Protein 1P1M (pdb70)

GO terms:
  GO:0050270 S-adenosylhomocysteine deaminase activity (F, IDA)

InterPro domains:
  IPR006680 Amidohydrolase-related [PF01979] (46-378)
  IPR011059 Metal-dependent hydrolase, composite domain superfamily [G3DSA:2.30.40.10] (19-379)
  IPR011059 Metal-dependent hydrolase, composite domain superfamily [SSF51338] (1-403)
  IPR023512 Deaminase MtaD/DadD [MF_01281] (6-404)
  IPR032466 Metal-dependent hydrolase [SSF51556] (51-328)
  IPR050287 5-Methylthioadenosine/S-adenosylhomocysteine deaminase [PTHR43794] (11-403)

Secondary structure (DSSP, 8-state):
-EEEEEEE--STTS--EEEEEEEETTEEEEEEESS---SEE-TTEEEEEPEEEEEE-GGGGGGTTSS-S--HHHIIIIIIHHHHTT--HHHHHHHHHHHHHHHHTTTEEEEEEEESSHHHHHHHHHHH--EEEEEEEE--BTTB-TTHHHHHHHHHHHHTTGGGTEEEEEEE--TTTS-HHHHHHHHHHHHHTT--EEEEES-STT----THHHHTTTTTTS-EEEEE-TT--GGGTTTTTTSSEEEEE-HHHHHHTT-----HHHHHHTT-EEEE----TTTTS---HHHHHHHHHHHHHTT-TTSS-HHHHHHIIIIIHHHHHT-S-SS--TTSB--EEEEE--SGGG-SGGGHHHHHHHT--S--SEEEETTEEEEETTB-TTS-HHHHHHHHHHHHHHH-

Organism: Thermotoga maritima (strain ATCC 43589 / DSM 3109 / JCM 10099 / NBRC 100826 / MSB8) (NCBI:txid243274)

Solvent-accessible surface area: 15739 Å² total

B-factor: mean 23.02, std 10.47, range [10.9, 78.06]

CATH classification: 2.30.40.10 (+1 more: 3.20.20.140)

Structure (mmCIF, N/CA/C/O backbone):
data_1P1M
#
_entry.id   1P1M
#
_cell.length_a   113.373
_cell.length_b   113.373
_cell.length_c   79.884
_cell.angle_alpha   90.00
_cell.angle_beta   90.00
_cell.angle_gamma   120.00
#
_symmetry.space_group_name_H-M   'P 32 2 1'
#
loop_
_entity.id
_entity.type
_entity.pdbx_description
1 polymer 'Hypothetical protein TM0936'
2 non-polymer 'NICKEL (II) ION'
3 non-polymer METHIONINE
4 water water
#
loop_
_atom_site.group_PDB
_atom_site.id
_atom_site.type_symbol
_atom_site.label_atom_id
_atom_site.label_alt_id
_atom_site.label_comp_id
_atom_site.label_asym_id
_atom_site.label_entity_id
_atom_site.label_seq_id
_atom_site.pdbx_PDB_ins_code
_atom_site.Cartn_x
_atom_site.Cartn_y
_atom_site.Cartn_z
_atom_site.occupancy
_atom_site.B_iso_or_equiv
_atom_site.auth_seq_id
_atom_site.auth_comp_id
_atom_site.auth_asym_id
_atom_site.auth_atom_id
_atom_site.pdbx_PDB_model_num
ATOM 1 N N . MET A 1 1 ? 35.926 105.282 -11.360 1.00 35.36 1 MET A N 1
ATOM 2 C CA . MET A 1 1 ? 36.161 104.308 -10.256 1.00 35.27 1 MET A CA 1
ATOM 3 C C . MET A 1 1 ? 35.361 103.038 -10.513 1.00 34.60 1 MET A C 1
ATOM 4 O O . MET A 1 1 ? 34.194 103.098 -10.897 1.00 34.56 1 MET A O 1
ATOM 9 N N . ILE A 1 2 ? 35.992 101.888 -10.304 1.00 33.82 2 ILE A N 1
ATOM 10 C CA . ILE A 1 2 ? 35.323 100.613 -10.516 1.00 32.95 2 ILE A CA 1
ATOM 11 C C . ILE A 1 2 ? 35.241 99.814 -9.222 1.00 32.42 2 ILE A C 1
ATOM 12 O O . ILE A 1 2 ? 36.256 99.370 -8.691 1.00 32.01 2 ILE A O 1
ATOM 17 N N . ILE A 1 3 ? 34.026 99.648 -8.709 1.00 31.77 3 ILE A N 1
ATOM 18 C CA . ILE A 1 3 ? 33.812 98.883 -7.485 1.00 31.27 3 ILE A CA 1
ATOM 19 C C . ILE A 1 3 ? 33.042 97.620 -7.854 1.00 30.98 3 ILE A C 1
ATOM 20 O O . ILE A 1 3 ? 32.099 97.670 -8.642 1.00 30.72 3 ILE A O 1
ATOM 25 N N . GLY A 1 4 ? 33.446 96.485 -7.296 1.00 30.79 4 GLY A N 1
ATOM 26 C CA . GLY A 1 4 ? 32.756 95.252 -7.624 1.00 30.55 4 GLY A CA 1
ATOM 27 C C . GLY A 1 4 ? 33.332 93.998 -7.003 1.00 30.21 4 GLY A C 1
ATOM 28 O O . GLY A 1 4 ? 33.783 94.010 -5.857 1.00 30.16 4 GLY A O 1
ATOM 29 N N . ASN A 1 5 ? 33.325 92.915 -7.775 1.00 30.14 5 ASN A N 1
ATOM 30 C CA . ASN A 1 5 ? 33.810 91.622 -7.307 1.00 29.81 5 ASN A CA 1
ATOM 31 C C . ASN A 1 5 ? 32.919 91.225 -6.136 1.00 29.14 5 ASN A C 1
ATOM 32 O O . ASN A 1 5 ? 33.392 90.725 -5.114 1.00 29.29 5 ASN A O 1
ATOM 37 N N . CYS A 1 6 ? 31.623 91.470 -6.299 1.00 28.37 6 CYS A N 1
ATOM 38 C CA . CYS A 1 6 ? 30.629 91.161 -5.275 1.00 27.27 6 CYS A CA 1
ATOM 39 C C . CYS A 1 6 ? 29.250 91.083 -5.922 1.00 26.65 6 CYS A C 1
ATOM 40 O O . CYS A 1 6 ? 29.113 91.246 -7.134 1.00 26.48 6 CYS A O 1
ATOM 43 N N . LEU A 1 7 ? 28.227 90.840 -5.109 1.00 25.91 7 LEU A N 1
ATOM 44 C CA . LEU A 1 7 ? 26.865 90.761 -5.619 1.00 25.29 7 LEU A CA 1
ATOM 45 C C . LEU A 1 7 ? 26.337 92.150 -5.951 1.00 24.89 7 LEU A C 1
ATOM 46 O O . LEU A 1 7 ? 26.584 93.109 -5.221 1.00 24.41 7 LEU A O 1
ATOM 51 N N . ILE A 1 8 ? 25.612 92.247 -7.058 1.00 24.48 8 ILE A N 1
ATOM 52 C CA . ILE A 1 8 ? 25.051 93.515 -7.505 1.00 24.39 8 ILE A CA 1
ATOM 53 C C . ILE A 1 8 ? 23.544 93.376 -7.710 1.00 24.05 8 ILE A C 1
ATOM 54 O O . ILE A 1 8 ? 23.083 92.450 -8.374 1.00 23.71 8 ILE A O 1
ATOM 59 N N . LEU A 1 9 ? 22.779 94.297 -7.133 1.00 23.77 9 LEU A N 1
ATOM 60 C CA . LEU A 1 9 ? 21.327 94.288 -7.280 1.00 23.80 9 LEU A CA 1
ATOM 61 C C . LEU A 1 9 ? 20.955 95.512 -8.111 1.00 23.97 9 LEU A C 1
ATOM 62 O O . LEU A 1 9 ? 20.882 96.620 -7.582 1.00 23.70 9 LEU A O 1
ATOM 67 N N . LYS A 1 10 ? 20.733 95.305 -9.408 1.00 24.11 10 LYS A N 1
ATOM 68 C CA . LYS A 1 10 ? 20.392 96.394 -10.327 1.00 24.49 10 LYS A CA 1
ATOM 69 C C . LYS A 1 10 ? 19.191 97.226 -9.899 1.00 23.93 10 LYS A C 1
ATOM 70 O O . LYS A 1 10 ? 19.251 98.455 -9.889 1.00 23.51 10 LYS A O 1
ATOM 76 N N . ASP A 1 11 ? 18.095 96.555 -9.566 1.00 23.51 11 ASP A N 1
ATOM 77 C CA . ASP A 1 11 ? 16.886 97.250 -9.152 1.00 23.29 11 ASP A CA 1
ATOM 78 C C . ASP A 1 11 ? 15.949 96.344 -8.373 1.00 22.82 11 ASP A C 1
ATOM 79 O O . ASP A 1 11 ? 16.225 95.163 -8.175 1.00 21.95 11 ASP A O 1
ATOM 84 N N . PHE A 1 12 ? 14.834 96.917 -7.942 1.00 22.45 12 PHE A N 1
ATOM 85 C CA . PHE A 1 12 ? 13.822 96.221 -7.157 1.00 22.69 12 PHE A CA 1
ATOM 86 C C . PHE A 1 12 ? 13.262 94.938 -7.762 1.00 23.12 12 PHE A C 1
ATOM 87 O O . PHE A 1 12 ? 12.803 94.059 -7.032 1.00 22.73 12 PHE A O 1
ATOM 95 N N . SER A 1 13 ? 13.290 94.820 -9.084 1.00 23.77 13 SER A N 1
ATOM 96 C CA . SER A 1 13 ? 12.739 93.635 -9.731 1.00 24.51 13 SER A CA 1
ATOM 97 C C . SER A 1 13 ? 13.793 92.663 -10.239 1.00 24.89 13 SER A C 1
ATOM 98 O O . SER A 1 13 ? 13.457 91.643 -10.842 1.00 25.23 13 SER A O 1
ATOM 101 N N . SER A 1 14 ? 15.059 92.972 -9.984 1.00 25.26 14 SER A N 1
ATOM 102 C CA . SER A 1 14 ? 16.166 92.144 -10.448 1.00 25.95 14 SER A CA 1
ATOM 103 C C . SER A 1 14 ? 16.696 91.172 -9.402 1.00 26.17 14 SER A C 1
ATOM 104 O O . SER A 1 14 ? 16.360 91.259 -8.222 1.00 25.77 14 SER A O 1
ATOM 107 N N . GLU A 1 15 ? 17.537 90.247 -9.853 1.00 26.64 15 GLU A N 1
ATOM 108 C CA . GLU A 1 15 ? 18.148 89.259 -8.976 1.00 27.16 15 GLU A CA 1
ATOM 109 C C .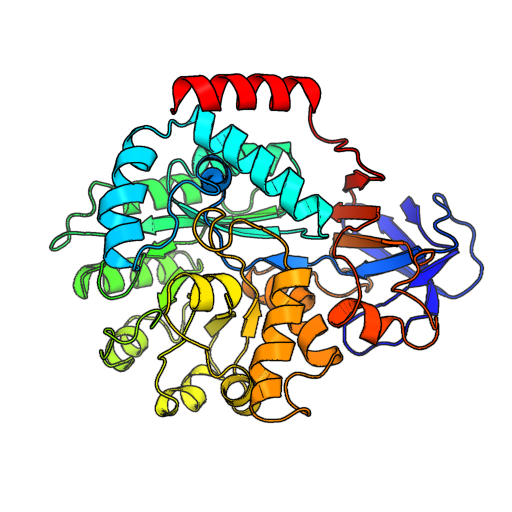 GLU A 1 15 ? 19.627 89.599 -8.806 1.00 27.08 15 GLU A C 1
ATOM 110 O O . GLU A 1 15 ? 20.281 90.040 -9.752 1.00 27.15 15 GLU A O 1
ATOM 116 N N . PRO A 1 16 ? 20.172 89.408 -7.596 1.00 27.11 16 PRO A N 1
ATOM 117 C CA . PRO A 1 16 ? 21.587 89.709 -7.361 1.00 27.17 16 PRO A CA 1
ATOM 118 C C . PRO A 1 16 ? 22.483 88.883 -8.284 1.00 27.45 16 PRO A C 1
ATOM 119 O O . PRO A 1 16 ? 22.219 87.704 -8.520 1.00 27.33 16 PRO A O 1
ATOM 123 N N . PHE A 1 17 ? 23.530 89.506 -8.816 1.00 27.79 17 PHE A N 1
ATOM 124 C CA . PHE A 1 17 ? 24.465 88.809 -9.695 1.00 28.37 17 PHE A CA 1
ATOM 125 C C . PHE A 1 17 ? 25.877 89.307 -9.417 1.00 28.59 17 PHE A C 1
ATOM 126 O O . PHE A 1 17 ? 26.074 90.464 -9.044 1.00 28.34 17 PHE A O 1
ATOM 134 N N . TRP A 1 18 ? 26.861 88.433 -9.593 1.00 28.89 18 TRP A N 1
ATOM 135 C CA . TRP A 1 18 ? 28.244 88.807 -9.339 1.00 29.39 18 TRP A CA 1
ATOM 136 C C . TRP A 1 18 ? 28.767 89.695 -10.464 1.00 29.26 18 TRP A C 1
ATOM 137 O O . TRP A 1 18 ? 28.719 89.321 -11.635 1.00 29.39 18 TRP A O 1
ATOM 148 N N . GLY A 1 19 ? 29.251 90.878 -10.100 1.00 28.87 19 GLY A N 1
ATOM 149 C CA . GLY A 1 19 ? 29.764 91.802 -11.094 1.00 28.46 19 GLY A CA 1
ATOM 150 C C . GLY A 1 19 ? 30.419 93.026 -10.485 1.00 28.16 19 GLY A C 1
ATOM 151 O O . GLY A 1 19 ? 30.899 92.989 -9.353 1.00 27.80 19 GLY A O 1
ATOM 152 N N . ALA A 1 20 ? 30.438 94.118 -11.240 1.00 28.18 20 ALA A N 1
ATOM 153 C CA . ALA A 1 20 ? 31.048 95.353 -10.768 1.00 28.23 20 ALA A CA 1
ATOM 154 C C . ALA A 1 20 ? 30.371 96.565 -11.391 1.00 28.19 20 ALA A C 1
ATOM 155 O O . ALA A 1 20 ? 29.589 96.438 -12.333 1.00 28.17 20 ALA A O 1
ATOM 157 N N . VAL A 1 21 ? 30.679 97.743 -10.859 1.00 28.20 21 VAL A N 1
ATOM 158 C CA . VAL A 1 21 ? 30.099 98.979 -11.361 1.00 28.39 21 VAL A CA 1
ATOM 159 C C . VAL A 1 21 ? 31.176 100.030 -11.599 1.00 28.59 21 VAL A C 1
ATOM 160 O O . VAL A 1 21 ? 31.987 100.311 -10.717 1.00 28.44 21 VAL A O 1
ATOM 164 N N . GLU A 1 22 ? 31.188 100.602 -12.799 1.00 29.11 22 GLU A N 1
ATOM 165 C CA . GLU A 1 22 ? 32.158 101.637 -13.132 1.00 29.72 22 GLU A CA 1
ATOM 166 C C . GLU A 1 22 ? 31.472 102.993 -13.027 1.00 29.78 22 GLU A C 1
ATOM 167 O O . GLU A 1 22 ? 30.423 103.217 -13.632 1.00 29.67 22 GLU A O 1
ATOM 173 N N . ILE A 1 23 ? 32.070 103.890 -12.249 1.00 30.11 23 ILE A N 1
ATOM 174 C CA . ILE A 1 23 ? 31.518 105.222 -12.038 1.00 30.49 23 ILE A CA 1
ATOM 175 C C . ILE A 1 23 ? 32.439 106.322 -12.561 1.00 30.83 23 ILE A C 1
ATOM 176 O O . ILE A 1 23 ? 33.655 106.257 -12.390 1.00 30.68 23 ILE A O 1
ATOM 181 N N . GLU A 1 24 ? 31.847 107.328 -13.196 1.00 31.17 24 GLU A N 1
ATOM 182 C CA . GLU A 1 24 ? 32.609 108.455 -13.725 1.00 31.71 24 GLU A CA 1
ATOM 183 C C . GLU A 1 24 ? 31.733 109.701 -13.805 1.00 31.50 24 GLU A C 1
ATOM 184 O O . GLU A 1 24 ? 30.595 109.644 -14.274 1.00 31.29 24 GLU A O 1
ATOM 190 N N . ASN A 1 25 ? 32.272 110.824 -13.338 1.00 31.42 25 ASN A N 1
ATOM 191 C CA . ASN A 1 25 ? 31.560 112.098 -13.345 1.00 31.36 25 ASN A CA 1
ATOM 192 C C . ASN A 1 25 ? 30.226 112.034 -12.606 1.00 31.03 25 ASN A C 1
ATOM 193 O O . ASN A 1 25 ? 29.247 112.654 -13.020 1.00 30.81 25 ASN A O 1
ATOM 198 N N . GLY A 1 26 ? 30.196 111.272 -11.516 1.00 30.62 26 GLY A N 1
ATOM 199 C CA . GLY A 1 26 ? 28.986 111.151 -10.719 1.00 30.19 26 GLY A CA 1
ATOM 200 C C . GLY A 1 26 ? 27.887 110.278 -11.295 1.00 30.05 26 GLY A C 1
ATOM 201 O O . GLY A 1 26 ? 26.782 110.234 -10.752 1.00 29.55 26 GLY A O 1
ATOM 202 N N . THR A 1 27 ? 28.178 109.577 -12.386 1.00 30.10 27 THR A N 1
ATOM 203 C CA . THR A 1 27 ? 27.184 108.714 -13.013 1.00 30.39 27 THR A CA 1
ATOM 204 C C . THR A 1 27 ? 27.724 107.310 -13.257 1.00 30.66 27 THR A C 1
ATOM 205 O O . THR A 1 27 ? 28.929 107.070 -13.178 1.00 30.46 27 THR A O 1
ATOM 209 N N . ILE A 1 28 ? 26.819 106.382 -13.549 1.00 31.16 28 ILE A N 1
ATOM 210 C CA . ILE A 1 28 ? 27.194 104.998 -13.814 1.00 31.90 28 ILE A CA 1
ATOM 211 C C . ILE A 1 28 ? 27.560 104.863 -15.288 1.00 32.71 28 ILE A C 1
ATOM 212 O O . ILE A 1 28 ? 26.711 105.033 -16.162 1.00 32.45 28 ILE A O 1
ATOM 217 N N . LYS A 1 29 ? 28.824 104.557 -15.558 1.00 33.88 29 LYS A N 1
ATOM 218 C CA . LYS A 1 29 ? 29.292 104.419 -16.931 1.00 35.44 29 LYS A CA 1
ATOM 219 C C . LYS A 1 29 ? 28.932 103.066 -17.535 1.00 36.47 29 LYS A C 1
ATOM 220 O O . LYS A 1 29 ? 28.606 102.977 -18.717 1.00 36.34 29 LYS A O 1
ATOM 226 N N . ARG A 1 30 ? 28.991 102.014 -16.725 1.00 37.81 30 ARG A N 1
ATOM 227 C CA . ARG A 1 30 ? 28.651 100.678 -17.200 1.00 39.29 30 ARG A CA 1
ATOM 228 C C . ARG A 1 30 ? 28.585 99.669 -16.061 1.00 39.69 30 ARG A C 1
ATOM 229 O O . ARG A 1 30 ? 29.244 99.829 -15.035 1.00 39.45 30 ARG A O 1
ATOM 237 N N . VAL A 1 31 ? 27.775 98.632 -16.250 1.00 40.38 31 VAL A N 1
ATOM 238 C CA . VAL A 1 31 ? 27.619 97.582 -15.253 1.00 41.24 31 VAL A CA 1
ATOM 239 C C . VAL A 1 31 ? 28.248 96.303 -15.793 1.00 41.96 31 VAL A C 1
ATOM 240 O O . VAL A 1 31 ? 27.758 95.720 -16.761 1.00 42.00 31 VAL A O 1
ATOM 244 N N . LEU A 1 32 ? 29.337 95.876 -15.164 1.00 42.92 32 LEU A N 1
ATOM 245 C CA . LEU A 1 32 ? 30.053 94.677 -15.582 1.00 43.85 32 LEU A CA 1
ATOM 246 C C . LEU A 1 32 ? 29.512 93.424 -14.900 1.00 44.56 32 LEU A C 1
ATOM 247 O O . LEU A 1 32 ? 28.968 93.489 -13.798 1.00 44.52 32 LEU A O 1
ATOM 252 N N . GLN A 1 33 ? 29.666 92.282 -15.562 1.00 45.40 33 GLN A N 1
ATOM 253 C CA . GLN A 1 33 ? 29.196 91.013 -15.020 1.00 46.31 33 GLN A CA 1
ATOM 254 C C . GLN A 1 33 ? 30.321 89.989 -14.917 1.00 46.63 33 GLN A C 1
ATOM 255 O O . GLN A 1 33 ? 31.085 89.795 -15.861 1.00 46.69 33 GLN A O 1
ATOM 261 N N . GLY A 1 34 ? 30.416 89.338 -13.762 1.00 46.97 34 GLY A N 1
ATOM 262 C CA . GLY A 1 34 ? 31.440 88.330 -13.560 1.00 47.43 34 GLY A CA 1
ATOM 263 C C . GLY A 1 34 ? 32.724 88.840 -12.935 1.00 47.70 34 GLY A C 1
ATOM 264 O O . GLY A 1 34 ? 32.744 89.889 -12.289 1.00 47.75 34 GLY A O 1
ATOM 265 N N . GLU A 1 35 ? 33.801 88.085 -13.130 1.00 47.95 35 GLU A N 1
ATOM 266 C CA . GLU A 1 35 ? 35.107 88.442 -12.593 1.00 48.08 35 GLU A CA 1
ATOM 267 C C . GLU A 1 35 ? 35.762 89.512 -13.452 1.00 47.68 35 GLU A C 1
ATOM 268 O O . GLU A 1 35 ? 36.113 89.267 -14.606 1.00 47.78 35 GLU A O 1
ATOM 274 N N . VAL A 1 36 ? 35.925 90.701 -12.884 1.00 47.07 36 VAL A N 1
ATOM 275 C CA . VAL A 1 36 ? 36.536 91.808 -13.605 1.00 46.32 36 VAL A CA 1
ATOM 276 C C . VAL A 1 36 ? 37.517 92.543 -12.699 1.00 45.62 36 VAL A C 1
ATOM 277 O O . VAL A 1 36 ? 37.410 92.478 -11.474 1.00 45.63 36 VAL A O 1
ATOM 281 N N . LYS A 1 37 ? 38.478 93.233 -13.302 1.00 44.71 37 LYS A N 1
ATOM 282 C CA . LYS A 1 37 ? 39.461 93.987 -12.538 1.00 43.69 37 LYS A CA 1
ATOM 283 C C . LYS A 1 37 ? 38.764 95.187 -11.908 1.00 42.68 37 LYS A C 1
ATOM 284 O O . LYS A 1 37 ? 38.156 95.996 -12.608 1.00 42.62 37 LYS A O 1
ATOM 290 N N . VAL A 1 38 ? 38.853 95.299 -10.587 1.00 41.33 38 VAL A N 1
ATOM 291 C CA . VAL A 1 38 ? 38.215 96.401 -9.877 1.00 39.93 38 VAL A CA 1
ATOM 292 C C . VAL A 1 38 ? 39.194 97.221 -9.047 1.00 38.96 38 VAL A C 1
ATOM 293 O O . VAL A 1 38 ? 40.239 96.726 -8.628 1.00 38.93 38 VAL A O 1
ATOM 297 N N . ASP A 1 39 ? 38.842 98.482 -8.819 1.00 37.79 39 ASP A N 1
ATOM 298 C CA . ASP A 1 39 ? 39.664 99.388 -8.030 1.00 36.55 39 ASP A CA 1
ATOM 299 C C . ASP A 1 39 ? 39.377 99.155 -6.552 1.00 35.79 39 ASP A C 1
ATOM 300 O O . ASP A 1 39 ? 40.260 99.285 -5.704 1.00 35.59 39 ASP A O 1
ATOM 305 N N . LEU A 1 40 ? 38.128 98.809 -6.256 1.00 34.83 40 LEU A N 1
ATOM 306 C CA . LEU A 1 40 ? 37.701 98.548 -4.887 1.00 33.98 40 LEU A CA 1
ATOM 307 C C . LEU A 1 40 ? 36.996 97.200 -4.8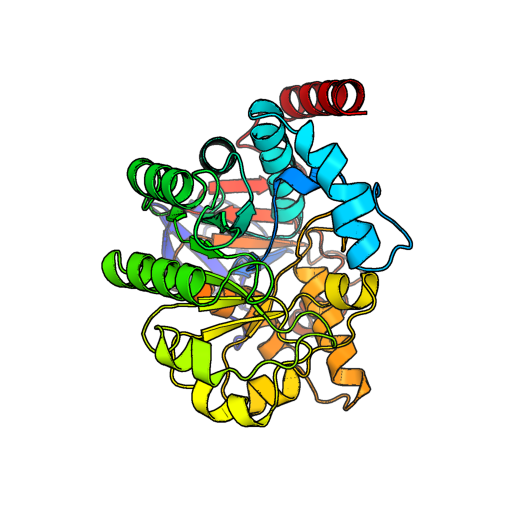07 1.00 33.52 40 LEU A C 1
ATOM 308 O O . LEU A 1 40 ? 35.886 97.036 -5.317 1.00 33.17 40 LEU A O 1
ATOM 313 N N . ASP A 1 41 ? 37.649 96.233 -4.170 1.00 33.06 41 ASP A N 1
ATOM 314 C CA . ASP A 1 41 ? 37.084 94.899 -4.019 1.00 32.64 41 ASP A CA 1
ATOM 315 C C . ASP A 1 41 ? 36.126 94.846 -2.837 1.00 31.92 41 ASP A C 1
ATOM 316 O O . ASP A 1 41 ? 36.540 94.961 -1.683 1.00 31.72 41 ASP A O 1
ATOM 321 N N . LEU A 1 42 ? 34.843 94.671 -3.133 1.00 31.05 42 LEU A N 1
ATOM 322 C CA . LEU A 1 42 ? 33.819 94.603 -2.098 1.00 30.38 42 LEU A CA 1
ATOM 323 C C . LEU A 1 42 ? 33.307 93.177 -1.927 1.00 29.94 42 LEU A C 1
ATOM 324 O O . LEU A 1 42 ? 32.157 92.962 -1.545 1.00 29.73 42 LEU A O 1
ATOM 329 N N . SER A 1 43 ? 34.168 92.205 -2.209 1.00 29.34 43 SER A N 1
ATOM 330 C CA . SER A 1 43 ? 33.802 90.798 -2.086 1.00 28.83 43 SER A CA 1
ATOM 331 C C . SER A 1 43 ? 33.191 90.501 -0.719 1.00 28.05 43 SER A C 1
ATOM 332 O O . SER A 1 43 ? 33.737 90.888 0.314 1.00 28.11 43 SER A O 1
ATOM 335 N N . GLY A 1 44 ? 32.055 89.812 -0.723 1.00 27.47 44 GLY A N 1
ATOM 336 C CA . GLY A 1 44 ? 31.387 89.475 0.520 1.00 26.30 44 GLY A CA 1
ATOM 337 C C . GLY A 1 44 ? 30.315 90.486 0.880 1.00 25.73 44 GLY A C 1
ATOM 338 O O . GLY A 1 44 ? 29.705 90.411 1.948 1.00 25.60 44 GLY A O 1
ATOM 339 N N . LYS A 1 45 ? 30.086 91.437 -0.017 1.00 24.96 45 LYS A N 1
ATOM 340 C CA . LYS A 1 45 ? 29.084 92.471 0.208 1.00 24.15 45 LYS A CA 1
ATOM 341 C C . LYS A 1 45 ? 28.131 92.596 -0.973 1.00 23.22 45 LYS A C 1
ATOM 342 O O . LYS A 1 45 ? 28.298 91.931 -1.995 1.00 22.93 45 LYS A O 1
ATOM 348 N N . LEU A 1 46 ? 27.124 93.452 -0.819 1.00 22.19 46 LEU A N 1
ATOM 349 C CA . LEU A 1 46 ? 26.125 93.672 -1.858 1.00 21.20 46 LEU A CA 1
ATOM 350 C C . LEU A 1 46 ? 26.029 95.151 -2.222 1.00 20.52 46 LEU A C 1
ATOM 351 O O . LEU A 1 46 ? 26.031 96.011 -1.345 1.00 20.04 46 LEU A O 1
ATOM 356 N N . VAL A 1 47 ? 25.952 95.439 -3.517 1.00 19.82 47 VAL A N 1
ATOM 357 C CA . VAL A 1 47 ? 25.814 96.814 -3.988 1.00 19.61 47 VAL A CA 1
ATOM 358 C C . VAL A 1 47 ? 24.410 96.969 -4.555 1.00 19.09 47 VAL A C 1
ATOM 359 O O . VAL A 1 47 ? 23.988 96.188 -5.408 1.00 18.72 47 VAL A O 1
ATOM 363 N N . MET A 1 48 ? 23.685 97.977 -4.079 1.00 18.66 48 MET A N 1
ATOM 364 C CA . MET A 1 48 ? 22.326 98.220 -4.545 1.00 18.26 48 MET A CA 1
ATOM 365 C C . MET A 1 48 ? 22.092 99.721 -4.660 1.00 17.50 48 MET A C 1
ATOM 366 O O . MET A 1 48 ? 22.925 100.517 -4.230 1.00 17.47 48 MET A O 1
ATOM 371 N N . PRO A 1 49 ? 20.961 100.129 -5.260 1.00 17.03 49 PRO A N 1
ATOM 372 C CA . PRO A 1 49 ? 20.662 101.560 -5.396 1.00 16.80 49 PRO A CA 1
ATOM 373 C C . PRO A 1 49 ? 20.438 102.179 -4.013 1.00 16.63 49 PRO A C 1
ATOM 374 O O . PRO A 1 49 ? 19.967 101.502 -3.094 1.00 16.32 49 PRO A O 1
ATOM 378 N N . ALA A 1 50 ? 20.770 103.458 -3.873 1.00 16.44 50 ALA A N 1
ATOM 379 C CA . ALA A 1 50 ? 20.587 104.162 -2.609 1.00 15.92 50 ALA A CA 1
ATOM 380 C C . ALA A 1 50 ? 19.107 104.446 -2.364 1.00 15.68 50 ALA A C 1
ATOM 381 O O . ALA A 1 50 ? 18.285 104.358 -3.274 1.00 15.67 50 ALA A O 1
ATOM 383 N N . LEU A 1 51 ? 18.780 104.803 -1.127 1.00 15.19 51 LEU A N 1
ATOM 384 C CA . LEU A 1 51 ? 17.400 105.075 -0.741 1.00 14.93 51 LEU A CA 1
ATOM 385 C C . LEU A 1 51 ? 17.045 106.567 -0.695 1.00 14.61 51 LEU A C 1
ATOM 386 O O . LEU A 1 51 ? 17.915 107.423 -0.508 1.00 14.73 51 LEU A O 1
ATOM 391 N N . PHE A 1 52 ? 15.760 106.871 -0.861 1.00 14.29 52 PHE A N 1
ATOM 392 C CA . PHE A 1 52 ? 15.294 108.255 -0.859 1.00 14.25 52 PHE A CA 1
ATOM 393 C C . PHE A 1 52 ? 14.118 108.481 0.088 1.00 13.65 52 PHE A C 1
ATOM 394 O O . PHE A 1 52 ? 13.024 107.943 -0.102 1.00 14.15 52 PHE A O 1
ATOM 402 N N . ASN A 1 53 ? 14.390 109.296 1.107 1.00 13.23 53 ASN A N 1
ATOM 403 C CA . ASN A 1 53 ? 13.466 109.657 2.192 1.00 12.53 53 ASN A CA 1
ATOM 404 C C . ASN A 1 53 ? 12.595 110.831 1.758 1.00 12.22 53 ASN A C 1
ATOM 405 O O . ASN A 1 53 ? 13.047 111.972 1.731 1.00 12.60 53 ASN A O 1
ATOM 410 N N . THR A 1 54 ? 11.333 110.570 1.445 1.00 12.50 54 THR A N 1
ATOM 411 C CA . THR A 1 54 ? 10.466 111.638 0.952 1.00 12.22 54 THR A CA 1
ATOM 412 C C . THR A 1 54 ? 9.755 112.557 1.952 1.00 12.17 54 THR A C 1
ATOM 413 O O . THR A 1 54 ? 8.890 113.345 1.563 1.00 12.31 54 THR A O 1
ATOM 417 N N . HIS A 1 55 ? 10.117 112.480 3.231 1.00 12.19 55 HIS A N 1
ATOM 418 C CA . HIS A 1 55 ? 9.530 113.382 4.222 1.00 12.28 55 HIS A CA 1
ATOM 419 C C . HIS A 1 55 ? 10.288 113.466 5.525 1.00 12.19 55 HIS A C 1
ATOM 420 O O . HIS A 1 55 ? 10.394 112.488 6.253 1.00 12.34 55 HIS A O 1
ATOM 427 N N . THR A 1 56 ? 10.826 114.642 5.816 1.00 12.32 56 THR A N 1
ATOM 428 C CA . THR A 1 56 ? 11.489 114.854 7.090 1.00 12.48 56 THR A CA 1
ATOM 429 C C . THR A 1 56 ? 11.597 116.343 7.404 1.00 12.28 56 THR A C 1
ATOM 430 O O . THR A 1 56 ? 11.190 117.199 6.612 1.00 12.58 56 THR A O 1
ATOM 434 N N . HIS A 1 57 ? 12.111 116.629 8.594 1.00 12.45 57 HIS A N 1
ATOM 435 C CA . HIS A 1 57 ? 12.304 117.984 9.100 1.00 12.90 57 HIS A CA 1
ATOM 436 C C . HIS A 1 57 ? 13.671 117.781 9.744 1.00 13.16 57 HIS A C 1
ATOM 437 O O . HIS A 1 57 ? 13.781 117.487 10.932 1.00 13.34 57 HIS A O 1
ATOM 444 N N . ALA A 1 58 ? 14.710 117.927 8.930 1.00 13.96 58 ALA A N 1
ATOM 445 C CA . ALA A 1 58 ? 16.082 117.645 9.340 1.00 13.56 58 ALA A CA 1
ATOM 446 C C . ALA A 1 58 ? 16.611 118.090 10.705 1.00 13.88 58 ALA A C 1
ATOM 447 O O . ALA A 1 58 ? 17.080 117.260 11.482 1.00 14.39 58 ALA A O 1
ATOM 449 N N . PRO A 1 59 ? 16.547 119.392 11.020 1.00 13.81 59 PRO A N 1
ATOM 450 C CA . PRO A 1 59 ? 17.050 119.874 12.314 1.00 14.00 59 PRO A CA 1
ATOM 451 C C . PRO A 1 59 ? 16.365 119.296 13.548 1.00 13.88 59 PRO A C 1
ATOM 452 O O . PRO A 1 59 ? 16.838 119.493 14.662 1.00 14.15 59 PRO A O 1
ATOM 456 N N . MET A 1 60 ? 15.262 118.578 13.358 1.00 13.88 60 MET A N 1
ATOM 457 C CA . MET A 1 60 ? 14.560 118.024 14.505 1.00 13.63 60 MET A CA 1
ATOM 458 C C . MET A 1 60 ? 15.327 116.921 15.215 1.00 13.91 60 MET A C 1
ATOM 459 O O . MET A 1 60 ? 14.894 116.417 16.244 1.00 13.85 60 MET A O 1
ATOM 464 N N . THR A 1 61 ? 16.480 116.557 14.667 1.00 13.80 61 THR A N 1
ATOM 465 C CA . THR A 1 61 ? 17.318 115.575 15.332 1.00 14.13 61 THR A CA 1
ATOM 466 C C . THR A 1 61 ? 17.702 116.174 16.693 1.00 14.37 61 THR A C 1
ATOM 467 O O . THR A 1 61 ? 17.985 115.445 17.646 1.00 14.39 61 THR A O 1
ATOM 471 N N . LEU A 1 62 ? 17.710 117.504 16.778 1.00 14.72 62 LEU A N 1
ATOM 472 C CA . LEU A 1 62 ? 18.067 118.188 18.020 1.00 15.15 62 LEU A CA 1
ATOM 473 C C . LEU A 1 62 ? 16.956 118.084 19.056 1.00 15.12 62 LEU A C 1
ATOM 474 O O . LEU A 1 62 ? 17.146 118.452 20.215 1.00 15.77 62 LEU A O 1
ATOM 479 N N . LEU A 1 63 ? 15.799 117.589 18.625 1.00 15.27 63 LEU A N 1
ATOM 480 C CA . LEU A 1 63 ? 14.641 117.421 19.496 1.00 15.30 63 LEU A CA 1
ATOM 481 C C . LEU A 1 63 ? 14.283 115.945 19.670 1.00 15.39 63 LEU A C 1
ATOM 482 O O . LEU A 1 63 ? 13.189 115.616 20.127 1.00 15.66 63 LEU A O 1
ATOM 487 N N . ARG A 1 64 ? 15.201 115.057 19.309 1.00 15.35 64 ARG A N 1
ATOM 488 C CA . ARG A 1 64 ? 14.942 113.622 19.424 1.00 15.42 64 ARG A CA 1
ATOM 489 C C . ARG A 1 64 ? 14.626 113.239 20.869 1.00 16.00 64 ARG A C 1
ATOM 490 O O . ARG A 1 64 ? 15.440 113.452 21.769 1.00 15.87 64 ARG A O 1
ATOM 498 N N . GLY A 1 65 ? 13.438 112.681 21.083 1.00 16.47 65 GLY A N 1
ATOM 499 C CA . GLY A 1 65 ? 13.036 112.259 22.415 1.00 17.36 65 GLY A CA 1
ATOM 500 C C . GLY A 1 65 ? 12.555 113.327 23.382 1.00 17.87 65 GLY A C 1
ATOM 501 O O . GLY A 1 65 ? 12.413 113.046 24.575 1.00 18.51 65 GLY A O 1
ATOM 502 N N . VAL A 1 66 ? 12.292 114.537 22.895 1.00 17.98 66 VAL A N 1
ATOM 503 C CA . VAL A 1 66 ? 11.832 115.627 23.761 1.00 18.35 66 VAL A CA 1
ATOM 504 C C . VAL A 1 66 ? 10.316 115.710 23.878 1.00 18.27 66 VAL A C 1
ATOM 505 O O . VAL A 1 66 ? 9.789 116.344 24.791 1.00 18.18 66 VAL A O 1
ATOM 509 N N . ALA A 1 67 ? 9.615 115.078 22.944 1.00 17.95 67 ALA A N 1
ATOM 510 C CA . ALA A 1 67 ? 8.161 115.123 22.936 1.00 17.99 67 ALA A CA 1
ATOM 511 C C . ALA A 1 67 ? 7.577 113.726 22.867 1.00 17.99 67 ALA A C 1
ATOM 512 O O . ALA A 1 67 ? 7.207 113.247 21.795 1.00 18.83 67 ALA A O 1
ATOM 514 N N . GLU A 1 68 ? 7.493 113.083 24.023 1.00 18.07 68 GLU A N 1
ATOM 515 C CA . GLU A 1 68 ? 6.975 111.729 24.119 1.00 17.66 68 GLU A CA 1
ATOM 516 C C . GLU A 1 68 ? 5.630 111.648 24.829 1.00 17.63 68 GLU A C 1
ATOM 517 O O . GLU A 1 68 ? 5.270 112.520 25.623 1.00 17.24 68 GLU A O 1
ATOM 523 N N . ASP A 1 69 ? 4.903 110.575 24.530 1.00 17.70 69 ASP A N 1
ATOM 524 C CA . ASP A 1 69 ? 3.602 110.291 25.122 1.00 18.24 69 ASP A CA 1
ATOM 525 C C . ASP A 1 69 ? 2.654 111.479 25.090 1.00 17.81 69 ASP A C 1
ATOM 526 O O . ASP A 1 69 ? 2.109 111.890 26.113 1.00 18.03 69 ASP A O 1
ATOM 531 N N . LEU A 1 70 ? 2.457 112.022 23.896 1.00 17.09 70 LEU A N 1
ATOM 532 C CA . LEU A 1 70 ? 1.576 113.165 23.708 1.00 16.47 70 LEU A CA 1
ATOM 533 C C . LEU A 1 70 ? 0.768 113.014 22.432 1.00 16.36 70 LEU A C 1
ATOM 534 O O . LEU A 1 70 ? 1.228 112.413 21.459 1.00 16.32 70 LEU A O 1
ATOM 539 N N . SER A 1 71 ? -0.443 113.561 22.439 1.00 16.19 71 SER A N 1
ATOM 540 C CA . SER A 1 71 ? -1.282 113.527 21.251 1.00 15.97 71 SER A CA 1
ATOM 541 C C . SER A 1 71 ? -0.661 114.546 20.297 1.00 15.72 71 SER A C 1
ATOM 542 O O . SER A 1 71 ? 0.177 115.347 20.704 1.00 15.46 71 SER A O 1
ATOM 545 N N . PHE A 1 72 ? -1.072 114.521 19.033 1.00 15.88 72 PHE A N 1
ATOM 546 C CA . PHE A 1 72 ? -0.525 115.441 18.044 1.00 16.46 72 PHE A CA 1
ATOM 547 C C . PHE A 1 72 ? -0.615 116.907 18.442 1.00 15.68 72 PHE A C 1
ATOM 548 O O . PHE A 1 72 ? 0.370 117.635 18.364 1.00 15.60 72 PHE A O 1
ATOM 556 N N . GLU A 1 73 ? -1.796 117.348 18.865 1.00 15.25 73 GLU A N 1
ATOM 557 C CA . GLU A 1 73 ? -1.963 118.747 19.241 1.00 14.59 73 GLU A CA 1
ATOM 558 C C . GLU A 1 73 ? -1.034 119.148 20.386 1.00 14.26 73 GLU A C 1
ATOM 559 O O . GLU A 1 73 ? -0.495 120.255 20.398 1.00 13.71 73 GLU A O 1
ATOM 565 N N . GLU A 1 74 ? -0.849 118.254 21.354 1.00 14.19 74 GLU A N 1
ATOM 566 C CA . GLU A 1 74 ? 0.045 118.550 22.471 1.00 13.98 74 GLU A CA 1
ATOM 567 C C . GLU A 1 74 ? 1.486 118.562 21.977 1.00 14.04 74 GLU A C 1
ATOM 568 O O . GLU A 1 74 ? 2.276 119.436 22.329 1.00 14.47 74 GLU A O 1
ATOM 574 N N . TRP A 1 75 ? 1.820 117.560 21.173 1.00 14.25 75 TRP A N 1
ATOM 575 C CA . TRP A 1 75 ? 3.153 117.408 20.616 1.00 14.32 75 TRP A CA 1
ATOM 576 C C . TRP A 1 75 ? 3.620 118.694 19.939 1.00 14.30 75 TRP A C 1
ATOM 577 O O . TRP A 1 75 ? 4.676 119.232 20.264 1.00 14.28 75 TRP A O 1
ATOM 588 N N . LEU A 1 76 ? 2.818 119.191 19.005 1.00 14.96 76 LEU A N 1
ATOM 589 C CA . LEU A 1 76 ? 3.177 120.389 18.262 1.00 15.90 76 LEU A CA 1
ATOM 590 C C . LEU A 1 76 ? 3.096 121.707 19.026 1.00 15.69 76 LEU A C 1
ATOM 591 O O . LEU A 1 76 ? 4.101 122.397 19.197 1.00 15.87 76 LEU A O 1
ATOM 596 N N . PHE A 1 77 ? 1.905 122.048 19.500 1.00 16.25 77 PHE A N 1
ATOM 597 C CA . PHE A 1 77 ? 1.714 123.324 20.174 1.00 16.82 77 PHE A CA 1
ATOM 598 C C . PHE A 1 77 ? 2.231 123.466 21.600 1.00 17.13 77 PHE A C 1
ATOM 599 O O . PHE A 1 77 ? 2.514 124.580 22.046 1.00 17.64 77 PHE A O 1
ATOM 607 N N . SER A 1 78 ? 2.367 122.360 22.320 1.00 17.11 78 SER A N 1
ATOM 608 C CA . SER A 1 78 ? 2.873 122.452 23.675 1.00 17.44 78 SER A CA 1
ATOM 609 C C . SER A 1 78 ? 4.383 122.245 23.762 1.00 17.29 78 SER A C 1
ATOM 610 O O . SER A 1 78 ? 5.097 123.078 24.319 1.00 17.21 78 SER A O 1
ATOM 613 N N . LYS A 1 79 ? 4.877 121.147 23.195 1.00 17.18 79 LYS A N 1
ATOM 614 C CA . LYS A 1 79 ? 6.299 120.827 23.270 1.00 17.33 79 LYS A CA 1
ATOM 615 C C . LYS A 1 79 ? 7.221 121.341 22.175 1.00 16.76 79 LYS A C 1
ATOM 616 O O . LYS A 1 79 ? 8.229 121.984 22.458 1.00 16.52 79 LYS A O 1
ATOM 622 N N . VAL A 1 80 ? 6.878 121.050 20.926 1.00 16.22 80 VAL A N 1
ATOM 623 C CA . VAL A 1 80 ? 7.718 121.429 19.798 1.00 15.97 80 VAL A CA 1
ATOM 624 C C . VAL A 1 80 ? 7.872 122.914 19.492 1.00 15.92 80 VAL A C 1
ATOM 625 O O . VAL A 1 80 ? 8.998 123.406 19.391 1.00 15.84 80 VAL A O 1
ATOM 629 N N . LEU A 1 81 ? 6.766 123.637 19.344 1.00 16.03 81 LEU A N 1
ATOM 630 C CA . LEU A 1 81 ? 6.869 125.052 19.009 1.00 16.44 81 LEU A CA 1
ATOM 631 C C . LEU A 1 81 ? 7.774 125.878 19.928 1.00 16.46 81 LEU A C 1
ATOM 632 O O . LEU A 1 81 ? 8.597 126.653 19.443 1.00 16.24 81 LEU A O 1
ATOM 637 N N . PRO A 1 82 ? 7.650 125.725 21.260 1.00 16.96 82 PRO A N 1
ATOM 638 C CA . PRO A 1 82 ? 8.527 126.525 22.125 1.00 17.23 82 PRO A CA 1
ATOM 639 C C . PRO A 1 82 ? 10.016 126.271 21.888 1.00 17.36 82 PRO A C 1
ATOM 640 O O . PRO A 1 82 ? 10.829 127.197 21.893 1.00 17.18 82 PRO A O 1
ATOM 644 N N . ILE A 1 83 ? 10.375 125.010 21.687 1.00 17.24 83 ILE A N 1
ATOM 645 C CA . ILE A 1 83 ? 11.768 124.679 21.444 1.00 17.02 83 ILE A CA 1
ATOM 646 C C . ILE A 1 83 ? 12.221 125.205 20.082 1.00 17.25 83 ILE A C 1
ATOM 647 O O . ILE A 1 83 ? 13.315 125.750 19.954 1.00 17.27 83 ILE A O 1
ATOM 652 N N . GLU A 1 84 ? 11.384 125.058 19.060 1.00 17.38 84 GLU A N 1
ATOM 653 C CA . GLU A 1 84 ? 11.770 125.540 17.738 1.00 17.48 84 GLU A CA 1
ATOM 654 C C . GLU A 1 84 ? 12.015 127.042 17.764 1.00 17.99 84 GLU A C 1
ATOM 655 O O . GLU A 1 84 ? 12.775 127.567 16.959 1.00 17.83 84 GLU A O 1
ATOM 661 N N . ASP A 1 85 ? 11.373 127.725 18.704 1.00 19.10 85 ASP A N 1
ATOM 662 C CA . ASP A 1 85 ? 11.531 129.167 18.845 1.00 20.38 85 ASP A CA 1
ATOM 663 C C . ASP A 1 85 ? 12.964 129.513 19.246 1.00 20.13 85 ASP A C 1
ATOM 664 O O . ASP A 1 85 ? 13.403 130.650 19.085 1.00 20.48 85 ASP A O 1
ATOM 669 N N . ARG A 1 86 ? 13.688 128.529 19.774 1.00 19.86 86 ARG A N 1
ATOM 670 C CA . ARG A 1 86 ? 15.068 128.740 20.209 1.00 19.68 86 ARG A CA 1
ATOM 671 C C . ARG A 1 86 ? 16.082 128.132 19.249 1.00 19.55 86 ARG A C 1
ATOM 672 O O . ARG A 1 86 ? 17.288 128.224 19.471 1.00 19.56 86 ARG A O 1
ATOM 680 N N . LEU A 1 87 ? 15.591 127.511 18.182 1.00 19.15 87 LEU A N 1
ATOM 681 C CA . LEU A 1 87 ? 16.465 126.866 17.209 1.00 19.12 87 LEU A CA 1
ATOM 682 C C . LEU A 1 87 ? 17.044 127.894 16.240 1.00 18.88 87 LEU A C 1
ATOM 683 O O . LEU A 1 87 ? 16.339 128.445 15.397 1.00 19.27 87 LEU A O 1
ATOM 688 N N . THR A 1 88 ? 18.344 128.133 16.374 1.00 18.74 88 THR A N 1
ATOM 689 C CA . THR A 1 88 ? 19.060 129.110 15.565 1.00 18.82 88 THR A CA 1
ATOM 690 C C . THR A 1 88 ? 19.524 128.576 14.217 1.00 18.73 88 THR A C 1
ATOM 691 O O . THR A 1 88 ? 19.451 127.377 13.943 1.00 18.06 88 THR A O 1
ATOM 695 N N . GLU A 1 89 ? 20.011 129.488 13.381 1.00 18.94 89 GLU A N 1
ATOM 696 C CA . GLU A 1 89 ? 20.519 129.144 12.059 1.00 19.51 89 GLU A CA 1
ATOM 697 C C . GLU A 1 89 ? 21.657 128.138 12.188 1.00 19.31 89 GLU A C 1
ATOM 698 O O . GLU A 1 89 ? 21.715 127.153 11.452 1.00 18.92 89 GLU A O 1
ATOM 704 N N . LYS A 1 90 ? 22.566 128.396 13.125 1.00 19.05 90 LYS A N 1
ATOM 705 C CA . LYS A 1 90 ? 23.701 127.509 13.359 1.00 19.40 90 LYS A CA 1
ATOM 706 C C . LYS A 1 90 ? 23.192 126.128 13.751 1.00 18.74 90 LYS A C 1
ATOM 707 O O . LYS A 1 90 ? 23.737 125.108 13.327 1.00 18.59 90 LYS A O 1
ATOM 713 N N . MET A 1 91 ? 22.152 126.100 14.575 1.00 18.00 91 MET A N 1
ATOM 714 C CA . MET A 1 91 ? 21.582 124.834 15.012 1.00 17.31 91 MET A CA 1
ATOM 715 C C . MET A 1 91 ? 20.941 124.096 13.842 1.00 16.82 91 MET A C 1
ATOM 716 O O . MET A 1 91 ? 21.005 122.869 13.769 1.00 16.55 91 MET A O 1
ATOM 721 N N . ALA A 1 92 ? 20.325 124.835 12.925 1.00 16.71 92 ALA A N 1
ATOM 722 C CA . ALA A 1 92 ? 19.704 124.202 11.770 1.00 16.34 92 ALA A CA 1
ATOM 723 C C . ALA A 1 92 ? 20.789 123.504 10.955 1.00 16.46 92 ALA A C 1
ATOM 724 O O . ALA A 1 92 ? 20.604 122.380 10.491 1.00 16.29 92 ALA A O 1
ATOM 726 N N . TYR A 1 93 ? 21.929 124.170 10.791 1.00 16.33 93 TYR A N 1
ATOM 727 C CA . TYR A 1 93 ? 23.031 123.591 10.035 1.00 16.34 93 TYR A CA 1
ATOM 728 C C . TYR A 1 93 ? 23.538 122.296 10.664 1.00 16.33 93 TYR A C 1
ATOM 729 O O . TYR A 1 93 ? 23.559 121.254 10.012 1.00 16.27 93 TYR A O 1
ATOM 738 N N . TYR A 1 94 ? 23.939 122.348 11.929 1.00 16.66 94 TYR A N 1
ATOM 739 C CA . TYR A 1 94 ? 24.448 121.150 12.582 1.00 16.54 94 TYR A CA 1
ATOM 740 C C . TYR A 1 94 ? 23.396 120.067 12.781 1.00 16.11 94 TYR A C 1
ATOM 741 O O . TYR A 1 94 ? 23.709 118.878 12.728 1.00 15.75 94 TYR A O 1
ATOM 750 N N . GLY A 1 95 ? 22.151 120.472 13.000 1.00 15.54 95 GLY A N 1
ATOM 751 C CA . GLY A 1 95 ? 21.094 119.490 13.164 1.00 15.36 95 GLY A CA 1
ATOM 752 C C . GLY A 1 95 ? 20.926 118.729 11.860 1.00 15.01 95 GLY A C 1
ATOM 753 O O . GLY A 1 95 ? 20.588 117.547 11.849 1.00 14.62 95 GLY A O 1
ATOM 754 N N . THR A 1 96 ? 21.163 119.415 10.746 1.00 14.64 96 THR A N 1
ATOM 755 C CA . THR A 1 96 ? 21.041 118.788 9.437 1.00 14.40 96 THR A CA 1
ATOM 756 C C . THR A 1 96 ? 22.271 117.923 9.148 1.00 14.27 96 THR A C 1
ATOM 757 O O . THR A 1 96 ? 22.175 116.903 8.468 1.00 14.09 96 THR A O 1
ATOM 761 N N . ILE A 1 97 ? 23.431 118.325 9.661 1.00 14.59 97 ILE A N 1
ATOM 762 C CA . ILE A 1 97 ? 24.626 117.508 9.471 1.00 14.88 97 ILE A CA 1
ATOM 763 C C . ILE A 1 97 ? 24.358 116.200 10.231 1.00 14.87 97 ILE A C 1
ATOM 764 O O . ILE A 1 97 ? 24.628 115.106 9.732 1.00 15.14 97 ILE A O 1
ATOM 769 N N . LEU A 1 98 ? 23.818 116.320 11.442 1.00 15.34 98 LEU A N 1
ATOM 770 C CA . LEU A 1 98 ? 23.504 115.147 12.257 1.00 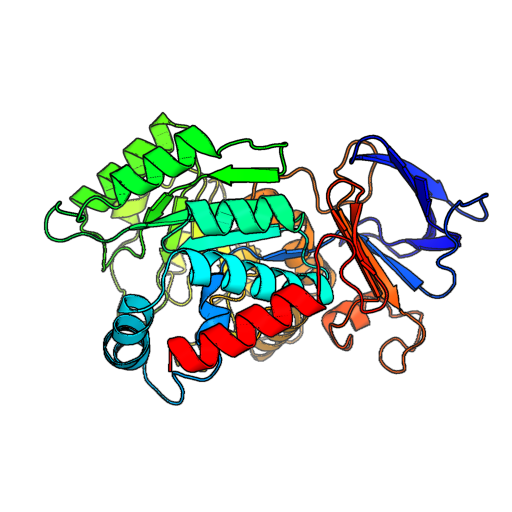15.49 98 LEU A CA 1
ATOM 771 C C . LEU A 1 98 ? 22.471 114.262 11.558 1.00 15.34 98 LEU A C 1
ATOM 772 O O . LEU A 1 98 ? 22.601 113.036 11.545 1.00 15.68 98 LEU A O 1
ATOM 777 N N . ALA A 1 99 ? 21.442 114.880 10.985 1.00 14.96 99 ALA A N 1
ATOM 778 C CA . ALA A 1 99 ? 20.411 114.124 10.281 1.00 14.51 99 ALA A CA 1
ATOM 779 C C . ALA A 1 99 ? 21.019 113.326 9.131 1.00 14.79 99 ALA A C 1
ATOM 780 O O . ALA A 1 99 ? 20.640 112.182 8.892 1.00 14.42 99 ALA A O 1
ATOM 782 N N . GLN A 1 100 ? 21.962 113.932 8.417 1.00 14.75 100 GLN A N 1
ATOM 783 C CA . GLN A 1 100 ? 22.607 113.258 7.295 1.00 15.05 100 GLN A CA 1
ATOM 784 C C . GLN A 1 100 ? 23.534 112.147 7.767 1.00 15.16 100 GLN A C 1
ATOM 785 O O . GLN A 1 100 ? 23.656 111.112 7.107 1.00 15.33 100 GLN A O 1
ATOM 791 N N . MET A 1 101 ? 24.194 112.358 8.900 1.00 15.56 101 MET A N 1
ATOM 792 C CA . MET A 1 101 ? 25.071 111.331 9.449 1.00 15.86 101 MET A CA 1
ATOM 793 C C . MET A 1 101 ? 24.220 110.097 9.733 1.00 15.66 101 MET A C 1
ATOM 794 O O . MET A 1 101 ? 24.592 108.975 9.393 1.00 16.28 101 MET A O 1
ATOM 799 N N . GLU A 1 102 ? 23.063 110.311 10.352 1.00 15.30 102 GLU A N 1
ATOM 800 C CA . GLU A 1 102 ? 22.169 109.206 10.663 1.00 15.11 102 GLU A CA 1
ATOM 801 C C . GLU A 1 102 ? 21.601 108.554 9.406 1.00 14.96 102 GLU A C 1
ATOM 802 O O . GLU A 1 102 ? 21.667 107.334 9.249 1.00 14.91 102 GLU A O 1
ATOM 808 N N . MET A 1 103 ? 21.047 109.356 8.506 1.00 14.70 103 MET A N 1
ATOM 809 C CA . MET A 1 103 ? 20.464 108.803 7.294 1.00 14.77 103 MET A CA 1
ATOM 810 C C . MET A 1 103 ? 21.485 108.088 6.404 1.00 15.09 103 MET A C 1
ATOM 811 O O . MET A 1 103 ? 21.184 107.039 5.830 1.00 14.51 103 MET A O 1
ATOM 816 N N . ALA A 1 104 ? 22.691 108.637 6.296 1.00 15.60 104 ALA A N 1
ATOM 817 C CA . ALA A 1 104 ? 23.723 108.015 5.470 1.00 16.50 104 ALA A CA 1
ATOM 818 C C . ALA A 1 104 ? 24.095 106.626 5.993 1.00 17.18 104 ALA A C 1
ATOM 819 O O . ALA A 1 104 ? 24.417 105.730 5.216 1.00 17.01 104 ALA A O 1
ATOM 821 N N . ARG A 1 105 ? 24.042 106.448 7.310 1.00 18.17 105 ARG A N 1
ATOM 822 C CA . ARG A 1 105 ? 24.370 105.162 7.919 1.00 19.43 105 ARG A CA 1
ATOM 823 C C . ARG A 1 105 ? 23.301 104.128 7.569 1.00 18.92 105 ARG A C 1
ATOM 824 O O . ARG A 1 105 ? 23.479 102.926 7.787 1.00 18.65 105 ARG A O 1
ATOM 832 N N . HIS A 1 106 ? 22.186 104.608 7.026 1.00 18.11 106 HIS A N 1
ATOM 833 C CA . HIS A 1 106 ? 21.087 103.733 6.637 1.00 17.79 106 HIS A CA 1
ATOM 834 C C . HIS A 1 106 ? 20.878 103.677 5.131 1.00 17.35 106 HIS A C 1
ATOM 835 O O . HIS A 1 106 ? 19.813 103.285 4.657 1.00 17.53 106 HIS A O 1
ATOM 842 N N . GLY A 1 107 ? 21.901 104.078 4.383 1.00 17.11 107 GLY A N 1
ATOM 843 C CA . GLY A 1 107 ? 21.825 104.023 2.935 1.00 16.48 107 GLY A CA 1
ATOM 844 C C . GLY A 1 107 ? 21.015 105.078 2.208 1.00 15.94 107 GLY A C 1
ATOM 845 O O . GLY A 1 107 ? 20.719 104.918 1.030 1.00 16.19 107 GLY A O 1
ATOM 846 N N . ILE A 1 108 ? 20.651 106.153 2.896 1.00 15.31 108 ILE A N 1
ATOM 847 C CA . ILE A 1 108 ? 19.878 107.215 2.271 1.00 14.74 108 ILE A CA 1
ATOM 848 C C . ILE A 1 108 ? 20.791 108.163 1.493 1.00 14.67 108 ILE A C 1
ATOM 849 O O . ILE A 1 108 ? 21.821 108.603 2.004 1.00 14.58 108 ILE A O 1
ATOM 854 N N . ALA A 1 109 ? 20.403 108.469 0.255 1.00 14.65 109 ALA A N 1
ATOM 855 C CA . ALA A 1 109 ? 21.165 109.362 -0.613 1.00 14.76 109 ALA A CA 1
ATOM 856 C C . ALA A 1 109 ? 20.534 110.745 -0.694 1.00 14.81 109 ALA A C 1
ATOM 857 O O . ALA A 1 109 ? 21.220 111.738 -0.943 1.00 14.84 109 ALA A O 1
ATOM 859 N N . GLY A 1 110 ? 19.222 110.809 -0.498 1.00 14.59 110 GLY A N 1
ATOM 860 C CA . GLY A 1 110 ? 18.546 112.086 -0.576 1.00 14.60 110 GLY A CA 1
ATOM 861 C C . GLY A 1 110 ? 17.292 112.135 0.269 1.00 13.94 110 GLY A C 1
ATOM 862 O O . GLY A 1 110 ? 16.722 111.099 0.612 1.00 14.16 110 GLY A O 1
ATOM 863 N N . PHE A 1 111 ? 16.863 113.345 0.604 1.00 13.49 111 PHE A N 1
ATOM 864 C CA . PHE A 1 111 ? 15.662 113.531 1.403 1.00 13.10 111 PHE A CA 1
ATOM 865 C C . PHE A 1 111 ? 14.889 114.789 1.018 1.00 13.03 111 PHE A C 1
ATOM 866 O O . PHE A 1 111 ? 15.445 115.713 0.421 1.00 13.18 111 PHE A O 1
ATOM 874 N N . VAL A 1 112 ? 13.599 114.787 1.351 1.00 12.52 112 VAL A N 1
ATOM 875 C CA . VAL A 1 112 ? 12.701 115.917 1.125 1.00 12.86 112 VAL A CA 1
ATOM 876 C C . VAL A 1 112 ? 12.512 116.555 2.498 1.00 12.93 112 VAL A C 1
ATOM 877 O O . VAL A 1 112 ? 12.165 115.866 3.463 1.00 13.36 112 VAL A O 1
ATOM 881 N N . ASP A 1 113 ? 12.746 117.861 2.583 1.00 12.70 113 ASP A N 1
ATOM 882 C CA . ASP A 1 113 ? 12.637 118.587 3.842 1.00 13.03 113 ASP A CA 1
ATOM 883 C C . ASP A 1 113 ? 11.553 119.655 3.808 1.00 12.91 113 ASP A C 1
ATOM 884 O O . ASP A 1 113 ? 11.243 120.210 2.753 1.00 12.86 113 ASP A O 1
ATOM 889 N N . MET A 1 114 ? 10.978 119.924 4.976 1.00 12.86 114 MET A N 1
ATOM 890 C CA . MET A 1 114 ? 9.979 120.973 5.158 1.00 13.13 114 MET A CA 1
ATOM 891 C C . MET A 1 114 ? 10.321 121.614 6.496 1.00 13.28 114 MET A C 1
ATOM 892 O O . MET A 1 114 ? 10.019 121.048 7.540 1.00 13.64 114 MET A O 1
ATOM 897 N N . TYR A 1 115 ? 10.945 122.786 6.488 1.00 13.69 115 TYR A N 1
ATOM 898 C CA . TYR A 1 115 ? 11.300 123.398 7.767 1.00 13.80 115 TYR A CA 1
ATOM 899 C C . TYR A 1 115 ? 11.590 124.890 7.634 1.00 14.04 115 TYR A C 1
ATOM 900 O O . TYR A 1 115 ? 11.068 125.550 6.738 1.00 14.18 115 TYR A O 1
ATOM 909 N N . PHE A 1 116 ? 12.390 125.427 8.552 1.00 14.69 116 PHE A N 1
ATOM 910 C CA . PHE A 1 116 ? 12.770 126.834 8.503 1.00 14.79 116 PHE A CA 1
ATOM 911 C C . PHE A 1 116 ? 14.294 126.925 8.562 1.00 15.25 116 PHE A C 1
ATOM 912 O O . PHE A 1 116 ? 14.969 125.922 8.824 1.00 15.29 116 PHE A O 1
ATOM 920 N N . HIS A 1 117 ? 14.833 128.118 8.313 1.00 15.92 117 HIS A N 1
ATOM 921 C CA . HIS A 1 117 ? 16.283 128.298 8.262 1.00 16.54 117 HIS A CA 1
ATOM 922 C C . HIS A 1 117 ? 16.778 127.351 7.172 1.00 16.73 117 HIS A C 1
ATOM 923 O O . HIS A 1 117 ? 17.867 126.783 7.272 1.00 16.48 117 HIS A O 1
ATOM 930 N N . GLU A 1 118 ? 15.966 127.185 6.127 1.00 17.24 118 GLU A N 1
ATOM 931 C CA . GLU A 1 118 ? 16.297 126.277 5.031 1.00 17.77 118 GLU A CA 1
ATOM 932 C C . GLU A 1 118 ? 17.596 126.581 4.308 1.00 18.08 118 GLU A C 1
ATOM 933 O O . GLU A 1 118 ? 18.181 125.696 3.695 1.00 17.57 118 GLU A O 1
ATOM 939 N N . GLU A 1 119 ? 18.043 127.829 4.346 1.00 18.65 119 GLU A N 1
ATOM 940 C CA . GLU A 1 119 ? 19.292 128.160 3.679 1.00 19.49 119 GLU A CA 1
ATOM 941 C C . GLU A 1 119 ? 20.464 127.504 4.400 1.00 18.84 119 GLU A C 1
ATOM 942 O O . GLU A 1 119 ? 21.439 127.098 3.767 1.00 18.46 119 GLU A O 1
ATOM 948 N N . TRP A 1 120 ? 20.371 127.386 5.721 1.00 18.86 120 TRP A N 1
ATOM 949 C CA . TRP A 1 120 ? 21.446 126.758 6.478 1.00 18.69 120 TRP A CA 1
ATOM 950 C C . TRP A 1 120 ? 21.346 125.244 6.377 1.00 18.01 120 TRP A C 1
ATOM 951 O O . TRP A 1 120 ? 22.342 124.534 6.508 1.00 17.67 120 TRP A O 1
ATOM 962 N N . ILE A 1 121 ? 20.136 124.752 6.133 1.00 17.00 121 ILE A N 1
ATOM 963 C CA . ILE A 1 121 ? 19.933 123.328 5.950 1.00 16.25 121 ILE A CA 1
ATOM 964 C C . ILE A 1 121 ? 20.578 123.016 4.597 1.00 16.20 121 ILE A C 1
ATOM 965 O O . ILE A 1 121 ? 21.279 122.018 4.446 1.00 16.15 121 ILE A O 1
ATOM 970 N N . ALA A 1 122 ? 20.370 123.901 3.622 1.00 16.22 122 ALA A N 1
ATOM 971 C CA . ALA A 1 122 ? 20.954 123.727 2.292 1.00 16.36 122 ALA A CA 1
ATOM 972 C C . ALA A 1 122 ? 22.479 123.719 2.371 1.00 16.64 122 ALA A C 1
ATOM 973 O O . ALA A 1 122 ? 23.134 122.921 1.704 1.00 16.59 122 ALA A O 1
ATOM 975 N N . LYS A 1 123 ? 23.046 124.612 3.180 1.00 17.38 123 LYS A N 1
ATOM 976 C CA . LYS A 1 123 ? 24.497 124.664 3.329 1.00 18.07 123 LYS A CA 1
ATOM 977 C C . LYS A 1 123 ? 25.007 123.342 3.888 1.00 17.67 123 LYS A C 1
ATOM 978 O O . LYS A 1 123 ? 26.061 122.854 3.487 1.00 17.52 123 LYS A O 1
ATOM 984 N N . ALA A 1 124 ? 24.250 122.760 4.812 1.00 17.31 124 ALA A N 1
ATOM 985 C CA . ALA A 1 124 ? 24.635 121.488 5.409 1.00 17.07 124 ALA A CA 1
ATOM 986 C C . ALA A 1 124 ? 24.575 120.361 4.381 1.00 16.69 124 ALA A C 1
ATOM 987 O O . ALA A 1 124 ? 25.416 119.465 4.389 1.00 16.73 124 ALA A O 1
ATOM 989 N N . VAL A 1 125 ? 23.581 120.404 3.500 1.00 16.60 125 VAL A N 1
ATOM 990 C CA . VAL A 1 125 ? 23.445 119.389 2.459 1.00 16.78 125 VAL A CA 1
ATOM 991 C C . VAL A 1 125 ? 24.595 119.568 1.467 1.00 17.04 125 VAL A C 1
ATOM 992 O O . VAL A 1 125 ? 25.192 118.597 1.004 1.00 17.05 125 VAL A O 1
ATOM 996 N N . ARG A 1 126 ? 24.912 120.818 1.158 1.00 17.63 126 ARG A N 1
ATOM 997 C CA . ARG A 1 126 ? 26.007 121.110 0.242 1.00 18.29 126 ARG A CA 1
ATOM 998 C C . ARG A 1 126 ? 27.308 120.515 0.776 1.00 18.52 126 ARG A C 1
ATOM 999 O O . ARG A 1 126 ? 28.025 119.807 0.067 1.00 18.84 126 ARG A O 1
ATOM 1007 N N . ASP A 1 127 ? 27.603 120.810 2.035 1.00 18.69 127 ASP A N 1
ATOM 1008 C CA . ASP A 1 127 ? 28.826 120.340 2.661 1.00 18.90 127 ASP A CA 1
ATOM 1009 C C . ASP A 1 127 ? 28.917 118.831 2.873 1.00 18.81 127 ASP A C 1
ATOM 1010 O O . ASP A 1 127 ? 29.970 118.232 2.635 1.00 19.23 127 ASP A O 1
ATOM 1015 N N . PHE A 1 128 ? 27.823 118.216 3.314 1.00 18.47 128 PHE A N 1
ATOM 1016 C CA . PHE A 1 128 ? 27.824 116.777 3.577 1.00 18.17 128 PHE A CA 1
ATOM 1017 C C . PHE A 1 128 ? 27.846 115.912 2.319 1.00 17.79 128 PHE A C 1
ATOM 1018 O O . PHE A 1 128 ? 28.555 114.907 2.275 1.00 18.48 128 PHE A O 1
ATOM 1026 N N . GLY A 1 129 ? 27.068 116.279 1.305 1.00 17.55 129 GLY A N 1
ATOM 1027 C CA . GLY A 1 129 ? 27.084 115.507 0.078 1.00 17.14 129 GLY A CA 1
ATOM 1028 C C . GLY A 1 129 ? 25.811 114.827 -0.386 1.00 16.89 129 GLY A C 1
ATOM 1029 O O . GLY A 1 129 ? 25.801 114.203 -1.447 1.00 17.12 129 GLY A O 1
ATOM 1030 N N . MET A 1 130 ? 24.736 114.925 0.384 1.00 16.54 130 MET A N 1
ATOM 1031 C CA . MET A 1 130 ? 23.492 114.293 -0.034 1.00 16.31 130 MET A CA 1
ATOM 1032 C C . MET A 1 130 ? 22.752 115.107 -1.083 1.00 16.29 130 MET A C 1
ATOM 1033 O O . MET A 1 130 ? 23.168 116.206 -1.450 1.00 16.56 130 MET A O 1
ATOM 1038 N N . ARG A 1 131 ? 21.661 114.534 -1.580 1.00 16.13 131 ARG A N 1
ATOM 1039 C CA . ARG A 1 131 ? 20.796 115.219 -2.521 1.00 15.87 131 ARG A CA 1
ATOM 1040 C C . ARG A 1 131 ? 19.604 115.609 -1.658 1.00 15.57 131 ARG A C 1
ATOM 1041 O O . ARG A 1 131 ? 19.384 115.022 -0.594 1.00 15.55 131 ARG A O 1
ATOM 1049 N N . ALA A 1 132 ? 18.839 116.594 -2.098 1.00 14.96 132 ALA A N 1
ATOM 1050 C CA . ALA A 1 132 ? 17.681 116.995 -1.321 1.00 14.51 132 ALA A CA 1
ATOM 1051 C C . ALA A 1 132 ? 16.715 117.880 -2.078 1.00 14.71 132 ALA A C 1
ATOM 1052 O O . ALA A 1 132 ? 17.101 118.605 -2.995 1.00 14.69 132 ALA A O 1
ATOM 1054 N N . LEU A 1 133 ? 15.442 117.774 -1.705 1.00 14.20 133 LEU A N 1
ATOM 1055 C CA . LEU A 1 133 ? 14.400 118.629 -2.251 1.00 13.86 133 LEU A CA 1
ATOM 1056 C C . LEU A 1 133 ? 14.047 119.386 -0.978 1.00 13.86 133 LEU A C 1
ATOM 1057 O O . LEU A 1 133 ? 13.446 118.831 -0.053 1.00 13.94 133 LEU A O 1
ATOM 1062 N N . LEU A 1 134 ? 14.462 120.645 -0.914 1.00 13.15 134 LEU A N 1
ATOM 1063 C CA . LEU A 1 134 ? 14.228 121.462 0.265 1.00 12.90 134 LEU A CA 1
ATOM 1064 C C . LEU A 1 134 ? 13.044 122.393 0.081 1.00 12.88 134 LEU A C 1
ATOM 1065 O O . LEU A 1 134 ? 12.899 123.034 -0.959 1.00 13.54 134 LEU A O 1
ATOM 1070 N N . THR A 1 135 ? 12.190 122.453 1.094 1.00 12.87 135 THR A N 1
ATOM 1071 C CA . THR A 1 135 ? 11.031 123.326 1.052 1.00 12.70 135 THR A CA 1
ATOM 1072 C C . THR A 1 135 ? 10.917 124.024 2.394 1.00 13.26 135 THR A C 1
ATOM 1073 O O . THR A 1 135 ? 11.401 123.518 3.407 1.00 13.16 135 THR A O 1
ATOM 1077 N N . ARG A 1 136 ? 10.293 125.196 2.391 1.00 13.35 136 ARG A N 1
ATOM 1078 C CA . ARG A 1 136 ? 10.103 125.979 3.605 1.00 13.79 136 ARG A CA 1
ATOM 1079 C C . ARG A 1 136 ? 8.683 125.695 4.097 1.00 13.29 136 ARG A C 1
ATOM 1080 O O . ARG A 1 136 ? 7.740 125.661 3.307 1.00 13.11 136 ARG A O 1
ATOM 1088 N N . GLY A 1 137 ? 8.537 125.462 5.399 1.00 13.35 137 GLY A N 1
ATOM 1089 C CA . GLY A 1 137 ? 7.221 125.203 5.958 1.00 13.49 137 GLY A CA 1
ATOM 1090 C C . GLY A 1 137 ? 6.384 126.463 5.892 1.00 13.61 137 GLY A C 1
ATOM 1091 O O . GLY A 1 137 ? 6.794 127.516 6.385 1.00 14.10 137 GLY A O 1
ATOM 1092 N N . LEU A 1 138 ? 5.206 126.362 5.287 1.00 13.54 138 LEU A N 1
ATOM 1093 C CA . LEU A 1 138 ? 4.336 127.521 5.133 1.00 13.52 138 LEU A CA 1
ATOM 1094 C C . LEU A 1 138 ? 3.022 127.394 5.893 1.00 13.96 138 LEU A C 1
ATOM 1095 O O . LEU A 1 138 ? 2.363 126.356 5.849 1.00 13.85 138 LEU A O 1
ATOM 1100 N N . VAL A 1 139 ? 2.663 128.460 6.599 1.00 14.61 139 VAL A N 1
ATOM 1101 C CA . VAL A 1 139 ? 1.417 128.542 7.358 1.00 14.98 139 VAL A CA 1
ATOM 1102 C C . VAL A 1 139 ? 1.000 130.007 7.290 1.00 14.98 139 VAL A C 1
ATOM 1103 O O . VAL A 1 139 ? 1.839 130.876 7.072 1.00 15.19 139 VAL A O 1
ATOM 1107 N N . ASP A 1 140 ? -0.285 130.286 7.474 1.00 15.57 140 ASP A N 1
ATOM 1108 C CA . ASP A 1 140 ? -0.753 131.665 7.409 1.00 16.16 140 ASP A CA 1
ATOM 1109 C C . ASP A 1 140 ? -1.931 131.909 8.326 1.00 16.58 140 ASP A C 1
ATOM 1110 O O . ASP A 1 140 ? -2.470 130.992 8.937 1.00 16.47 140 ASP A O 1
ATOM 1115 N N . SER A 1 141 ? -2.313 133.174 8.403 1.00 17.66 141 SER A N 1
ATOM 1116 C CA . SER A 1 141 ? -3.464 133.608 9.166 1.00 18.79 141 SER A CA 1
ATOM 1117 C C . SER A 1 141 ? -4.138 134.611 8.242 1.00 19.11 141 SER A C 1
ATOM 1118 O O . SER A 1 141 ? -3.670 135.738 8.094 1.00 19.03 141 SER A O 1
ATOM 1121 N N . ASN A 1 142 ? -5.213 134.181 7.592 1.00 19.84 142 ASN A N 1
ATOM 1122 C CA . ASN A 1 142 ? -5.952 135.037 6.670 1.00 20.58 142 ASN A CA 1
ATOM 1123 C C . ASN A 1 142 ? -5.076 135.701 5.612 1.00 20.43 142 ASN A C 1
ATOM 1124 O O . ASN A 1 142 ? -5.246 136.882 5.300 1.00 20.45 142 ASN A O 1
ATOM 1129 N N . GLY A 1 143 ? -4.131 134.943 5.066 1.00 20.07 143 GLY A N 1
ATOM 1130 C CA . GLY A 1 143 ? -3.271 135.486 4.031 1.00 19.63 143 GLY A CA 1
ATOM 1131 C C . GLY A 1 143 ? -1.929 136.011 4.497 1.00 19.53 143 GLY A C 1
ATOM 1132 O O . GLY A 1 143 ? -1.026 136.197 3.681 1.00 19.28 143 GLY A O 1
ATOM 1133 N N . ASP A 1 144 ? -1.797 136.258 5.798 1.00 19.07 144 ASP A N 1
ATOM 1134 C CA . ASP A 1 144 ? -0.549 136.764 6.372 1.00 19.32 144 ASP A CA 1
ATOM 1135 C C . ASP A 1 144 ? 0.295 135.569 6.801 1.00 18.57 144 ASP A C 1
ATOM 1136 O O . ASP A 1 144 ? -0.068 134.856 7.738 1.00 18.62 144 ASP A O 1
ATOM 1141 N N . ASP A 1 145 ? 1.421 135.350 6.124 1.00 17.70 145 ASP A N 1
ATOM 1142 C CA . ASP A 1 145 ? 2.279 134.220 6.460 1.00 17.20 145 ASP A CA 1
ATOM 1143 C C . ASP A 1 145 ? 3.587 134.619 7.139 1.00 16.87 145 ASP A C 1
ATOM 1144 O O . ASP A 1 145 ? 4.515 133.818 7.241 1.00 16.64 145 ASP A O 1
ATOM 1149 N N . GLY A 1 146 ? 3.655 135.859 7.609 1.00 16.77 146 GLY A N 1
ATOM 1150 C CA . GLY A 1 146 ? 4.852 136.324 8.285 1.00 16.55 146 GLY A CA 1
ATOM 1151 C C . GLY A 1 146 ? 6.113 136.286 7.443 1.00 16.68 146 GLY A C 1
ATOM 1152 O O . GLY A 1 146 ? 7.224 136.269 7.976 1.00 17.34 146 GLY A O 1
ATOM 1153 N N . GLY A 1 147 ? 5.945 136.270 6.124 1.00 15.99 147 GLY A N 1
ATOM 1154 C CA . GLY A 1 147 ? 7.088 136.252 5.228 1.00 15.66 147 GLY A CA 1
ATOM 1155 C C . GLY A 1 147 ? 7.632 134.878 4.886 1.00 14.87 147 GLY A C 1
ATOM 1156 O O . GLY A 1 147 ? 8.716 134.765 4.319 1.00 14.68 147 GLY A O 1
ATOM 1157 N N . ARG A 1 148 ? 6.886 133.828 5.214 1.00 14.40 148 ARG A N 1
ATOM 1158 C CA . ARG A 1 148 ? 7.356 132.474 4.938 1.00 13.97 148 ARG A CA 1
ATOM 1159 C C . ARG A 1 148 ? 7.481 132.147 3.447 1.00 13.64 148 ARG A C 1
ATOM 1160 O O . ARG A 1 148 ? 8.465 131.535 3.029 1.00 13.53 148 ARG A O 1
ATOM 1168 N N . LEU A 1 149 ? 6.503 132.546 2.641 1.00 13.80 149 LEU A N 1
ATOM 1169 C CA . LEU A 1 149 ? 6.590 132.269 1.210 1.00 14.05 149 LEU A CA 1
ATOM 1170 C C . LEU A 1 149 ? 7.764 133.056 0.627 1.00 14.39 149 LEU A C 1
ATOM 1171 O O . LEU A 1 149 ? 8.499 132.554 -0.226 1.00 13.74 149 LEU A O 1
ATOM 1176 N N . GLU A 1 150 ? 7.946 134.289 1.089 1.00 14.81 150 GLU A N 1
ATOM 1177 C CA . GLU A 1 150 ? 9.059 135.094 0.606 1.00 15.37 150 GLU A CA 1
ATOM 1178 C C . GLU A 1 150 ? 10.368 134.348 0.891 1.00 15.07 150 GLU A C 1
ATOM 1179 O O . GLU A 1 150 ? 11.246 134.270 0.036 1.00 14.69 150 GLU A O 1
ATOM 1185 N N . GLU A 1 151 ? 10.502 133.789 2.091 1.00 14.73 151 GLU A N 1
ATOM 1186 C CA . GLU A 1 151 ? 11.711 133.046 2.434 1.00 14.62 151 GLU A CA 1
ATOM 1187 C C . GLU A 1 151 ? 11.883 131.825 1.530 1.00 14.14 151 GLU A C 1
ATOM 1188 O O . GLU A 1 151 ? 13.001 131.474 1.146 1.00 14.18 151 GLU A O 1
ATOM 1194 N N . ASN A 1 152 ? 10.777 131.175 1.187 1.00 13.72 152 ASN A N 1
ATOM 1195 C CA . ASN A 1 152 ? 10.843 130.005 0.326 1.00 13.57 152 ASN A CA 1
ATOM 1196 C C . ASN A 1 152 ? 11.325 130.433 -1.061 1.00 13.38 152 ASN A C 1
ATOM 1197 O O . ASN A 1 152 ? 12.052 129.697 -1.734 1.00 13.20 152 ASN A O 1
ATOM 1202 N N . LEU A 1 153 ? 10.919 131.624 -1.487 1.00 13.68 153 LEU A N 1
ATOM 1203 C CA . LEU A 1 153 ? 11.326 132.127 -2.798 1.00 13.79 153 LEU A CA 1
ATOM 1204 C C . LEU A 1 153 ? 12.814 132.501 -2.812 1.00 14.11 153 LEU A C 1
ATOM 1205 O O . LEU A 1 153 ? 13.497 132.317 -3.823 1.00 14.48 153 LEU A O 1
ATOM 1210 N N . LYS A 1 154 ? 13.319 133.006 -1.689 1.00 14.37 154 LYS A N 1
ATOM 1211 C CA . LYS A 1 154 ? 14.735 133.355 -1.582 1.00 14.68 154 LYS A CA 1
ATOM 1212 C C . LYS A 1 154 ? 15.535 132.052 -1.684 1.00 14.85 154 LYS A C 1
ATOM 1213 O O . LYS A 1 154 ? 16.566 131.982 -2.353 1.00 14.75 154 LYS A O 1
ATOM 1219 N N . LEU A 1 155 ? 15.046 131.022 -0.998 1.00 14.71 155 LEU A N 1
ATOM 1220 C CA . LEU A 1 155 ? 15.675 129.710 -1.010 1.00 14.65 155 LEU A CA 1
ATOM 1221 C C . LEU A 1 155 ? 15.765 129.201 -2.445 1.00 14.37 155 LEU A C 1
ATOM 1222 O O . LEU A 1 155 ? 16.808 128.713 -2.882 1.00 14.28 155 LEU A O 1
ATOM 1227 N N . TYR A 1 156 ? 14.657 129.308 -3.168 1.00 14.46 156 TYR A N 1
ATOM 1228 C CA . TYR A 1 156 ? 14.593 128.864 -4.557 1.00 14.55 156 TYR A CA 1
ATOM 1229 C C . TYR A 1 156 ? 15.622 129.606 -5.403 1.00 14.74 156 TYR A C 1
ATOM 1230 O O . TYR A 1 156 ? 16.404 128.995 -6.134 1.00 14.63 156 TYR A O 1
ATOM 1239 N N . ASN A 1 157 ? 15.619 130.928 -5.300 1.00 15.16 157 ASN A N 1
ATOM 1240 C CA . ASN A 1 157 ? 16.551 131.752 -6.061 1.00 15.82 157 ASN A CA 1
ATOM 1241 C C . ASN A 1 157 ? 18.008 131.344 -5.875 1.00 16.42 157 ASN A C 1
ATOM 1242 O O . ASN A 1 157 ? 18.761 131.240 -6.844 1.00 16.58 157 ASN A O 1
ATOM 1247 N N . GLU A 1 158 ? 18.403 131.099 -4.632 1.00 17.07 158 GLU A N 1
ATOM 1248 C CA . GLU A 1 158 ? 19.795 130.784 -4.338 1.00 17.88 158 GLU A CA 1
ATOM 1249 C C . GLU A 1 158 ? 20.229 129.328 -4.424 1.00 17.50 158 GLU A C 1
ATOM 1250 O O . GLU A 1 158 ? 21.394 129.048 -4.712 1.00 17.92 158 GLU A O 1
ATOM 1256 N N . TRP A 1 159 ? 19.304 128.400 -4.205 1.00 17.03 159 TRP A N 1
ATOM 1257 C CA . TRP A 1 159 ? 19.674 126.994 -4.195 1.00 16.66 159 TRP A CA 1
ATOM 1258 C C . TRP A 1 159 ? 19.070 126.023 -5.206 1.00 16.72 159 TRP A C 1
ATOM 1259 O O . TRP A 1 159 ? 19.583 124.916 -5.362 1.00 16.62 159 TRP A O 1
ATOM 1270 N N . ASN A 1 160 ? 17.994 126.394 -5.891 1.00 16.68 160 ASN A N 1
ATOM 1271 C CA . ASN A 1 160 ? 17.422 125.437 -6.824 1.00 16.97 160 ASN A CA 1
ATOM 1272 C C . ASN A 1 160 ? 18.386 125.051 -7.937 1.00 17.45 160 ASN A C 1
ATOM 1273 O O . ASN A 1 160 ? 18.879 125.908 -8.671 1.00 17.64 160 ASN A O 1
ATOM 1278 N N . GLY A 1 161 ? 18.645 123.750 -8.047 1.00 17.65 161 GLY A N 1
ATOM 1279 C CA . GLY A 1 161 ? 19.532 123.242 -9.079 1.00 18.70 161 GLY A CA 1
ATOM 1280 C C . GLY A 1 161 ? 20.989 123.114 -8.679 1.00 19.08 161 GLY A C 1
ATOM 1281 O O . GLY A 1 161 ? 21.805 122.633 -9.463 1.00 19.52 161 GLY A O 1
ATOM 1282 N N . PHE A 1 162 ? 21.323 123.526 -7.461 1.00 19.61 162 PHE A N 1
ATOM 1283 C CA . PHE A 1 162 ? 22.705 123.474 -6.990 1.00 20.22 162 PHE A CA 1
ATOM 1284 C C . PHE A 1 162 ? 23.391 122.124 -7.200 1.00 20.64 162 PHE A C 1
ATOM 1285 O O . PHE A 1 162 ? 23.000 121.118 -6.605 1.00 20.33 162 PHE A O 1
ATOM 1293 N N . GLU A 1 163 ? 24.424 122.122 -8.042 1.00 21.22 163 GLU A N 1
ATOM 1294 C CA . GLU A 1 163 ? 25.198 120.925 -8.364 1.00 21.79 163 GLU A CA 1
ATOM 1295 C C . GLU A 1 163 ? 24.358 119.716 -8.765 1.00 21.45 163 GLU A C 1
ATOM 1296 O O . GLU A 1 163 ? 24.824 118.578 -8.705 1.00 21.39 163 GLU A O 1
ATOM 1302 N N . GLY A 1 164 ? 23.127 119.970 -9.192 1.00 21.14 164 GLY A N 1
ATOM 1303 C CA . GLY A 1 164 ? 22.248 118.886 -9.585 1.00 20.89 164 GLY A CA 1
ATOM 1304 C C . GLY A 1 164 ? 21.916 117.992 -8.404 1.00 20.51 164 GLY A C 1
ATOM 1305 O O . GLY A 1 164 ? 21.408 116.886 -8.582 1.00 20.66 164 GLY A O 1
ATOM 1306 N N . ARG A 1 165 ? 22.197 118.473 -7.195 1.00 20.21 165 ARG A N 1
ATOM 1307 C CA . ARG A 1 165 ? 21.928 117.706 -5.980 1.00 19.81 165 ARG A CA 1
ATOM 1308 C C . ARG A 1 165 ? 20.810 118.305 -5.139 1.00 19.06 165 ARG A C 1
ATOM 1309 O O . ARG A 1 165 ? 20.142 117.593 -4.386 1.00 18.72 165 ARG A O 1
ATOM 1317 N N . ILE A 1 166 ? 20.615 119.615 -5.251 1.00 18.33 166 ILE A N 1
ATOM 1318 C CA . ILE A 1 166 ? 19.581 120.286 -4.476 1.00 17.86 166 ILE A CA 1
ATOM 1319 C C . ILE A 1 166 ? 18.518 120.944 -5.346 1.00 17.84 166 ILE A C 1
ATOM 1320 O O . ILE A 1 166 ? 18.827 121.689 -6.274 1.00 18.09 166 ILE A O 1
ATOM 1325 N N . PHE A 1 167 ? 17.261 120.644 -5.042 1.00 17.45 167 PHE A N 1
ATOM 1326 C CA . PHE A 1 167 ? 16.122 121.232 -5.739 1.00 17.16 167 PHE A CA 1
ATOM 1327 C C . PHE A 1 167 ? 15.302 121.917 -4.658 1.00 16.24 167 PHE A C 1
ATOM 1328 O O . PHE A 1 167 ? 15.362 121.522 -3.493 1.00 16.08 167 PHE A O 1
ATOM 1336 N N . VAL A 1 168 ? 14.542 122.938 -5.037 1.00 15.38 168 VAL A N 1
ATOM 1337 C CA . VAL A 1 168 ? 13.707 123.651 -4.079 1.00 14.68 168 VAL A CA 1
ATOM 1338 C C . VAL A 1 168 ? 12.227 123.586 -4.459 1.00 14.62 168 VAL A C 1
ATOM 1339 O O . VAL A 1 168 ? 11.851 123.733 -5.628 1.00 14.93 168 VAL A O 1
ATOM 1343 N N . GLY A 1 169 ? 11.397 123.351 -3.446 1.00 13.96 169 GLY A N 1
ATOM 1344 C CA . GLY A 1 169 ? 9.962 123.280 -3.628 1.00 13.89 169 GLY A CA 1
ATOM 1345 C C . GLY A 1 169 ? 9.293 124.085 -2.529 1.00 13.32 169 GLY A C 1
ATOM 1346 O O . GLY A 1 169 ? 9.976 124.726 -1.726 1.00 13.43 169 GLY A O 1
ATOM 1347 N N . PHE A 1 170 ? 7.966 124.047 -2.482 1.00 13.26 170 PHE A N 1
ATOM 1348 C CA . PHE A 1 170 ? 7.211 124.791 -1.481 1.00 13.21 170 PHE A CA 1
ATOM 1349 C C . PHE A 1 170 ? 6.549 123.850 -0.485 1.00 13.23 170 PHE A C 1
ATOM 1350 O O . PHE A 1 170 ? 6.004 122.818 -0.867 1.00 13.07 170 PHE A O 1
ATOM 1358 N N . GLY A 1 171 ? 6.606 124.218 0.795 1.00 13.22 171 GLY A N 1
ATOM 1359 C CA . GLY A 1 171 ? 6.071 123.347 1.825 1.00 13.32 171 GLY A CA 1
ATOM 1360 C C . GLY A 1 171 ? 4.884 123.760 2.665 1.00 13.09 171 GLY A C 1
ATOM 1361 O O . GLY A 1 171 ? 5.014 123.897 3.884 1.00 13.27 171 GLY A O 1
ATOM 1362 N N . PRO A 1 172 ? 3.714 123.978 2.051 1.00 13.08 172 PRO A N 1
ATOM 1363 C CA . PRO A 1 172 ? 2.551 124.356 2.861 1.00 12.83 172 PRO A CA 1
ATOM 1364 C C . PRO A 1 172 ? 2.395 123.228 3.893 1.00 13.02 172 PRO A C 1
ATOM 1365 O O . PRO A 1 172 ? 2.413 122.046 3.547 1.00 12.88 172 PRO A O 1
ATOM 1369 N N . HIS A 1 173 ? 2.250 123.582 5.161 1.00 13.14 173 HIS A N 1
ATOM 1370 C CA . HIS A 1 173 ? 2.159 122.565 6.200 1.00 13.17 173 HIS A CA 1
ATOM 1371 C C . HIS A 1 173 ? 1.035 121.556 6.045 1.00 13.49 173 HIS A C 1
ATOM 1372 O O . HIS A 1 173 ? 1.253 120.343 6.173 1.00 12.91 173 HIS A O 1
ATOM 1379 N N . SER A 1 174 ? -0.159 122.057 5.758 1.00 13.71 174 SER A N 1
ATOM 1380 C CA . SER A 1 174 ? -1.337 121.210 5.645 1.00 13.99 174 SER A CA 1
ATOM 1381 C C . SER A 1 174 ? -2.511 122.075 5.210 1.00 14.48 174 SER A C 1
ATOM 1382 O O . SER A 1 174 ? -2.414 123.303 5.198 1.00 14.76 174 SER A O 1
ATOM 1385 N N . PRO A 1 175 ? -3.637 121.442 4.846 1.00 14.77 175 PRO A N 1
ATOM 1386 C CA . PRO A 1 175 ? -4.832 122.177 4.421 1.00 15.04 175 PRO A CA 1
ATOM 1387 C C . PRO A 1 175 ? -5.551 122.849 5.591 1.00 15.49 175 PRO A C 1
ATOM 1388 O O . PRO A 1 175 ? -6.486 123.622 5.381 1.00 16.39 175 PRO A O 1
ATOM 1392 N N . TYR A 1 176 ? -5.141 122.545 6.822 1.00 15.47 176 TYR A N 1
ATOM 1393 C CA . TYR A 1 176 ? -5.784 123.172 7.974 1.00 15.82 176 TYR A CA 1
ATOM 1394 C C . TYR A 1 176 ? -4.950 124.301 8.591 1.00 15.86 176 TYR A C 1
ATOM 1395 O O . TYR A 1 176 ? -5.505 125.195 9.228 1.00 16.52 176 TYR A O 1
ATOM 1404 N N . LEU A 1 177 ? -3.632 124.287 8.397 1.00 15.75 177 LEU A N 1
ATOM 1405 C CA . LEU A 1 177 ? -2.810 125.377 8.921 1.00 15.68 177 LEU A CA 1
ATOM 1406 C C . LEU A 1 177 ? -2.618 126.429 7.836 1.00 15.89 177 LEU A C 1
ATOM 1407 O O . LEU A 1 177 ? -2.087 127.508 8.091 1.00 16.01 177 LEU A O 1
ATOM 1412 N N . CYS A 1 178 ? -3.038 126.093 6.619 1.00 15.92 178 CYS A N 1
ATOM 1413 C CA . CYS A 1 178 ? -2.978 127.021 5.491 1.00 16.69 178 CYS A CA 1
ATOM 1414 C C . CYS A 1 178 ? -4.408 127.307 5.063 1.00 17.04 178 CYS A C 1
ATOM 1415 O O . CYS A 1 178 ? -5.195 126.381 4.858 1.00 17.89 178 CYS A O 1
ATOM 1418 N N . SER A 1 179 ? -4.744 128.585 4.927 1.00 17.79 179 SER A N 1
ATOM 1419 C CA . SER A 1 179 ? -6.082 128.958 4.511 1.00 18.59 179 SER A CA 1
ATOM 1420 C C . SER A 1 179 ? -6.263 128.543 3.059 1.00 19.19 179 SER A C 1
ATOM 1421 O O . SER A 1 179 ? -5.292 128.278 2.349 1.00 18.99 179 SER A O 1
ATOM 1424 N N . GLU A 1 180 ? -7.513 128.475 2.623 1.00 20.10 180 GLU A N 1
ATOM 1425 C CA . GLU A 1 180 ? -7.814 128.080 1.258 1.00 20.93 180 GLU A CA 1
ATOM 1426 C C . GLU A 1 180 ? -7.191 129.040 0.245 1.00 20.53 180 GLU A C 1
ATOM 1427 O O . GLU A 1 180 ? -6.574 128.606 -0.728 1.00 20.13 180 GLU A O 1
ATOM 1433 N N . GLU A 1 181 ? -7.337 130.340 0.485 1.00 20.38 181 GLU A N 1
ATOM 1434 C CA . GLU A 1 181 ? -6.788 131.353 -0.413 1.00 20.66 181 GLU A CA 1
ATOM 1435 C C . GLU A 1 181 ? -5.266 131.263 -0.470 1.00 19.43 181 GLU A C 1
ATOM 1436 O O . GLU A 1 181 ? -4.660 131.375 -1.536 1.00 18.81 181 GLU A O 1
ATOM 1442 N N . TYR A 1 182 ? -4.648 131.068 0.688 1.00 18.09 182 TYR A N 1
ATOM 1443 C CA . TYR A 1 182 ? -3.198 130.980 0.760 1.00 16.98 182 TYR A CA 1
ATOM 1444 C C . TYR A 1 182 ? -2.665 129.718 0.091 1.00 16.73 182 TYR A C 1
ATOM 1445 O O . TYR A 1 182 ? -1.652 129.764 -0.604 1.00 16.38 182 TYR A O 1
ATOM 1454 N N . LEU A 1 183 ? -3.334 128.588 0.300 1.00 16.64 183 LEU A N 1
ATOM 1455 C CA . LEU A 1 183 ? -2.884 127.350 -0.317 1.00 16.35 183 LEU A CA 1
ATOM 1456 C C . LEU A 1 183 ? -2.963 127.485 -1.837 1.00 16.45 183 LEU A C 1
ATOM 1457 O O . LEU A 1 183 ? -2.102 126.981 -2.560 1.00 15.57 183 LEU A O 1
ATOM 1462 N N . LYS A 1 184 ? -3.994 128.168 -2.321 1.00 16.88 184 LYS A N 1
ATOM 1463 C CA . LYS A 1 184 ? -4.140 128.366 -3.756 1.00 17.39 184 LYS A CA 1
ATOM 1464 C C . LYS A 1 184 ? -2.958 129.191 -4.257 1.00 17.02 184 LYS A C 1
ATOM 1465 O O . LYS A 1 184 ? -2.367 128.885 -5.289 1.00 17.08 184 LYS A O 1
ATOM 1471 N N . ARG A 1 185 ? -2.610 130.231 -3.508 1.00 16.62 185 ARG A N 1
ATOM 1472 C CA . ARG A 1 185 ? -1.492 131.092 -3.873 1.00 16.14 185 ARG A CA 1
ATOM 1473 C C . ARG A 1 185 ? -0.183 130.304 -3.912 1.00 15.82 185 ARG A C 1
ATOM 1474 O O . ARG A 1 185 ? 0.662 130.525 -4.778 1.00 15.34 185 ARG A O 1
ATOM 1482 N N . VAL A 1 186 ? -0.013 129.384 -2.967 1.00 15.57 186 VAL A N 1
ATOM 1483 C CA . VAL A 1 186 ? 1.194 128.569 -2.919 1.00 15.43 186 VAL A CA 1
ATOM 1484 C C . VAL A 1 186 ? 1.271 127.684 -4.158 1.00 15.48 186 VAL A C 1
ATOM 1485 O O . VAL A 1 186 ? 2.321 127.589 -4.794 1.00 15.42 186 VAL A O 1
ATOM 1489 N N . PHE A 1 187 ? 0.162 127.038 -4.505 1.00 15.50 187 PHE A N 1
ATOM 1490 C CA . PHE A 1 187 ? 0.149 126.184 -5.686 1.00 15.99 187 PHE A CA 1
ATOM 1491 C C . PHE A 1 187 ? 0.362 126.995 -6.963 1.00 16.20 187 PHE A C 1
ATOM 1492 O O . PHE A 1 187 ? 1.044 126.534 -7.877 1.00 16.53 187 PHE A O 1
ATOM 1500 N N . ASP A 1 188 ? -0.208 128.196 -7.027 1.00 16.81 188 ASP A N 1
ATOM 1501 C CA . ASP A 1 188 ? -0.028 129.034 -8.210 1.00 17.30 188 ASP A CA 1
ATOM 1502 C C . ASP A 1 188 ? 1.455 129.359 -8.367 1.00 16.72 188 ASP A C 1
ATOM 1503 O O . ASP A 1 188 ? 1.994 129.346 -9.472 1.00 16.77 188 ASP A O 1
ATOM 1508 N N . THR A 1 189 ? 2.113 129.644 -7.248 1.00 16.33 189 THR A N 1
ATOM 1509 C CA . THR A 1 189 ? 3.532 129.970 -7.265 1.00 15.83 189 THR A CA 1
ATOM 1510 C C . THR A 1 189 ? 4.372 128.782 -7.719 1.00 15.74 189 THR A C 1
ATOM 1511 O O . THR A 1 189 ? 5.258 128.918 -8.562 1.00 15.31 189 THR A O 1
ATOM 1515 N N . ALA A 1 190 ? 4.096 127.610 -7.158 1.00 15.41 190 ALA A N 1
ATOM 1516 C CA . ALA A 1 190 ? 4.842 126.419 -7.528 1.00 15.71 190 ALA A CA 1
ATOM 1517 C C . ALA A 1 190 ? 4.605 126.092 -8.999 1.00 16.09 190 ALA A C 1
ATOM 1518 O O . ALA A 1 190 ? 5.528 125.696 -9.712 1.00 16.24 190 ALA A O 1
ATOM 1520 N N . LYS A 1 191 ? 3.369 126.261 -9.453 1.00 16.82 191 LYS A N 1
ATOM 1521 C CA . LYS A 1 191 ? 3.045 125.978 -10.845 1.00 17.51 191 LYS A CA 1
ATOM 1522 C C . LYS A 1 191 ? 3.808 126.928 -11.774 1.00 17.41 191 LYS A C 1
ATOM 1523 O O . LYS A 1 191 ? 4.370 126.496 -12.780 1.00 17.02 191 LYS A O 1
ATOM 1529 N N . SER A 1 192 ? 3.842 128.213 -11.432 1.00 17.21 192 SER A N 1
ATOM 1530 C CA . SER A 1 192 ? 4.551 129.190 -12.253 1.00 17.27 192 SER A CA 1
ATOM 1531 C C . SER A 1 192 ? 6.039 128.862 -12.371 1.00 17.28 192 SER A C 1
ATOM 1532 O O . SER A 1 192 ? 6.620 128.970 -13.447 1.00 17.50 192 SER A O 1
ATOM 1535 N N . LEU A 1 193 ? 6.648 128.456 -11.260 1.00 16.90 193 LEU A N 1
ATOM 1536 C CA . LEU A 1 193 ? 8.072 128.130 -11.237 1.00 16.91 193 LEU A CA 1
ATOM 1537 C C . LEU A 1 193 ? 8.354 126.676 -11.592 1.00 16.84 193 LEU A C 1
ATOM 1538 O O . LEU A 1 193 ? 9.506 126.240 -11.571 1.00 16.88 193 LEU A O 1
ATOM 1543 N N . ASN A 1 194 ? 7.302 125.935 -11.932 1.00 17.31 194 ASN A N 1
ATOM 1544 C CA . ASN A 1 194 ? 7.437 124.522 -12.278 1.00 17.83 194 ASN A CA 1
ATOM 1545 C C . ASN A 1 194 ? 8.213 123.822 -11.173 1.00 17.14 194 ASN A C 1
ATOM 1546 O O . ASN A 1 194 ? 9.124 123.029 -11.416 1.00 17.18 194 ASN A O 1
ATOM 1551 N N . ALA A 1 195 ? 7.832 124.137 -9.941 1.00 16.21 195 ALA A N 1
ATOM 1552 C CA . ALA A 1 195 ? 8.478 123.564 -8.771 1.00 15.65 195 ALA A CA 1
ATOM 1553 C C . ALA A 1 195 ? 7.510 122.653 -8.038 1.00 15.23 195 ALA A C 1
ATOM 1554 O O . ALA A 1 195 ? 6.293 122.796 -8.156 1.00 15.21 195 ALA A O 1
ATOM 1556 N N . PRO A 1 196 ? 8.040 121.705 -7.262 1.00 15.20 196 PRO A N 1
ATOM 1557 C CA . PRO A 1 196 ? 7.170 120.788 -6.528 1.00 14.98 196 PRO A CA 1
ATOM 1558 C C . PRO A 1 196 ? 6.609 121.364 -5.234 1.00 14.56 196 PRO A C 1
ATOM 1559 O O . PRO A 1 196 ? 7.070 122.391 -4.735 1.00 14.53 196 PRO A O 1
ATOM 1563 N N . VAL A 1 197 ? 5.587 120.698 -4.715 1.00 14.14 197 VAL A N 1
ATOM 1564 C CA . VAL A 1 197 ? 4.968 121.093 -3.459 1.00 13.90 197 VAL A CA 1
ATOM 1565 C C . VAL A 1 197 ? 4.974 119.871 -2.557 1.00 13.70 197 VAL A C 1
ATOM 1566 O O . VAL A 1 197 ? 4.848 118.746 -3.034 1.00 13.79 197 VAL A O 1
ATOM 1570 N N . THR A 1 198 ? 5.188 120.072 -1.264 1.00 13.02 198 THR A N 1
ATOM 1571 C CA . THR A 1 198 ? 5.057 118.951 -0.351 1.00 12.65 198 THR A CA 1
ATOM 1572 C C . THR A 1 198 ? 4.159 119.474 0.754 1.00 12.69 198 THR A C 1
ATOM 1573 O O . THR A 1 198 ? 4.205 120.655 1.110 1.00 12.94 198 THR A O 1
ATOM 1577 N N . ILE A 1 199 ? 3.324 118.591 1.282 1.00 12.70 199 ILE A N 1
ATOM 1578 C CA . ILE A 1 199 ? 2.356 118.992 2.287 1.00 12.84 199 ILE A CA 1
ATOM 1579 C C . ILE A 1 199 ? 1.932 117.788 3.126 1.00 13.04 199 ILE A C 1
ATOM 1580 O O . ILE A 1 199 ? 2.027 116.650 2.663 1.00 13.40 199 ILE A O 1
ATOM 1585 N N . HIS A 1 200 ? 1.502 118.034 4.365 1.00 12.79 200 HIS A N 1
ATOM 1586 C CA . HIS A 1 200 ? 1.010 116.956 5.229 1.00 13.03 200 HIS A CA 1
ATOM 1587 C C . HIS A 1 200 ? -0.471 116.863 4.833 1.00 13.36 200 HIS A C 1
ATOM 1588 O O . HIS A 1 200 ? -1.228 117.821 5.030 1.00 13.51 200 HIS A O 1
ATOM 1595 N N . LEU A 1 201 ? -0.886 115.723 4.286 1.00 13.44 201 LEU A N 1
ATOM 1596 C CA . LEU A 1 201 ? -2.264 115.554 3.824 1.00 14.17 201 LEU A CA 1
ATOM 1597 C C . LEU A 1 201 ? -3.030 114.438 4.541 1.00 14.19 201 LEU A C 1
ATOM 1598 O O . LEU A 1 201 ? -2.578 113.296 4.582 1.00 14.04 201 LEU A O 1
ATOM 1603 N N . TYR A 1 202 ? -4.192 114.775 5.095 1.00 14.05 202 TYR A N 1
ATOM 1604 C CA . TYR A 1 202 ? -5.024 113.810 5.809 1.00 14.56 202 TYR A CA 1
ATOM 1605 C C . TYR A 1 202 ? -4.243 112.989 6.831 1.00 14.51 202 TYR A C 1
ATOM 1606 O O . TYR A 1 202 ? -4.440 111.781 6.940 1.00 14.87 202 TYR A O 1
ATOM 1615 N N . GLU A 1 203 ? -3.361 113.638 7.582 1.00 14.59 203 GLU A N 1
ATOM 1616 C CA . GLU A 1 203 ? -2.573 112.934 8.584 1.00 14.48 203 GLU A CA 1
ATOM 1617 C C . GLU A 1 203 ? -3.425 112.485 9.767 1.00 14.90 203 GLU A C 1
ATOM 1618 O O . GLU A 1 203 ? -3.225 111.393 10.309 1.00 14.27 203 GLU A O 1
ATOM 1624 N N . THR A 1 204 ? -4.390 113.319 10.144 1.00 15.68 204 THR A N 1
ATOM 1625 C CA . THR A 1 204 ? -5.245 113.040 11.292 1.00 16.93 204 THR A CA 1
ATOM 1626 C C . THR A 1 204 ? -6.701 112.776 10.930 1.00 17.30 204 THR A C 1
ATOM 1627 O O . THR A 1 204 ? -7.183 113.215 9.884 1.00 17.08 204 THR A O 1
ATOM 1631 N N . SER A 1 205 ? -7.404 112.068 11.809 1.00 18.18 205 SER A N 1
ATOM 1632 C CA . SER A 1 205 ? -8.805 111.728 11.572 1.00 19.11 205 SER A CA 1
ATOM 1633 C C . SER A 1 205 ? -9.738 112.939 11.602 1.00 19.53 205 SER A C 1
ATOM 1634 O O . SER A 1 205 ? -10.856 112.869 11.096 1.00 19.94 205 SER A O 1
ATOM 1637 N N . LYS A 1 206 ? -9.275 114.042 12.185 1.00 20.17 206 LYS A N 1
ATOM 1638 C CA . LYS A 1 206 ? -10.072 115.266 12.261 1.00 20.59 206 LYS A CA 1
ATOM 1639 C C . LYS A 1 206 ? -10.194 115.934 10.888 1.00 20.72 206 LYS A C 1
ATOM 1640 O O . LYS A 1 206 ? -11.081 116.754 10.660 1.00 20.79 206 LYS A O 1
ATOM 1646 N N . GLU A 1 207 ? -9.295 115.588 9.975 1.00 20.90 207 GLU A N 1
ATOM 1647 C CA . GLU A 1 207 ? -9.316 116.179 8.643 1.00 20.97 207 GLU A CA 1
ATOM 1648 C C . GLU A 1 207 ? -10.331 115.483 7.750 1.00 21.87 207 GLU A C 1
ATOM 1649 O O . GLU A 1 207 ? -10.077 114.396 7.224 1.00 21.64 207 GLU A O 1
ATOM 1655 N N . GLU A 1 208 ? -11.484 116.124 7.584 1.00 23.03 208 GLU A N 1
ATOM 1656 C CA . GLU A 1 208 ? -12.561 115.555 6.784 1.00 24.17 208 GLU A CA 1
ATOM 1657 C C . GLU A 1 208 ? -12.973 116.449 5.616 1.00 24.38 208 GLU A C 1
ATOM 1658 O O . GLU A 1 208 ? -14.088 116.339 5.104 1.00 24.58 208 GLU A O 1
ATOM 1664 N N . TYR A 1 209 ? -12.069 117.328 5.195 1.00 24.24 209 TYR A N 1
ATOM 1665 C CA . TYR A 1 209 ? -12.331 118.226 4.074 1.00 24.34 209 TYR A CA 1
ATOM 1666 C C . TYR A 1 209 ? -12.325 117.452 2.758 1.00 24.90 209 TYR A C 1
ATOM 1667 O O . TYR A 1 209 ? -11.777 116.351 2.679 1.00 24.88 209 TYR A O 1
ATOM 1676 N N . ASP A 1 210 ? -12.950 118.020 1.729 1.00 25.62 210 ASP A N 1
ATOM 1677 C CA . ASP A 1 210 ? -12.990 117.373 0.421 1.00 26.44 210 ASP A CA 1
ATOM 1678 C C . ASP A 1 210 ? -11.721 117.711 -0.347 1.00 26.35 210 ASP A C 1
ATOM 1679 O O . ASP A 1 210 ? -11.227 118.834 -0.281 1.00 26.46 210 ASP A O 1
ATOM 1684 N N . LEU A 1 211 ? -11.199 116.736 -1.082 1.00 26.12 211 LEU A N 1
ATOM 1685 C CA . LEU A 1 211 ? -9.981 116.946 -1.845 1.00 26.32 211 LEU A CA 1
ATOM 1686 C C . LEU A 1 211 ? -10.245 117.737 -3.123 1.00 26.60 211 LEU A C 1
ATOM 1687 O O . LEU A 1 211 ? -9.311 118.209 -3.770 1.00 26.15 211 LEU A O 1
ATOM 1692 N N . GLU A 1 212 ? -11.516 117.883 -3.487 1.00 27.19 212 GLU A N 1
ATOM 1693 C CA . GLU A 1 212 ? -11.873 118.631 -4.691 1.00 28.15 212 GLU A CA 1
ATOM 1694 C C . GLU A 1 212 ? -11.276 120.036 -4.685 1.00 28.69 212 GLU A C 1
ATOM 1695 O O . GLU A 1 212 ? -10.831 120.531 -5.719 1.00 28.73 212 GLU A O 1
ATOM 1701 N N . ASP A 1 213 ? -11.269 120.675 -3.520 1.00 29.55 213 ASP A N 1
ATOM 1702 C CA . ASP A 1 213 ? -10.723 122.023 -3.401 1.00 30.33 213 ASP A CA 1
ATOM 1703 C C . ASP A 1 213 ? -9.281 122.088 -3.898 1.00 30.09 213 ASP A C 1
ATOM 1704 O O . ASP A 1 213 ? -8.935 122.935 -4.722 1.00 30.49 213 ASP A O 1
ATOM 1709 N N . ILE A 1 214 ? -8.444 121.185 -3.398 1.00 29.48 214 ILE A N 1
ATOM 1710 C CA . ILE A 1 214 ? -7.040 121.150 -3.784 1.00 28.98 214 ILE A CA 1
ATOM 1711 C C . ILE A 1 214 ? -6.867 120.643 -5.214 1.00 28.83 214 ILE A C 1
ATOM 1712 O O . ILE A 1 214 ? -5.954 121.063 -5.926 1.00 28.41 214 ILE A O 1
ATOM 1717 N N . LEU A 1 215 ? -7.751 119.746 -5.634 1.00 28.63 215 LEU A N 1
ATOM 1718 C CA . LEU A 1 215 ? -7.692 119.200 -6.984 1.00 28.94 215 LEU A CA 1
ATOM 1719 C C . LEU A 1 215 ? -8.015 120.271 -8.023 1.00 29.46 215 LEU A C 1
ATOM 1720 O O . LEU A 1 215 ? -7.710 120.110 -9.203 1.00 29.80 215 LEU A O 1
ATOM 1725 N N . ASN A 1 216 ? -8.626 121.367 -7.582 1.00 30.03 216 ASN A N 1
ATOM 1726 C CA . ASN A 1 216 ? -8.976 122.449 -8.495 1.00 30.72 216 ASN A CA 1
ATOM 1727 C C . ASN A 1 216 ? -8.057 123.660 -8.386 1.00 30.78 216 ASN A C 1
ATOM 1728 O O . ASN A 1 216 ? -8.313 124.693 -9.007 1.00 30.98 216 ASN A O 1
ATOM 1733 N N . ILE A 1 217 ? -6.991 123.540 -7.599 1.00 30.50 217 ILE A N 1
ATOM 1734 C CA . ILE A 1 217 ? -6.058 124.651 -7.438 1.00 30.12 217 ILE A CA 1
ATOM 1735 C C . ILE A 1 217 ? -4.666 124.358 -7.993 1.00 29.62 217 ILE A C 1
ATOM 1736 O O . ILE A 1 217 ? -3.772 125.194 -7.887 1.00 29.54 217 ILE A O 1
ATOM 1741 N N . GLY A 1 218 ? -4.475 123.178 -8.576 1.00 28.85 218 GLY A N 1
ATOM 1742 C CA . GLY A 1 218 ? -3.174 122.861 -9.140 1.00 28.20 218 GLY A CA 1
ATOM 1743 C C . GLY A 1 218 ? -2.603 121.493 -8.819 1.00 27.58 218 GLY A C 1
ATOM 1744 O O . GLY A 1 218 ? -1.548 121.129 -9.336 1.00 27.55 218 GLY A O 1
ATOM 1745 N N . LEU A 1 219 ? -3.285 120.727 -7.974 1.00 26.99 219 LEU A N 1
ATOM 1746 C CA . LEU A 1 219 ? -2.798 119.400 -7.610 1.00 26.32 219 LEU A CA 1
ATOM 1747 C C . LEU A 1 219 ? -2.633 118.512 -8.846 1.00 26.05 219 LEU A C 1
ATOM 1748 O O . LEU A 1 219 ? -1.788 117.617 -8.873 1.00 25.76 219 LEU A O 1
ATOM 1753 N N . LYS A 1 220 ? -3.435 118.764 -9.874 1.00 25.65 220 LYS A N 1
ATOM 1754 C CA . LYS A 1 220 ? -3.352 117.966 -11.091 1.00 25.58 220 LYS A CA 1
ATOM 1755 C C . LYS A 1 220 ? -2.145 118.303 -11.962 1.00 25.17 220 LYS A C 1
ATOM 1756 O O . LYS A 1 220 ? -1.634 117.444 -12.681 1.00 25.03 220 LYS A O 1
ATOM 1762 N N . GLU A 1 221 ? -1.683 119.548 -11.898 1.00 24.73 221 GLU A N 1
ATOM 1763 C CA . GLU A 1 221 ? -0.551 119.961 -12.719 1.00 24.45 221 GLU A CA 1
ATOM 1764 C C . GLU A 1 221 ? 0.706 120.376 -11.960 1.00 23.16 221 GLU A C 1
ATOM 1765 O O . GLU A 1 221 ? 1.596 121.010 -12.522 1.00 23.71 221 GLU A O 1
ATOM 1771 N N . VAL A 1 222 ? 0.782 120.009 -10.687 1.00 21.39 222 VAL A N 1
ATOM 1772 C CA . VAL A 1 222 ? 1.951 120.330 -9.876 1.00 19.72 222 VAL A CA 1
ATOM 1773 C C . VAL A 1 222 ? 2.413 119.059 -9.169 1.00 18.47 222 VAL A C 1
ATOM 1774 O O . VAL A 1 222 ? 1.614 118.403 -8.501 1.00 18.37 222 VAL A O 1
ATOM 1778 N N . LYS A 1 223 ? 3.688 118.702 -9.327 1.00 17.36 223 LYS A N 1
ATOM 1779 C CA . LYS A 1 223 ? 4.208 117.504 -8.668 1.00 16.20 223 LYS A CA 1
ATOM 1780 C C . LYS A 1 223 ? 4.087 117.741 -7.173 1.00 15.69 223 LYS A C 1
ATOM 1781 O O . LYS A 1 223 ? 4.660 118.688 -6.629 1.00 15.53 223 LYS A O 1
ATOM 1787 N N . THR A 1 224 ? 3.347 116.862 -6.511 1.00 14.76 224 THR A N 1
ATOM 1788 C CA . THR A 1 224 ? 3.098 117.012 -5.096 1.00 14.11 224 THR A CA 1
ATOM 1789 C C . THR A 1 224 ? 3.449 115.773 -4.304 1.00 13.87 224 THR A C 1
ATOM 1790 O O . THR A 1 224 ? 3.060 114.664 -4.663 1.00 14.45 224 THR A O 1
ATOM 1794 N N . ILE A 1 225 ? 4.212 115.968 -3.238 1.00 13.29 225 ILE A N 1
ATOM 1795 C CA . ILE A 1 225 ? 4.575 114.870 -2.361 1.00 13.14 225 ILE A CA 1
ATOM 1796 C C . ILE A 1 225 ? 3.683 115.081 -1.144 1.00 12.83 225 ILE A C 1
ATOM 1797 O O . ILE A 1 225 ? 3.891 115.996 -0.349 1.00 13.01 225 ILE A O 1
ATOM 1802 N N . ALA A 1 226 ? 2.666 114.234 -1.033 1.00 12.16 226 ALA A N 1
ATOM 1803 C CA . ALA A 1 226 ? 1.693 114.324 0.047 1.00 11.93 226 ALA A CA 1
ATOM 1804 C C . ALA A 1 226 ? 2.028 113.374 1.180 1.00 11.99 226 ALA A C 1
ATOM 1805 O O . ALA A 1 226 ? 1.827 112.162 1.070 1.00 12.32 226 ALA A O 1
ATOM 1807 N N . ALA A 1 227 ? 2.538 113.922 2.275 1.00 11.86 227 ALA A N 1
ATOM 1808 C CA . ALA A 1 227 ? 2.893 113.089 3.405 1.00 11.59 227 ALA A CA 1
ATOM 1809 C C . ALA A 1 227 ? 1.676 112.578 4.162 1.00 12.20 227 ALA A C 1
ATOM 1810 O O . ALA A 1 227 ? 0.668 113.280 4.302 1.00 12.16 227 ALA A O 1
ATOM 1812 N N . HIS A 1 228 ? 1.790 111.326 4.603 1.00 12.11 228 HIS A N 1
ATOM 1813 C CA . HIS A 1 228 ? 0.794 110.628 5.406 1.00 12.53 228 HIS A CA 1
ATOM 1814 C C . HIS A 1 228 ? -0.391 110.009 4.667 1.00 12.26 228 HIS A C 1
ATOM 1815 O O . HIS A 1 228 ? -0.411 108.791 4.444 1.00 12.49 228 HIS A O 1
ATOM 1822 N N . CYS A 1 229 ? -1.369 110.828 4.288 1.00 12.87 229 CYS A N 1
ATOM 1823 C CA . CYS A 1 229 ? -2.554 110.326 3.584 1.00 13.03 229 CYS A CA 1
ATOM 1824 C C . CYS A 1 229 ? -3.249 109.188 4.333 1.00 13.46 229 CYS A C 1
ATOM 1825 O O . CYS A 1 229 ? -3.914 108.347 3.730 1.00 13.95 229 CYS A O 1
ATOM 1828 N N . VAL A 1 230 ? -3.080 109.168 5.650 1.00 13.53 230 VAL A N 1
ATOM 1829 C CA . VAL A 1 230 ? -3.679 108.121 6.459 1.00 14.06 230 VAL A CA 1
ATOM 1830 C C . VAL A 1 230 ? -5.196 108.094 6.329 1.00 14.71 230 VAL A C 1
ATOM 1831 O O . VAL A 1 230 ? -5.799 107.030 6.184 1.00 14.61 230 VAL A O 1
ATOM 1835 N N . HIS A 1 231 ? -5.806 109.272 6.350 1.00 15.23 231 HIS A N 1
ATOM 1836 C CA . HIS A 1 231 ? -7.251 109.373 6.274 1.00 16.05 231 HIS A CA 1
ATOM 1837 C C . HIS A 1 231 ? -7.761 109.900 4.940 1.00 16.40 231 HIS A C 1
ATOM 1838 O O . HIS A 1 231 ? -8.824 110.521 4.864 1.00 16.87 231 HIS A O 1
ATOM 1845 N N . LEU A 1 232 ? -6.993 109.630 3.889 1.00 16.54 232 LEU A N 1
ATOM 1846 C CA . LEU A 1 232 ? -7.353 110.035 2.535 1.00 17.17 232 LEU A CA 1
ATOM 1847 C C . LEU A 1 232 ? -8.484 109.126 2.052 1.00 18.01 232 LEU A C 1
ATOM 1848 O O . LEU A 1 232 ? -8.320 107.905 1.986 1.00 17.77 232 LEU A O 1
ATOM 1853 N N . PRO A 1 233 ? -9.651 109.707 1.722 1.00 18.77 233 PRO A N 1
ATOM 1854 C CA . PRO A 1 233 ? -10.797 108.921 1.247 1.00 19.53 233 PRO A CA 1
ATOM 1855 C C . PRO A 1 233 ? -10.461 108.085 0.018 1.00 20.17 233 PRO A C 1
ATOM 1856 O O . PRO A 1 233 ? -9.917 108.590 -0.963 1.00 19.85 233 PRO A O 1
ATOM 1860 N N . GLU A 1 234 ? -10.808 106.803 0.077 1.00 20.96 234 GLU A N 1
ATOM 1861 C CA . GLU A 1 234 ? -10.541 105.879 -1.016 1.00 21.96 234 GLU A CA 1
ATOM 1862 C C . GLU A 1 234 ? -11.193 106.293 -2.332 1.00 21.86 234 GLU A C 1
ATOM 1863 O O . GLU A 1 234 ? -10.741 105.892 -3.403 1.00 21.72 234 GLU A O 1
ATOM 1869 N N . ARG A 1 235 ? -12.253 107.093 -2.258 1.00 22.08 235 ARG A N 1
ATOM 1870 C CA . ARG A 1 235 ? -12.938 107.526 -3.468 1.00 22.23 235 ARG A CA 1
ATOM 1871 C C . ARG A 1 235 ? -12.055 108.395 -4.359 1.00 22.17 235 ARG A C 1
ATOM 1872 O O . ARG A 1 235 ? -12.385 108.631 -5.520 1.00 22.85 235 ARG A O 1
ATOM 1880 N N . TYR A 1 236 ? -10.931 108.863 -3.821 1.00 21.76 236 TYR A N 1
ATOM 1881 C CA . TYR A 1 236 ? -10.020 109.706 -4.591 1.00 21.37 236 TYR A CA 1
ATOM 1882 C C . TYR A 1 236 ? -8.848 108.947 -5.204 1.00 21.13 236 TYR A C 1
ATOM 1883 O O . TYR A 1 236 ? -8.158 109.474 -6.073 1.00 20.95 236 TYR A O 1
ATOM 1892 N N . PHE A 1 237 ? -8.621 107.714 -4.764 1.00 21.08 237 PHE A N 1
ATOM 1893 C CA . PHE A 1 237 ? -7.493 106.937 -5.272 1.00 21.26 237 PHE A CA 1
ATOM 1894 C C . PHE A 1 237 ? -7.401 106.897 -6.794 1.00 21.57 237 PHE A C 1
ATOM 1895 O O . PHE A 1 237 ? -6.313 107.022 -7.361 1.00 21.22 237 PHE A O 1
ATOM 1903 N N . GLY A 1 238 ? -8.541 106.726 -7.454 1.00 21.89 238 GLY A N 1
ATOM 1904 C CA . GLY A 1 238 ? -8.547 106.664 -8.905 1.00 22.43 238 GLY A CA 1
ATOM 1905 C C . GLY A 1 238 ? -8.039 107.908 -9.612 1.00 22.77 238 GLY A C 1
ATOM 1906 O O . GLY A 1 238 ? -7.235 107.811 -10.541 1.00 23.27 238 GLY A O 1
ATOM 1907 N N . VAL A 1 239 ? -8.496 109.078 -9.178 1.00 22.69 239 VAL A N 1
ATOM 1908 C CA . VAL A 1 239 ? -8.081 110.325 -9.810 1.00 22.79 239 VAL A CA 1
ATOM 1909 C C . VAL A 1 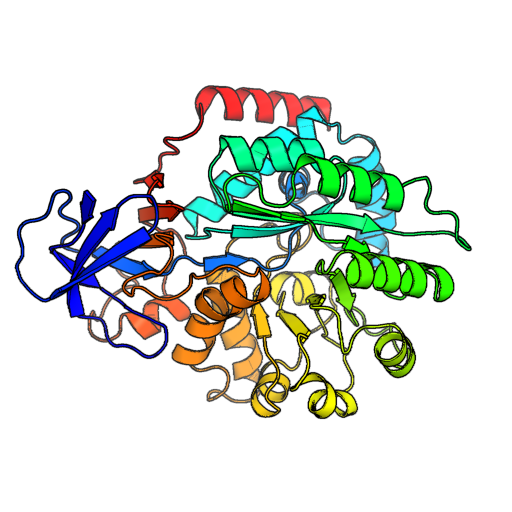239 ? -6.657 110.740 -9.459 1.00 22.66 239 VAL A C 1
ATOM 1910 O O . VAL A 1 239 ? -6.070 111.581 -10.133 1.00 23.05 239 VAL A O 1
ATOM 1914 N N . LEU A 1 240 ? -6.096 110.140 -8.415 1.00 22.21 240 LEU A N 1
ATOM 1915 C CA . LEU A 1 240 ? -4.740 110.476 -7.995 1.00 21.98 240 LEU A CA 1
ATOM 1916 C C . LEU A 1 240 ? -3.694 109.611 -8.691 1.00 22.30 240 LEU A C 1
ATOM 1917 O O . LEU A 1 240 ? -2.494 109.825 -8.548 1.00 22.24 240 LEU A O 1
ATOM 1922 N N . LYS A 1 241 ? -4.162 108.637 -9.462 1.00 22.93 241 LYS A N 1
ATOM 1923 C CA . LYS A 1 241 ? -3.276 107.727 -10.171 1.00 23.74 241 LYS A CA 1
ATOM 1924 C C . LYS A 1 241 ? -2.546 108.329 -11.374 1.00 23.99 241 LYS A C 1
ATOM 1925 O O . LYS A 1 241 ? -1.346 108.108 -11.546 1.00 23.87 241 LYS A O 1
ATOM 1931 N N . ASP A 1 242 ? -3.270 109.083 -12.197 1.00 24.40 242 ASP A N 1
ATOM 1932 C CA . ASP A 1 242 ? -2.697 109.668 -13.409 1.00 24.83 242 ASP A CA 1
ATOM 1933 C C . ASP A 1 242 ? -2.241 111.121 -13.326 1.00 24.18 242 ASP A C 1
ATOM 1934 O O . ASP A 1 242 ? -2.304 111.858 -14.314 1.00 24.56 242 ASP A O 1
ATOM 1939 N N . ILE A 1 243 ? -1.790 111.528 -12.147 1.00 22.76 243 ILE A N 1
ATOM 1940 C CA . ILE A 1 243 ? -1.283 112.876 -11.929 1.00 21.49 243 ILE A CA 1
ATOM 1941 C C . ILE A 1 243 ? 0.023 112.713 -11.152 1.00 20.45 243 ILE A C 1
ATOM 1942 O O . ILE A 1 243 ? 0.258 111.663 -10.550 1.00 19.75 243 ILE A O 1
ATOM 1947 N N . PRO A 1 244 ? 0.892 113.739 -11.165 1.00 19.37 244 PRO A N 1
ATOM 1948 C CA . PRO A 1 244 ? 2.183 113.712 -10.467 1.00 18.42 244 PRO A CA 1
ATOM 1949 C C . PRO A 1 244 ? 2.033 113.810 -8.952 1.00 17.44 244 PRO A C 1
ATOM 1950 O O . PRO A 1 244 ? 2.644 114.666 -8.307 1.00 16.90 244 PRO A O 1
ATOM 1954 N N . PHE A 1 245 ? 1.221 112.912 -8.405 1.00 16.47 245 PHE A N 1
ATOM 1955 C CA . PHE A 1 245 ? 0.928 112.849 -6.978 1.00 15.48 245 PHE A CA 1
ATOM 1956 C C . PHE A 1 245 ? 1.678 111.671 -6.357 1.00 14.96 245 PHE A C 1
ATOM 1957 O O . PHE A 1 245 ? 1.458 110.520 -6.734 1.00 14.90 245 PHE A O 1
ATOM 1965 N N . PHE A 1 246 ? 2.566 111.968 -5.413 1.00 14.35 246 PHE A N 1
ATOM 1966 C CA . PHE A 1 246 ? 3.355 110.943 -4.738 1.00 14.04 246 PHE A CA 1
ATOM 1967 C C . PHE A 1 246 ? 3.017 110.904 -3.257 1.00 13.70 246 PHE A C 1
ATOM 1968 O O . PHE A 1 246 ? 3.185 111.900 -2.562 1.00 13.81 246 PHE A O 1
ATOM 1976 N N . VAL A 1 247 ? 2.542 109.767 -2.768 1.00 13.01 247 VAL A N 1
ATOM 1977 C CA . VAL A 1 247 ? 2.251 109.659 -1.344 1.00 12.95 247 VAL A CA 1
ATOM 1978 C C . VAL A 1 247 ? 3.592 109.457 -0.624 1.00 12.71 247 VAL A C 1
ATOM 1979 O O . VAL A 1 247 ? 4.471 108.780 -1.147 1.00 12.79 247 VAL A O 1
ATOM 1983 N N . SER A 1 248 ? 3.772 110.083 0.537 1.00 12.69 248 SER A N 1
ATOM 1984 C CA . SER A 1 248 ? 4.966 109.832 1.328 1.00 12.21 248 SER A CA 1
ATOM 1985 C C . SER A 1 248 ? 4.402 109.139 2.563 1.00 12.11 248 SER A C 1
ATOM 1986 O O . SER A 1 248 ? 3.766 109.766 3.418 1.00 11.94 248 SER A O 1
ATOM 1989 N N . HIS A 1 249 ? 4.605 107.829 2.617 1.00 11.80 249 HIS A N 1
ATOM 1990 C CA . HIS A 1 249 ? 4.118 106.993 3.704 1.00 11.86 249 HIS A CA 1
ATOM 1991 C C . HIS A 1 249 ? 5.103 107.054 4.870 1.00 11.26 249 HIS A C 1
ATOM 1992 O O . HIS A 1 249 ? 6.281 106.719 4.725 1.00 11.33 249 HIS A O 1
ATOM 1999 N N . ASN A 1 250 ? 4.607 107.500 6.026 1.00 11.57 250 ASN A N 1
ATOM 2000 C CA . ASN A 1 250 ? 5.411 107.658 7.246 1.00 12.17 250 ASN A CA 1
ATOM 2001 C C . ASN A 1 250 ? 4.799 106.772 8.320 1.00 11.97 250 ASN A C 1
ATOM 2002 O O . ASN A 1 250 ? 4.192 107.266 9.278 1.00 11.72 250 ASN A O 1
ATOM 2007 N N . PRO A 1 251 ? 4.981 105.451 8.198 1.00 11.54 251 PRO A N 1
ATOM 2008 C CA . PRO A 1 251 ? 4.397 104.541 9.184 1.00 11.79 251 PRO A CA 1
ATOM 2009 C C . PRO A 1 251 ? 4.720 104.724 10.664 1.00 11.47 251 PRO A C 1
ATOM 2010 O O . PRO A 1 251 ? 3.810 104.692 11.497 1.00 11.37 251 PRO A O 1
ATOM 2014 N N . ALA A 1 252 ? 5.991 104.904 11.001 1.00 11.56 252 ALA A N 1
ATOM 2015 C CA . ALA A 1 252 ? 6.365 105.060 12.404 1.00 11.67 252 ALA A CA 1
ATOM 2016 C C . ALA A 1 252 ? 5.701 106.282 13.028 1.00 11.85 252 ALA A C 1
ATOM 2017 O O . ALA A 1 252 ? 5.101 106.191 14.092 1.00 11.76 252 ALA A O 1
ATOM 2019 N N . SER A 1 253 ? 5.811 107.424 12.364 1.00 11.58 253 SER A N 1
ATOM 2020 C CA . SER A 1 253 ? 5.215 108.642 12.881 1.00 11.97 253 SER A CA 1
ATOM 2021 C C . SER A 1 253 ? 3.699 108.508 13.028 1.00 12.08 253 SER A C 1
ATOM 2022 O O . SER A 1 253 ? 3.119 108.974 14.009 1.00 12.54 253 SER A O 1
ATOM 2025 N N . ASN A 1 254 ? 3.058 107.868 12.053 1.00 11.95 254 ASN A N 1
ATOM 2026 C CA . ASN A 1 254 ? 1.604 107.692 12.082 1.00 12.11 254 ASN A CA 1
ATOM 2027 C C . ASN A 1 254 ? 1.173 106.884 13.305 1.00 12.20 254 ASN A C 1
ATOM 2028 O O . ASN A 1 254 ? 0.125 107.150 13.894 1.00 12.68 254 ASN A O 1
ATOM 2033 N N . LEU A 1 255 ? 1.977 105.890 13.677 1.00 12.26 255 LEU A N 1
ATOM 2034 C CA . LEU A 1 255 ? 1.670 105.071 14.844 1.00 12.02 255 LEU A CA 1
ATOM 2035 C C . LEU A 1 255 ? 1.994 105.823 16.129 1.00 12.27 255 LEU A C 1
ATOM 2036 O O . LEU A 1 255 ? 1.165 105.907 17.036 1.00 12.51 255 LEU A O 1
ATOM 2041 N N . LYS A 1 256 ? 3.199 106.379 16.189 1.00 12.65 256 LYS A N 1
ATOM 2042 C CA . LYS A 1 256 ? 3.673 107.075 17.381 1.00 12.95 256 LYS A CA 1
ATOM 2043 C C . LYS A 1 256 ? 2.769 108.211 17.846 1.00 13.71 256 LYS A C 1
ATOM 2044 O O . LYS A 1 256 ? 2.614 108.422 19.048 1.00 13.70 256 LYS A O 1
ATOM 2050 N N . LEU A 1 257 ? 2.177 108.936 16.901 1.00 14.21 257 LEU A N 1
ATOM 2051 C CA . LEU A 1 257 ? 1.287 110.044 17.238 1.00 14.85 257 LEU A CA 1
ATOM 2052 C C . LEU A 1 257 ? -0.188 109.638 17.280 1.00 15.22 257 LEU A C 1
ATOM 2053 O O . LEU A 1 257 ? -1.074 110.489 17.338 1.00 15.60 257 LEU A O 1
ATOM 2058 N N . GLY A 1 258 ? -0.442 108.333 17.244 1.00 15.21 258 GLY A N 1
ATOM 2059 C CA . GLY A 1 258 ? -1.804 107.836 17.310 1.00 15.62 258 GLY A CA 1
ATOM 2060 C C . GLY A 1 258 ? -2.722 108.187 16.155 1.00 15.61 258 GLY A C 1
ATOM 2061 O O . GLY A 1 258 ? -3.926 108.368 16.353 1.00 15.88 258 GLY A O 1
ATOM 2062 N N . ASN A 1 259 ? -2.175 108.265 14.947 1.00 15.68 259 ASN A N 1
ATOM 2063 C CA . ASN A 1 259 ? -2.989 108.605 13.790 1.00 15.88 259 ASN A CA 1
ATOM 2064 C C . ASN A 1 259 ? -3.497 107.405 13.011 1.00 16.03 259 ASN A C 1
ATOM 2065 O O . ASN A 1 259 ? -4.439 107.524 12.229 1.00 16.84 259 ASN A O 1
ATOM 2070 N N . GLY A 1 260 ? -2.877 106.252 13.219 1.00 16.08 260 GLY A N 1
ATOM 2071 C CA . GLY A 1 260 ? -3.337 105.064 12.531 1.00 15.72 260 GLY A CA 1
ATOM 2072 C C . GLY A 1 260 ? -2.417 104.513 11.467 1.00 15.26 260 GLY A C 1
ATOM 2073 O O . GLY A 1 260 ? -1.213 104.767 11.474 1.00 15.42 260 GLY A O 1
ATOM 2074 N N . ILE A 1 261 ? -3.009 103.760 10.546 1.00 15.14 261 ILE A N 1
ATOM 2075 C CA . ILE A 1 261 ? -2.275 103.113 9.464 1.00 14.96 261 ILE A CA 1
ATOM 2076 C C . ILE A 1 261 ? -2.868 103.486 8.106 1.00 15.02 261 ILE A C 1
ATOM 2077 O O . ILE A 1 261 ? -4.051 103.242 7.847 1.00 15.23 261 ILE A O 1
ATOM 2082 N N . ALA A 1 262 ? -2.050 104.073 7.236 1.00 14.75 262 ALA A N 1
ATOM 2083 C CA . ALA A 1 262 ? -2.520 104.458 5.908 1.00 14.64 262 ALA A CA 1
ATOM 2084 C C . ALA A 1 262 ? -2.787 103.205 5.078 1.00 14.85 262 ALA A C 1
ATOM 2085 O O . ALA A 1 262 ? -2.062 102.218 5.179 1.00 14.33 262 ALA A O 1
ATOM 2087 N N . PRO A 1 263 ? -3.838 103.229 4.246 1.00 14.92 263 PRO A N 1
ATOM 2088 C CA . PRO A 1 263 ? -4.179 102.076 3.408 1.00 15.25 263 PRO A CA 1
ATOM 2089 C C . PRO A 1 263 ? -3.306 102.004 2.157 1.00 15.08 263 PRO A C 1
ATOM 2090 O O . PRO A 1 263 ? -3.798 102.083 1.032 1.00 14.79 263 PRO A O 1
ATOM 2094 N N . VAL A 1 264 ? -2.005 101.846 2.375 1.00 14.96 264 VAL A N 1
ATOM 2095 C CA . VAL A 1 264 ? -1.017 101.785 1.301 1.00 15.41 264 VAL A CA 1
ATOM 2096 C C . VAL A 1 264 ? -1.268 100.710 0.247 1.00 15.37 264 VAL A C 1
ATOM 2097 O O . VAL A 1 264 ? -1.117 100.961 -0.949 1.00 15.03 264 VAL A O 1
ATOM 2101 N N . GLN A 1 265 ? -1.636 99.514 0.686 1.00 15.35 265 GLN A N 1
ATOM 2102 C CA . GLN A 1 265 ? -1.890 98.427 -0.249 1.00 16.03 265 GLN A CA 1
ATOM 2103 C C . GLN A 1 265 ? -2.989 98.816 -1.232 1.00 16.06 265 GLN A C 1
ATOM 2104 O O . GLN A 1 265 ? -2.836 98.647 -2.445 1.00 15.74 265 GLN A O 1
ATOM 2110 N N . ARG A 1 266 ? -4.090 99.350 -0.718 1.00 16.80 266 ARG A N 1
ATOM 2111 C CA . ARG A 1 266 ? -5.193 99.744 -1.589 1.00 17.62 266 ARG A CA 1
ATOM 2112 C C . ARG A 1 266 ? -4.786 100.882 -2.526 1.00 17.28 266 ARG A C 1
ATOM 2113 O O . ARG A 1 266 ? -5.194 100.913 -3.686 1.00 17.06 266 ARG A O 1
ATOM 2121 N N . MET A 1 267 ? -3.980 101.814 -2.029 1.00 16.80 267 MET A N 1
ATOM 2122 C CA . MET A 1 267 ? -3.528 102.922 -2.862 1.00 16.38 267 MET A CA 1
ATOM 2123 C C . MET A 1 267 ? -2.720 102.389 -4.041 1.00 16.43 267 MET A C 1
ATOM 2124 O O . MET A 1 267 ? -2.921 102.802 -5.184 1.00 16.09 267 MET A O 1
ATOM 2129 N N . ILE A 1 268 ? -1.808 101.466 -3.753 1.00 16.68 268 ILE A N 1
ATOM 2130 C CA . ILE A 1 268 ? -0.965 100.880 -4.783 1.00 16.92 268 ILE A CA 1
ATOM 2131 C C . ILE A 1 268 ? -1.799 100.083 -5.782 1.00 17.68 268 ILE A C 1
ATOM 2132 O O . ILE A 1 268 ? -1.584 100.178 -6.990 1.00 18.13 268 ILE A O 1
ATOM 2137 N N . GLU A 1 269 ? -2.758 99.307 -5.284 1.00 18.47 269 GLU A N 1
ATOM 2138 C CA . GLU A 1 269 ? -3.603 98.511 -6.172 1.00 19.15 269 GLU A CA 1
ATOM 2139 C C . GLU A 1 269 ? -4.419 99.409 -7.103 1.00 19.46 269 GLU A C 1
ATOM 2140 O O . GLU A 1 269 ? -4.852 98.973 -8.173 1.00 19.57 269 GLU A O 1
ATOM 2146 N N . HIS A 1 270 ? -4.616 100.664 -6.701 1.00 19.43 270 HIS A N 1
ATOM 2147 C CA . HIS A 1 270 ? -5.358 101.622 -7.517 1.00 19.86 270 HIS A CA 1
ATOM 2148 C C . HIS A 1 270 ? -4.442 102.366 -8.481 1.00 19.34 270 HIS A C 1
ATOM 2149 O O . HIS A 1 270 ? -4.892 103.253 -9.208 1.00 20.12 270 HIS A O 1
ATOM 2156 N N . GLY A 1 271 ? -3.160 102.015 -8.473 1.00 18.90 271 GLY A N 1
ATOM 2157 C CA . GLY A 1 271 ? -2.212 102.648 -9.372 1.00 18.27 271 GLY A CA 1
ATOM 2158 C C . GLY A 1 271 ? -1.494 103.876 -8.844 1.00 17.77 271 GLY A C 1
ATOM 2159 O O . GLY A 1 271 ? -0.737 104.507 -9.578 1.00 18.13 271 GLY A O 1
ATOM 2160 N N . MET A 1 272 ? -1.712 104.223 -7.581 1.00 16.93 272 MET A N 1
ATOM 2161 C CA . MET A 1 272 ? -1.051 105.394 -7.020 1.00 16.43 272 MET A CA 1
ATOM 2162 C C . MET A 1 272 ? 0.438 105.184 -6.758 1.00 16.10 272 MET A C 1
ATOM 2163 O O . MET A 1 272 ? 0.894 104.071 -6.494 1.00 16.27 272 MET A O 1
ATOM 2168 N N . LYS A 1 273 ? 1.193 106.275 -6.849 1.00 15.64 273 LYS A N 1
ATOM 2169 C CA . LYS A 1 273 ? 2.626 106.247 -6.602 1.00 15.49 273 LYS A CA 1
ATOM 2170 C C . LYS A 1 273 ? 2.825 106.480 -5.105 1.00 14.88 273 LYS A C 1
ATOM 2171 O O . LYS A 1 273 ? 2.312 107.451 -4.546 1.00 15.02 273 LYS A O 1
ATOM 2177 N N . VAL A 1 274 ? 3.548 105.571 -4.461 1.00 14.53 274 VAL A N 1
ATOM 2178 C CA . VAL A 1 274 ? 3.794 105.661 -3.025 1.00 14.10 274 VAL A CA 1
ATOM 2179 C C . VAL A 1 274 ? 5.285 105.550 -2.724 1.00 13.80 274 VAL A C 1
ATOM 2180 O O . VAL A 1 274 ? 5.999 104.754 -3.332 1.00 14.30 274 VAL A O 1
ATOM 2184 N N . THR A 1 275 ? 5.740 106.371 -1.784 1.00 13.40 275 THR A N 1
ATOM 2185 C CA . THR A 1 275 ? 7.134 106.403 -1.374 1.00 13.12 275 THR A CA 1
ATOM 2186 C C . THR A 1 275 ? 7.179 106.356 0.149 1.00 13.17 275 THR A C 1
ATOM 2187 O O . THR A 1 275 ? 6.136 106.377 0.803 1.00 13.02 275 THR A O 1
ATOM 2191 N N . LEU A 1 276 ? 8.381 106.303 0.707 1.00 13.10 276 LEU A N 1
ATOM 2192 C CA . LEU A 1 276 ? 8.540 106.232 2.152 1.00 13.21 276 LEU A CA 1
ATOM 2193 C C . LEU A 1 276 ? 9.244 107.444 2.737 1.00 13.01 276 LEU A C 1
ATOM 2194 O O . LEU A 1 276 ? 10.229 107.922 2.184 1.00 13.19 276 LEU A O 1
ATOM 2199 N N . GLY A 1 277 ? 8.725 107.925 3.863 1.00 12.54 277 GLY A N 1
ATOM 2200 C CA . GLY A 1 277 ? 9.322 109.054 4.545 1.00 12.61 277 GLY A CA 1
ATOM 2201 C C . GLY A 1 277 ? 9.441 108.688 6.008 1.00 12.46 277 GLY A C 1
ATOM 2202 O O . GLY A 1 277 ? 8.765 107.772 6.472 1.00 12.95 277 GLY A O 1
ATOM 2203 N N . THR A 1 278 ? 10.286 109.404 6.740 1.00 12.39 278 THR A N 1
ATOM 2204 C CA . THR A 1 278 ? 10.506 109.131 8.162 1.00 11.97 278 THR A CA 1
ATOM 2205 C C . THR A 1 278 ? 9.823 110.128 9.093 1.00 11.95 278 THR A C 1
ATOM 2206 O O . THR A 1 278 ? 9.503 109.807 10.233 1.00 12.02 278 THR A O 1
ATOM 2210 N N . ASP A 1 279 ? 9.623 111.339 8.580 1.00 12.16 279 ASP A N 1
ATOM 2211 C CA . ASP A 1 279 ? 9.100 112.484 9.321 1.00 12.24 279 ASP A CA 1
ATOM 2212 C C . ASP A 1 279 ? 10.307 112.924 10.158 1.00 12.60 279 ASP A C 1
ATOM 2213 O O . ASP A 1 279 ? 11.432 112.508 9.877 1.00 12.37 279 ASP A O 1
ATOM 2218 N N . GLY A 1 280 ? 10.086 113.767 11.160 1.00 12.19 280 GLY A N 1
ATOM 2219 C CA . GLY A 1 280 ? 11.190 114.245 11.982 1.00 12.34 280 GLY A CA 1
ATOM 2220 C C . GLY A 1 280 ? 11.549 113.334 13.142 1.00 12.61 280 GLY A C 1
ATOM 2221 O O . GLY A 1 280 ? 10.742 112.506 13.558 1.00 13.08 280 GLY A O 1
ATOM 2222 N N . ALA A 1 281 ? 12.752 113.515 13.682 1.00 12.30 281 ALA A N 1
ATOM 2223 C CA . ALA A 1 281 ? 13.240 112.690 14.781 1.00 12.46 281 ALA A CA 1
ATOM 2224 C C . ALA A 1 281 ? 12.515 112.876 16.112 1.00 12.71 281 ALA A C 1
ATOM 2225 O O . ALA A 1 281 ? 12.815 112.177 17.084 1.00 13.05 281 ALA A O 1
ATOM 2227 N N . ALA A 1 282 ? 11.575 113.815 16.178 1.00 12.75 282 ALA A N 1
ATOM 2228 C CA . ALA A 1 282 ? 10.824 114.011 17.412 1.00 13.06 282 ALA A CA 1
ATOM 2229 C C . ALA A 1 282 ? 9.518 113.205 17.407 1.00 13.42 282 ALA A C 1
ATOM 2230 O O . ALA A 1 282 ? 8.828 113.134 18.427 1.00 13.75 282 ALA A O 1
ATOM 2232 N N . SER A 1 283 ? 9.165 112.614 16.263 1.00 13.47 283 SER A N 1
ATOM 2233 C CA . SER A 1 283 ? 7.966 111.774 16.183 1.00 14.21 283 SER A CA 1
ATOM 2234 C C . SER A 1 283 ? 8.234 110.517 15.340 1.00 14.86 283 SER A C 1
ATOM 2235 O O . SER A 1 283 ? 7.467 110.156 14.443 1.00 15.11 283 SER A O 1
ATOM 2238 N N . ASN A 1 284 ? 9.350 109.866 15.658 1.00 15.60 284 ASN A N 1
ATOM 2239 C CA . ASN A 1 284 ? 9.827 108.636 15.022 1.00 16.59 284 ASN A CA 1
ATOM 2240 C C . ASN A 1 284 ? 11.071 108.408 15.837 1.00 18.43 284 ASN A C 1
ATOM 2241 O O . ASN A 1 284 ? 11.378 107.325 16.323 1.00 19.18 284 ASN A O 1
ATOM 2246 N N . ASN A 1 285 ? 11.794 109.504 15.970 1.00 19.19 285 ASN A N 1
ATOM 2247 C CA . ASN A 1 285 ? 13.019 109.513 16.694 1.00 18.74 285 ASN A CA 1
ATOM 2248 C C . ASN A 1 285 ? 14.106 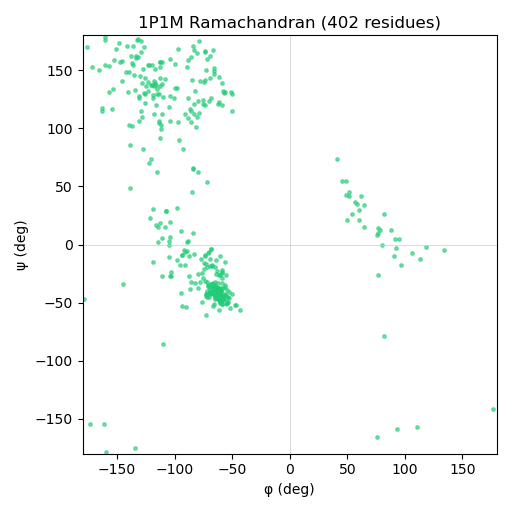108.873 15.833 1.00 17.23 285 ASN A C 1
ATOM 2249 O O . ASN A 1 285 ? 15.254 109.209 16.016 1.00 18.84 285 ASN A O 1
ATOM 2254 N N . SER A 1 286 ? 13.782 107.978 14.889 1.00 16.56 286 SER A N 1
ATOM 2255 C CA . SER A 1 286 ? 14.851 107.475 14.010 1.00 15.07 286 SER A CA 1
ATOM 2256 C C . SER A 1 286 ? 14.640 107.963 12.563 1.00 14.57 286 SER A C 1
ATOM 2257 O O . SER A 1 286 ? 13.522 108.277 12.155 1.00 14.17 286 SER A O 1
ATOM 2260 N N . LEU A 1 287 ? 15.736 108.078 11.814 1.00 14.07 287 LEU A N 1
ATOM 2261 C CA . LEU A 1 287 ? 15.699 108.501 10.409 1.00 13.83 287 LEU A CA 1
ATOM 2262 C C . LEU A 1 287 ? 16.346 107.352 9.643 1.00 13.87 287 LEU A C 1
ATOM 2263 O O . LEU A 1 287 ? 17.459 107.464 9.117 1.00 13.77 287 LEU A O 1
ATOM 2268 N N . ASN A 1 288 ? 15.615 106.245 9.593 1.00 13.90 288 ASN A N 1
ATOM 2269 C CA . ASN A 1 288 ? 16.076 105.011 8.973 1.00 13.94 288 ASN A CA 1
ATOM 2270 C C . ASN A 1 288 ? 15.006 104.485 8.024 1.00 14.07 288 ASN A C 1
ATOM 2271 O O . ASN A 1 288 ? 13.983 103.962 8.466 1.00 13.80 288 ASN A O 1
ATOM 2276 N N . LEU A 1 289 ? 15.240 104.612 6.722 1.00 14.14 289 LEU A N 1
ATOM 2277 C CA . LEU A 1 289 ? 14.250 104.166 5.748 1.00 14.10 289 LEU A CA 1
ATOM 2278 C C . LEU A 1 289 ? 14.132 102.651 5.619 1.00 14.40 289 LEU A C 1
ATOM 2279 O O . LEU A 1 289 ? 13.152 102.153 5.071 1.00 14.11 289 LEU A O 1
ATOM 2284 N N . PHE A 1 290 ? 15.123 101.913 6.107 1.00 14.60 290 PHE A N 1
ATOM 2285 C CA . PHE A 1 290 ? 15.012 100.461 6.061 1.00 14.78 290 PHE A CA 1
ATOM 2286 C C . PHE A 1 290 ? 13.969 100.086 7.117 1.00 14.69 290 PHE A C 1
ATOM 2287 O O . PHE A 1 290 ? 13.097 99.248 6.878 1.00 15.06 290 PHE A O 1
ATOM 2295 N N . PHE A 1 291 ? 14.055 100.726 8.281 1.00 14.47 291 PHE A N 1
ATOM 2296 C CA . PHE A 1 291 ? 13.099 100.477 9.352 1.00 14.03 291 PHE A CA 1
ATOM 2297 C C . PHE A 1 291 ? 11.705 100.863 8.868 1.00 14.14 291 PHE A C 1
ATOM 2298 O O . PHE A 1 291 ? 10.733 100.133 9.055 1.00 13.89 291 PHE A O 1
ATOM 2306 N N . GLU A 1 292 ? 11.620 102.025 8.234 1.00 13.98 292 GLU A N 1
ATOM 2307 C CA . GLU A 1 292 ? 10.360 102.530 7.724 1.00 14.21 292 GLU A CA 1
ATOM 2308 C C . GLU A 1 292 ? 9.745 101.555 6.716 1.00 13.45 292 GLU A C 1
ATOM 2309 O O . GLU A 1 292 ? 8.556 101.252 6.779 1.00 13.67 292 GLU A O 1
ATOM 2315 N N . MET A 1 293 ? 10.563 101.064 5.788 1.00 13.38 293 MET A N 1
ATOM 2316 C CA . MET A 1 293 ? 10.093 100.129 4.766 1.00 12.98 293 MET A CA 1
ATOM 2317 C C . MET A 1 293 ? 9.582 98.830 5.388 1.00 12.58 293 MET A C 1
ATOM 2318 O O . MET A 1 293 ? 8.503 98.341 5.042 1.00 12.90 293 MET A O 1
ATOM 2323 N N . ARG A 1 294 ? 10.364 98.282 6.311 1.00 12.74 294 ARG A N 1
ATOM 2324 C CA . ARG A 1 294 ? 10.003 97.039 6.975 1.00 12.34 294 ARG A CA 1
ATOM 2325 C C . ARG A 1 294 ? 8.699 97.197 7.743 1.00 12.10 294 ARG A C 1
ATOM 2326 O O . ARG A 1 294 ? 7.797 96.365 7.638 1.00 11.68 294 ARG A O 1
ATOM 2334 N N . LEU A 1 295 ? 8.607 98.274 8.515 1.00 12.07 295 LEU A N 1
ATOM 2335 C CA . LEU A 1 295 ? 7.406 98.553 9.281 1.00 11.95 295 LEU A CA 1
ATOM 2336 C C . LEU A 1 295 ? 6.202 98.675 8.347 1.00 12.20 295 LEU A C 1
ATOM 2337 O O . LEU A 1 295 ? 5.131 98.142 8.629 1.00 12.12 295 LEU A O 1
ATOM 2342 N N . ALA A 1 296 ? 6.382 99.372 7.227 1.00 12.34 296 ALA A N 1
ATOM 2343 C CA . ALA A 1 296 ? 5.297 99.542 6.264 1.00 12.44 296 ALA A CA 1
ATOM 2344 C C . ALA A 1 296 ? 4.787 98.188 5.776 1.00 12.38 296 ALA A C 1
ATOM 2345 O O . ALA A 1 296 ? 3.580 97.952 5.722 1.00 11.92 296 ALA A O 1
ATOM 2347 N N . SER A 1 297 ? 5.715 97.306 5.419 1.00 12.29 297 SER A N 1
ATOM 2348 C CA . SER A 1 297 ? 5.355 95.983 4.932 1.00 12.50 297 SER A CA 1
ATOM 2349 C C . SER A 1 297 ? 4.573 95.219 5.999 1.00 12.31 297 SER A C 1
ATOM 2350 O O . SER A 1 297 ? 3.513 94.659 5.720 1.00 12.32 297 SER A O 1
ATOM 2353 N N . LEU A 1 298 ? 5.077 95.222 7.230 1.00 12.30 298 LEU A N 1
ATOM 2354 C CA . LEU A 1 298 ? 4.401 94.525 8.316 1.00 11.93 298 LEU A CA 1
ATOM 2355 C C . LEU A 1 298 ? 2.996 95.064 8.587 1.00 11.98 298 LEU A C 1
ATOM 2356 O O . LEU A 1 298 ? 2.057 94.288 8.784 1.00 11.58 298 LEU A O 1
ATOM 2361 N N . LEU A 1 299 ? 2.832 96.384 8.597 1.00 12.18 299 LEU A N 1
ATOM 2362 C CA . LEU A 1 299 ? 1.513 96.947 8.863 1.00 12.57 299 LEU A CA 1
ATOM 2363 C C . LEU A 1 299 ? 0.481 96.567 7.808 1.00 12.92 299 LEU A C 1
ATOM 2364 O O . LEU A 1 299 ? -0.686 96.333 8.140 1.00 13.40 299 LEU A O 1
ATOM 2369 N N . GLN A 1 300 ? 0.887 96.507 6.542 1.00 13.06 300 GLN A N 1
ATOM 2370 C CA . GLN A 1 300 ? -0.064 96.124 5.507 1.00 13.45 300 GLN A CA 1
ATOM 2371 C C . GLN A 1 300 ? -0.352 94.629 5.581 1.00 13.91 300 GLN A C 1
ATOM 2372 O O . GLN A 1 300 ? -1.457 94.195 5.270 1.00 13.80 300 GLN A O 1
ATOM 2378 N N . LYS A 1 301 ? 0.631 93.843 6.009 1.00 14.27 301 LYS A N 1
ATOM 2379 C CA . LYS A 1 301 ? 0.437 92.399 6.111 1.00 14.88 301 LYS A CA 1
ATOM 2380 C C . LYS A 1 301 ? -0.535 92.010 7.219 1.00 15.74 301 LYS A C 1
ATOM 2381 O O . LYS A 1 301 ? -1.064 90.897 7.222 1.00 15.16 301 LYS A O 1
ATOM 2387 N N . ALA A 1 302 ? -0.774 92.924 8.153 1.00 16.87 302 ALA A N 1
ATOM 2388 C CA . ALA A 1 302 ? -1.697 92.657 9.247 1.00 18.20 302 ALA A CA 1
ATOM 2389 C C . ALA A 1 302 ? -3.062 92.273 8.686 1.00 19.50 302 ALA A C 1
ATOM 2390 O O . ALA A 1 302 ? -3.759 91.436 9.252 1.00 20.50 302 ALA A O 1
ATOM 2392 N N . GLN A 1 303 ? -3.428 92.892 7.566 1.00 20.62 303 GLN A N 1
ATOM 2393 C CA . GLN A 1 303 ? -4.709 92.640 6.913 1.00 21.60 303 GLN A CA 1
ATOM 2394 C C . GL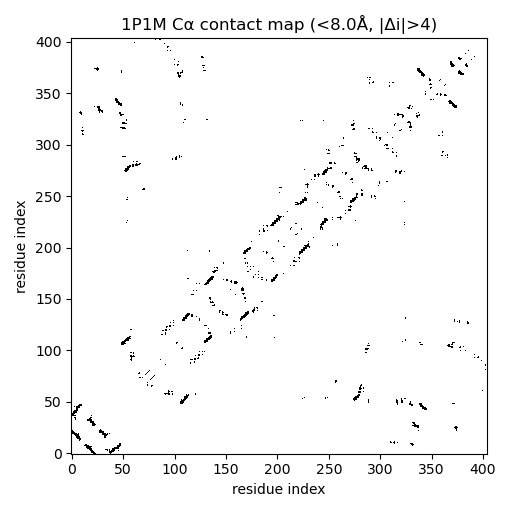N A 1 303 ? -4.642 91.451 5.966 1.00 21.07 303 GLN A C 1
ATOM 2395 O O . GLN A 1 303 ? -5.626 90.733 5.779 1.00 21.63 303 GLN A O 1
ATOM 2401 N N . ASN A 1 304 ? -3.476 91.251 5.367 1.00 19.80 304 ASN A N 1
ATOM 2402 C CA . ASN A 1 304 ? -3.278 90.159 4.423 1.00 18.55 304 ASN A CA 1
ATOM 2403 C C . ASN A 1 304 ? -1.778 89.953 4.252 1.00 17.50 304 ASN A C 1
ATOM 2404 O O . ASN A 1 304 ? -1.078 90.843 3.782 1.00 16.94 304 ASN A O 1
ATOM 2409 N N . PRO A 1 305 ? -1.266 88.768 4.625 1.00 16.93 305 PRO A N 1
ATOM 2410 C CA . PRO A 1 305 ? 0.162 88.447 4.519 1.00 16.42 305 PRO A CA 1
ATOM 2411 C C . PRO A 1 305 ? 0.766 88.592 3.134 1.00 16.04 305 PRO A C 1
ATOM 2412 O O . PRO A 1 305 ? 1.986 88.602 2.987 1.00 15.50 305 PRO A O 1
ATOM 2416 N N . ARG A 1 306 ? -0.084 88.687 2.115 1.00 16.01 306 ARG A N 1
ATOM 2417 C CA . ARG A 1 306 ? 0.401 88.842 0.749 1.00 16.11 306 ARG A CA 1
ATOM 2418 C C . ARG A 1 306 ? 0.628 90.305 0.377 1.00 15.79 306 ARG A C 1
ATOM 2419 O O . ARG A 1 306 ? 1.211 90.599 -0.666 1.00 15.88 306 ARG A O 1
ATOM 2427 N N . ASN A 1 307 ? 0.169 91.219 1.227 1.00 14.99 307 ASN A N 1
ATOM 2428 C CA . ASN A 1 307 ? 0.340 92.649 0.968 1.00 15.00 307 ASN A CA 1
ATOM 2429 C C . ASN A 1 307 ? 1.808 93.076 0.996 1.00 14.95 307 ASN A C 1
ATOM 2430 O O . ASN A 1 307 ? 2.632 92.484 1.690 1.00 14.40 307 ASN A O 1
ATOM 2435 N N . LEU A 1 308 ? 2.105 94.132 0.243 1.00 14.61 308 LEU A N 1
ATOM 2436 C CA . LEU A 1 308 ? 3.443 94.709 0.139 1.00 15.58 308 LEU A CA 1
ATOM 2437 C C . LEU A 1 308 ? 4.595 93.719 0.050 1.00 15.77 308 LEU A C 1
ATOM 2438 O O . LEU A 1 308 ? 5.366 93.552 0.999 1.00 15.74 308 LEU A O 1
ATOM 2443 N N . ASP A 1 309 ? 4.721 93.078 -1.110 1.00 15.86 309 ASP A N 1
ATOM 2444 C CA . ASP A 1 309 ? 5.794 92.120 -1.315 1.00 16.57 309 ASP A CA 1
ATOM 2445 C C . ASP A 1 309 ? 7.151 92.813 -1.322 1.00 16.56 309 ASP A C 1
ATOM 2446 O O . ASP A 1 309 ? 7.245 94.042 -1.397 1.00 16.05 309 ASP A O 1
ATOM 2451 N N . VAL A 1 310 ? 8.202 92.008 -1.239 1.00 16.22 310 VAL A N 1
ATOM 2452 C CA . VAL A 1 310 ? 9.569 92.510 -1.194 1.00 16.28 310 VAL A CA 1
ATOM 2453 C C . VAL A 1 310 ? 9.955 93.428 -2.348 1.00 16.38 310 VAL A C 1
ATOM 2454 O O . VAL A 1 310 ? 10.571 94.471 -2.134 1.00 16.24 310 VAL A O 1
ATOM 2458 N N . ASN A 1 311 ? 9.590 93.053 -3.566 1.00 16.23 311 ASN A N 1
ATOM 2459 C CA . ASN A 1 311 ? 9.946 93.877 -4.716 1.00 16.53 311 ASN A CA 1
ATOM 2460 C C . ASN A 1 311 ? 9.285 95.249 -4.684 1.00 16.00 311 ASN A C 1
ATOM 2461 O O . ASN A 1 311 ? 9.897 96.251 -5.067 1.00 15.78 311 ASN A O 1
ATOM 2466 N N . THR A 1 312 ? 8.042 95.296 -4.216 1.00 15.36 312 THR A N 1
ATOM 2467 C CA . THR A 1 312 ? 7.307 96.550 -4.132 1.00 14.91 312 THR A CA 1
ATOM 2468 C C . THR A 1 312 ? 7.926 97.443 -3.059 1.00 14.55 312 THR A C 1
ATOM 2469 O O . THR A 1 312 ? 8.059 98.648 -3.249 1.00 14.16 312 THR A O 1
ATOM 2473 N N . CYS A 1 313 ? 8.311 96.844 -1.937 1.00 14.31 313 CYS A N 1
ATOM 2474 C CA . CYS A 1 313 ? 8.933 97.597 -0.859 1.00 14.25 313 CYS A CA 1
ATOM 2475 C C . CYS A 1 313 ? 10.248 98.203 -1.330 1.00 14.44 313 CYS A C 1
ATOM 2476 O O . CYS A 1 313 ? 10.518 99.377 -1.084 1.00 14.17 313 CYS A O 1
ATOM 2479 N N . LEU A 1 314 ? 11.070 97.401 -2.004 1.00 14.46 314 LEU A N 1
ATOM 2480 C CA . LEU A 1 314 ? 12.349 97.896 -2.493 1.00 14.44 314 LEU A CA 1
ATOM 2481 C C . LEU A 1 314 ? 12.143 98.985 -3.547 1.00 14.53 314 LEU A C 1
ATOM 2482 O O . LEU A 1 314 ? 12.918 99.942 -3.618 1.00 14.64 314 LEU A O 1
ATOM 2487 N N . LYS A 1 315 ? 11.102 98.839 -4.360 1.00 14.59 315 LYS A N 1
ATOM 2488 C CA . LYS A 1 315 ? 10.802 99.828 -5.390 1.00 15.10 315 LYS A CA 1
ATOM 2489 C C . LYS A 1 315 ? 10.473 101.181 -4.755 1.00 15.37 315 LYS A C 1
ATOM 2490 O O . LYS A 1 315 ? 10.965 102.222 -5.191 1.00 15.71 315 LYS A O 1
ATOM 2496 N N . MET A 1 316 ? 9.646 101.164 -3.715 1.00 15.70 316 MET A N 1
ATOM 2497 C CA . MET A 1 316 ? 9.259 102.404 -3.055 1.00 15.80 316 MET A CA 1
ATOM 2498 C C . MET A 1 316 ? 10.416 103.159 -2.416 1.00 15.43 316 MET A C 1
ATOM 2499 O O . MET A 1 316 ? 10.510 104.380 -2.543 1.00 15.11 316 MET A O 1
ATOM 2504 N N . VAL A 1 317 ? 11.297 102.431 -1.739 1.00 15.66 317 VAL A N 1
ATOM 2505 C CA . VAL A 1 317 ? 12.419 103.040 -1.037 1.00 16.69 317 VAL A CA 1
ATOM 2506 C C . VAL A 1 317 ? 13.550 103.537 -1.945 1.00 16.76 317 VAL A C 1
ATOM 2507 O O . VAL A 1 317 ? 14.337 104.404 -1.546 1.00 16.85 317 VAL A O 1
ATOM 2511 N N . THR A 1 318 ? 13.631 103.008 -3.164 1.00 16.86 318 THR A N 1
ATOM 2512 C CA . THR A 1 318 ? 14.677 103.437 -4.086 1.00 16.98 318 THR A CA 1
ATOM 2513 C C . THR A 1 318 ? 14.132 104.247 -5.263 1.00 17.15 318 THR A C 1
ATOM 2514 O O . THR A 1 318 ? 14.098 105.476 -5.212 1.00 17.23 318 THR A O 1
ATOM 2518 N N . TYR A 1 319 ? 13.699 103.552 -6.308 1.00 17.14 319 TYR A N 1
ATOM 2519 C CA . TYR A 1 319 ? 13.181 104.188 -7.514 1.00 17.34 319 TYR A CA 1
ATOM 2520 C C . TYR A 1 319 ? 12.042 105.189 -7.324 1.00 16.74 319 TYR A C 1
ATOM 2521 O O . TYR A 1 319 ? 12.108 106.310 -7.833 1.00 16.53 319 TYR A O 1
ATOM 2530 N N . ASP A 1 320 ? 10.996 104.801 -6.597 1.00 16.28 320 ASP A N 1
ATOM 2531 C CA . ASP A 1 320 ? 9.864 105.705 -6.413 1.00 15.91 320 ASP A CA 1
ATOM 2532 C C . ASP A 1 320 ? 10.242 106.978 -5.674 1.00 15.69 320 ASP A C 1
ATOM 2533 O O . ASP A 1 320 ? 9.765 108.061 -6.017 1.00 15.20 320 ASP A O 1
ATOM 2538 N N . GLY A 1 321 ? 11.085 106.845 -4.654 1.00 15.35 321 GLY A N 1
ATOM 2539 C CA . GLY A 1 321 ? 11.518 108.005 -3.893 1.00 15.76 321 GLY A CA 1
ATOM 2540 C C . GLY A 1 321 ? 12.336 108.951 -4.755 1.00 15.83 321 GLY A C 1
ATOM 2541 O O . GLY A 1 321 ? 12.186 110.173 -4.675 1.00 15.88 321 GLY A O 1
ATOM 2542 N N . ALA A 1 322 ? 13.216 108.392 -5.577 1.00 16.00 322 ALA A N 1
ATOM 2543 C CA . ALA A 1 322 ? 14.042 109.213 -6.455 1.00 16.01 322 ALA A CA 1
ATOM 2544 C C . ALA A 1 322 ? 13.144 109.913 -7.475 1.00 16.11 322 ALA A C 1
ATOM 2545 O O . ALA A 1 322 ? 13.366 111.076 -7.817 1.00 15.98 322 ALA A O 1
ATOM 2547 N N . GLN A 1 323 ? 12.129 109.200 -7.954 1.00 16.09 323 GLN A N 1
ATOM 2548 C CA . GLN A 1 323 ? 11.188 109.756 -8.920 1.00 16.64 323 GLN A CA 1
ATOM 2549 C C . GLN A 1 323 ? 10.460 110.945 -8.305 1.00 16.59 323 GLN A C 1
ATOM 2550 O O . GLN A 1 323 ? 10.323 111.996 -8.932 1.00 16.66 323 GLN A O 1
ATOM 2556 N N . ALA A 1 324 ? 9.996 110.781 -7.071 1.00 16.34 324 ALA A N 1
ATOM 2557 C CA . ALA A 1 324 ? 9.295 111.862 -6.393 1.00 16.52 324 ALA A CA 1
ATOM 2558 C C . ALA A 1 324 ? 10.192 113.090 -6.258 1.00 16.83 324 ALA A C 1
ATOM 2559 O O . ALA A 1 324 ? 9.731 114.222 -6.380 1.00 16.57 324 ALA A O 1
ATOM 2561 N N . MET A 1 325 ? 11.476 112.858 -6.010 1.00 17.22 325 MET A N 1
ATOM 2562 C CA . MET A 1 325 ? 12.423 113.952 -5.835 1.00 17.90 325 MET A CA 1
ATOM 2563 C C . MET A 1 325 ? 12.971 114.530 -7.135 1.00 18.30 325 MET A C 1
ATOM 2564 O O . MET A 1 325 ? 13.659 115.550 -7.117 1.00 18.44 325 MET A O 1
ATOM 2569 N N . GLY A 1 326 ? 12.663 113.877 -8.251 1.00 18.62 326 GLY A N 1
ATOM 2570 C CA . GLY A 1 326 ? 13.112 114.354 -9.550 1.00 19.37 326 GLY A CA 1
ATOM 2571 C C . GLY A 1 326 ? 14.533 113.981 -9.920 1.00 19.70 326 GLY A C 1
ATOM 2572 O O . GLY A 1 326 ? 15.178 114.674 -10.709 1.00 19.73 326 GLY A O 1
ATOM 2573 N N . PHE A 1 327 ? 15.021 112.878 -9.365 1.00 20.18 327 PHE A N 1
ATOM 2574 C CA . PHE A 1 327 ? 16.380 112.434 -9.635 1.00 20.70 327 PHE A CA 1
ATOM 2575 C C . PHE A 1 327 ? 16.424 111.137 -10.427 1.00 20.76 327 PHE A C 1
ATOM 2576 O O . PHE A 1 327 ? 15.598 110.248 -10.232 1.00 20.60 327 PHE A O 1
ATOM 2584 N N . LYS A 1 328 ? 17.396 111.038 -11.329 1.00 21.04 328 LYS A N 1
ATOM 2585 C CA . LYS A 1 328 ? 17.558 109.846 -12.149 1.00 21.38 328 LYS A CA 1
ATOM 2586 C C . LYS A 1 328 ? 18.367 108.819 -11.361 1.00 21.13 328 LYS A C 1
ATOM 2587 O O . LYS A 1 328 ? 19.497 108.480 -11.718 1.00 20.72 328 LYS A O 1
ATOM 2593 N N . SER A 1 329 ? 17.770 108.338 -10.274 1.00 20.60 329 SER A N 1
ATOM 2594 C CA . SER A 1 329 ? 18.401 107.354 -9.404 1.00 20.61 329 SER A CA 1
ATOM 2595 C C . SER A 1 329 ? 17.411 106.240 -9.103 1.00 20.55 329 SER A C 1
ATOM 2596 O O . SER A 1 329 ? 16.256 106.300 -9.518 1.00 20.31 329 SER A O 1
ATOM 2599 N N . GLY A 1 330 ? 17.868 105.224 -8.379 1.00 21.20 330 GLY A N 1
ATOM 2600 C CA . GLY A 1 330 ? 16.994 104.118 -8.030 1.00 22.04 330 GLY A CA 1
ATOM 2601 C C . GLY A 1 330 ? 17.279 102.847 -8.805 1.00 22.78 330 GLY A C 1
ATOM 2602 O O . GLY A 1 330 ? 16.698 101.797 -8.524 1.00 22.55 330 GLY A O 1
ATOM 2603 N N . LYS A 1 331 ? 18.170 102.941 -9.786 1.00 23.37 331 LYS A N 1
ATOM 2604 C CA . LYS A 1 331 ? 18.541 101.794 -10.604 1.00 24.30 331 LYS A CA 1
ATOM 2605 C C . LYS A 1 331 ? 20.011 101.864 -10.992 1.00 24.84 331 LYS A C 1
ATOM 2606 O O . LYS A 1 331 ? 20.537 102.940 -11.283 1.00 24.82 331 LYS A O 1
ATOM 2612 N N . ILE A 1 332 ? 20.672 100.713 -10.990 1.00 25.61 332 ILE A N 1
ATOM 2613 C CA . ILE A 1 332 ? 22.079 100.652 -11.357 1.00 26.62 332 ILE A CA 1
ATOM 2614 C C . ILE A 1 332 ? 22.198 100.342 -12.846 1.00 27.43 332 ILE A C 1
ATOM 2615 O O . ILE A 1 332 ? 22.391 99.191 -13.239 1.00 27.39 332 ILE A O 1
ATOM 2620 N N . GLU A 1 333 ? 22.063 101.377 -13.669 1.00 28.37 333 GLU A N 1
ATOM 2621 C CA . GLU A 1 333 ? 22.159 101.231 -15.116 1.00 29.40 333 GLU A CA 1
ATOM 2622 C C . GLU A 1 333 ? 22.965 102.373 -15.711 1.00 29.20 333 GLU A C 1
ATOM 2623 O O . GLU A 1 333 ? 23.155 103.410 -15.076 1.00 28.98 333 GLU A O 1
ATOM 2629 N N . GLU A 1 334 ? 23.434 102.177 -16.939 1.00 29.15 334 GLU A N 1
ATOM 2630 C CA . GLU A 1 334 ? 24.218 103.193 -17.625 1.00 28.94 334 GLU A CA 1
ATOM 2631 C C . GLU A 1 334 ? 23.460 104.506 -17.761 1.00 28.05 334 GLU A C 1
ATOM 2632 O O . GLU A 1 334 ? 22.300 104.523 -18.173 1.00 28.00 334 GLU A O 1
ATOM 2638 N N . GLY A 1 335 ? 24.129 105.602 -17.414 1.00 27.09 335 GLY A N 1
ATOM 2639 C CA . GLY A 1 335 ? 23.518 106.913 -17.524 1.00 25.89 335 GLY A CA 1
ATOM 2640 C C . GLY A 1 335 ? 22.788 107.376 -16.280 1.00 25.03 335 GLY A C 1
ATOM 2641 O O . GLY A 1 335 ? 22.383 108.535 -16.188 1.00 24.91 335 GLY A O 1
ATOM 2642 N N . TRP A 1 336 ? 22.616 106.473 -15.321 1.00 24.01 336 TRP A N 1
ATOM 2643 C CA . TRP A 1 336 ? 21.929 106.814 -14.084 1.00 23.13 336 TRP A CA 1
ATOM 2644 C C . TRP A 1 336 ? 22.901 107.356 -13.055 1.00 22.43 336 TRP A C 1
ATOM 2645 O O . TRP A 1 336 ? 24.106 107.112 -13.134 1.00 22.21 336 TRP A O 1
ATOM 2656 N N . ASN A 1 337 ? 22.373 108.091 -12.082 1.00 21.55 337 ASN A N 1
ATOM 2657 C CA . ASN A 1 337 ? 23.208 108.673 -11.042 1.00 20.92 337 ASN A CA 1
ATOM 2658 C C . ASN A 1 337 ? 23.945 107.622 -10.231 1.00 20.42 337 ASN A C 1
ATOM 2659 O O . ASN A 1 337 ? 23.419 106.542 -9.966 1.00 20.22 337 ASN A O 1
ATOM 2664 N N . ALA A 1 338 ? 25.165 107.959 -9.831 1.00 19.95 338 ALA A N 1
ATOM 2665 C CA . ALA A 1 338 ? 25.978 107.061 -9.031 1.00 19.52 338 ALA A CA 1
ATOM 2666 C C . ALA A 1 338 ? 25.613 107.203 -7.554 1.00 19.04 338 ALA A C 1
ATOM 2667 O O . ALA A 1 338 ? 26.418 107.663 -6.744 1.00 18.83 338 ALA A O 1
ATOM 2669 N N . ASP A 1 339 ? 24.379 106.828 -7.224 1.00 18.83 339 ASP A N 1
ATOM 2670 C CA . ASP A 1 339 ? 23.883 106.871 -5.849 1.00 18.52 339 ASP A CA 1
ATOM 2671 C C . ASP A 1 339 ? 23.728 105.401 -5.474 1.00 18.26 339 ASP A C 1
ATOM 2672 O O . ASP A 1 339 ? 22.765 104.744 -5.879 1.00 17.96 339 ASP A O 1
ATOM 2677 N N . LEU A 1 340 ? 24.679 104.890 -4.700 1.00 18.36 340 LEU A N 1
ATOM 2678 C CA . LEU A 1 340 ? 24.689 103.481 -4.340 1.00 18.76 340 LEU A CA 1
ATOM 2679 C C . LEU A 1 340 ? 24.943 103.234 -2.861 1.00 18.83 340 LEU A C 1
ATOM 2680 O O . LEU A 1 340 ? 25.438 104.098 -2.144 1.00 18.87 340 LEU A O 1
ATOM 2685 N N . VAL A 1 341 ? 24.600 102.036 -2.408 1.00 19.24 341 VAL A N 1
ATOM 2686 C CA . VAL A 1 341 ? 24.827 101.674 -1.023 1.00 19.69 341 VAL A CA 1
ATOM 2687 C C . VAL A 1 341 ? 25.423 100.277 -0.979 1.00 19.66 341 VAL A C 1
ATOM 2688 O O . VAL A 1 341 ? 25.119 99.433 -1.824 1.00 19.38 341 VAL A O 1
ATOM 2692 N N . VAL A 1 342 ? 26.297 100.054 -0.005 1.00 19.86 342 VAL A N 1
ATOM 2693 C CA . VAL A 1 342 ? 26.949 98.764 0.156 1.00 20.50 342 VAL A CA 1
ATOM 2694 C C . VAL A 1 342 ? 26.466 98.146 1.455 1.00 20.76 342 VAL A C 1
ATOM 2695 O O . VAL A 1 342 ? 26.483 98.789 2.503 1.00 20.51 342 VAL A O 1
ATOM 2699 N N . ILE A 1 343 ? 26.025 96.896 1.376 1.00 21.52 343 ILE A N 1
ATOM 2700 C CA . ILE A 1 343 ? 25.532 96.175 2.539 1.00 22.38 343 ILE A CA 1
ATOM 2701 C C . ILE A 1 343 ? 26.409 94.956 2.777 1.00 23.05 343 ILE A C 1
ATOM 2702 O O . ILE A 1 343 ? 26.771 94.255 1.834 1.00 22.62 343 ILE A O 1
ATOM 2707 N N . ASP A 1 344 ? 26.763 94.723 4.037 1.00 24.04 344 ASP A N 1
ATOM 2708 C CA . ASP A 1 344 ? 27.602 93.589 4.411 1.00 25.22 344 ASP A CA 1
ATOM 2709 C C . ASP A 1 344 ? 26.738 92.332 4.474 1.00 25.72 344 ASP A C 1
ATOM 2710 O O . ASP A 1 344 ? 25.748 92.288 5.204 1.00 25.36 344 ASP A O 1
ATOM 2715 N N . LEU A 1 345 ? 27.111 91.312 3.710 1.00 26.19 345 LEU A N 1
ATOM 2716 C CA . LEU A 1 345 ? 26.358 90.064 3.694 1.00 27.07 345 LEU A CA 1
ATOM 2717 C C . LEU A 1 345 ? 26.898 89.091 4.736 1.00 27.81 345 LEU A C 1
ATOM 2718 O O . LEU A 1 345 ? 26.316 88.033 4.972 1.00 27.59 345 LEU A O 1
ATOM 2723 N N . ASP A 1 346 ? 28.007 89.463 5.366 1.00 28.78 346 ASP A N 1
ATOM 2724 C CA . ASP A 1 346 ? 28.632 88.617 6.374 1.00 30.04 346 ASP A CA 1
ATOM 2725 C C . ASP A 1 346 ? 28.010 88.806 7.755 1.00 30.18 346 ASP A C 1
ATOM 2726 O O . ASP A 1 346 ? 28.724 88.931 8.749 1.00 30.63 346 ASP A O 1
ATOM 2731 N N . LEU A 1 347 ? 26.682 88.839 7.812 1.00 30.08 347 LEU A N 1
ATOM 2732 C CA . LEU A 1 347 ? 25.978 88.994 9.082 1.00 29.85 347 LEU A CA 1
ATOM 2733 C C . LEU A 1 347 ? 24.940 87.888 9.232 1.00 29.10 347 LEU A C 1
ATOM 2734 O O . LEU A 1 347 ? 24.409 87.386 8.243 1.00 28.83 347 LEU A O 1
ATOM 2739 N N . PRO A 1 348 ? 24.635 87.494 10.478 1.00 28.49 348 PRO A N 1
ATOM 2740 C CA . PRO A 1 348 ? 23.658 86.437 10.754 1.00 27.70 348 PRO A CA 1
ATOM 2741 C C . PRO A 1 348 ? 22.297 86.635 10.091 1.00 26.99 348 PRO A C 1
ATOM 2742 O O . PRO A 1 348 ? 21.699 85.682 9.592 1.00 26.54 348 PRO A O 1
ATOM 2746 N N . GLU A 1 349 ? 21.814 87.872 10.087 1.00 26.14 349 GLU A N 1
ATOM 2747 C CA . GLU A 1 349 ? 20.512 88.185 9.506 1.00 25.59 349 GLU A CA 1
ATOM 2748 C C . GLU A 1 349 ? 20.466 88.103 7.984 1.00 24.68 349 GLU A C 1
ATOM 2749 O O . GLU A 1 349 ? 19.392 88.200 7.390 1.00 24.24 349 GLU A O 1
ATOM 2755 N N . MET A 1 350 ? 21.618 87.916 7.347 1.00 23.46 350 MET A N 1
ATOM 2756 C CA . MET A 1 350 ? 21.655 87.841 5.891 1.00 22.71 350 MET A CA 1
ATOM 2757 C C . MET A 1 350 ? 21.830 86.413 5.371 1.00 21.94 350 MET A C 1
ATOM 2758 O O . MET A 1 350 ? 22.217 86.199 4.223 1.00 21.80 350 MET A O 1
ATOM 2763 N N . PHE A 1 351 ? 21.526 85.445 6.230 1.00 21.15 351 PHE A N 1
ATOM 2764 C CA . PHE A 1 351 ? 21.618 84.022 5.907 1.00 20.38 351 PHE A CA 1
ATOM 2765 C C . PHE A 1 351 ? 20.213 83.433 6.028 1.00 19.97 351 PHE A C 1
ATOM 2766 O O . PHE A 1 351 ? 19.477 83.797 6.941 1.00 19.32 351 PHE A O 1
ATOM 2774 N N . PRO A 1 352 ? 19.818 82.514 5.124 1.00 19.86 352 PRO A N 1
ATOM 2775 C CA . PRO A 1 352 ? 20.552 81.963 3.978 1.00 20.02 352 PRO A CA 1
ATOM 2776 C C . PRO A 1 352 ? 20.831 83.012 2.914 1.00 20.27 352 PRO A C 1
ATOM 2777 O O . PRO A 1 352 ? 20.023 83.911 2.686 1.00 19.62 352 PRO A O 1
ATOM 2781 N N . VAL A 1 353 ? 21.971 82.877 2.246 1.00 20.97 353 VAL A N 1
ATOM 2782 C CA . VAL A 1 353 ? 22.358 83.824 1.212 1.00 22.05 353 VAL A CA 1
ATOM 2783 C C . VAL A 1 353 ? 21.407 83.821 0.020 1.00 22.21 353 VAL A C 1
ATOM 2784 O O . VAL A 1 353 ? 21.282 84.822 -0.680 1.00 22.44 353 VAL A O 1
ATOM 2788 N N . GLN A 1 354 ? 20.725 82.706 -0.212 1.00 22.58 354 GLN A N 1
ATOM 2789 C CA . GLN A 1 354 ? 19.812 82.631 -1.344 1.00 23.18 354 GLN A CA 1
ATOM 2790 C C . GLN A 1 354 ? 18.553 83.482 -1.181 1.00 22.83 354 GLN A C 1
ATOM 2791 O O . GLN A 1 354 ? 17.763 83.611 -2.117 1.00 23.03 354 GLN A O 1
ATOM 2797 N N . ASN A 1 355 ? 18.366 84.072 -0.003 1.00 22.19 355 ASN A N 1
ATOM 2798 C CA . ASN A 1 355 ? 17.190 84.908 0.229 1.00 21.68 355 ASN A CA 1
ATOM 2799 C C . ASN A 1 355 ? 17.552 86.356 0.568 1.00 21.50 355 ASN A C 1
ATOM 2800 O O . ASN A 1 355 ? 16.818 87.030 1.287 1.00 20.64 355 ASN A O 1
ATOM 2805 N N . ILE A 1 356 ? 18.675 86.829 0.032 1.00 21.61 356 ILE A N 1
ATOM 2806 C CA . ILE A 1 356 ? 19.153 88.191 0.276 1.00 22.02 356 ILE A CA 1
ATOM 2807 C C . ILE A 1 356 ? 18.097 89.291 0.145 1.00 21.61 356 ILE A C 1
ATOM 2808 O O . ILE A 1 356 ? 17.949 90.115 1.045 1.00 21.17 356 ILE A O 1
ATOM 2813 N N . LYS A 1 357 ? 17.376 89.319 -0.974 1.00 21.30 357 LYS A N 1
ATOM 2814 C CA . LYS A 1 357 ? 16.360 90.349 -1.178 1.00 21.17 357 LYS A CA 1
ATOM 2815 C C . LYS A 1 357 ? 15.333 90.367 -0.054 1.00 20.70 357 LYS A C 1
ATOM 2816 O O . LYS A 1 357 ? 14.937 91.433 0.419 1.00 20.42 357 LYS A O 1
ATOM 2822 N N . ASN A 1 358 ? 14.897 89.188 0.375 1.00 19.99 358 ASN A N 1
ATOM 2823 C CA . ASN A 1 358 ? 13.919 89.114 1.450 1.00 19.52 358 ASN A CA 1
ATOM 2824 C C . ASN A 1 358 ? 14.508 89.625 2.754 1.00 18.84 358 ASN A C 1
ATOM 2825 O O . ASN A 1 358 ? 13.803 90.226 3.564 1.00 18.71 358 ASN A O 1
ATOM 2830 N N . HIS A 1 359 ? 15.798 89.380 2.962 1.00 17.86 359 HIS A N 1
ATOM 2831 C CA . HIS A 1 359 ? 16.445 89.831 4.186 1.00 17.30 359 HIS A CA 1
ATOM 2832 C C . HIS A 1 359 ? 16.549 91.348 4.216 1.00 17.17 359 HIS A C 1
ATOM 2833 O O . HIS A 1 359 ? 16.469 91.959 5.278 1.00 16.95 359 HIS A O 1
ATOM 2840 N N . LEU A 1 360 ? 16.737 91.962 3.054 1.00 17.03 360 LEU A N 1
ATOM 2841 C CA . LEU A 1 360 ? 16.850 93.413 2.999 1.00 16.80 360 LEU A CA 1
ATOM 2842 C C . LEU A 1 360 ? 15.601 94.071 3.565 1.00 16.48 360 LEU A C 1
ATOM 2843 O O . LEU A 1 360 ? 15.674 95.135 4.184 1.00 16.96 360 LEU A O 1
ATOM 2848 N N . VAL A 1 361 ? 14.459 93.422 3.367 1.00 16.16 361 VAL A N 1
ATOM 2849 C CA . VAL A 1 361 ? 13.193 93.958 3.840 1.00 16.03 361 VAL A CA 1
ATOM 2850 C C . VAL A 1 361 ? 12.742 93.459 5.211 1.00 16.19 361 VAL A C 1
ATOM 2851 O O . VAL A 1 361 ? 12.273 94.244 6.035 1.00 16.39 361 VAL A O 1
ATOM 2855 N N . HIS A 1 362 ? 12.912 92.167 5.472 1.00 16.28 362 HIS A N 1
ATOM 2856 C CA . HIS A 1 362 ? 12.430 91.586 6.721 1.00 16.67 362 HIS A CA 1
ATOM 2857 C C . HIS A 1 362 ? 13.432 91.122 7.765 1.00 17.28 362 HIS A C 1
ATOM 2858 O O . HIS A 1 362 ? 13.029 90.534 8.769 1.00 17.02 362 HIS A O 1
ATOM 2865 N N . ALA A 1 363 ? 14.720 91.372 7.555 1.00 18.43 363 ALA A N 1
ATOM 2866 C CA . ALA A 1 363 ? 15.710 90.920 8.529 1.00 19.95 363 ALA A CA 1
ATOM 2867 C C . ALA A 1 363 ? 16.885 91.870 8.700 1.00 20.93 363 ALA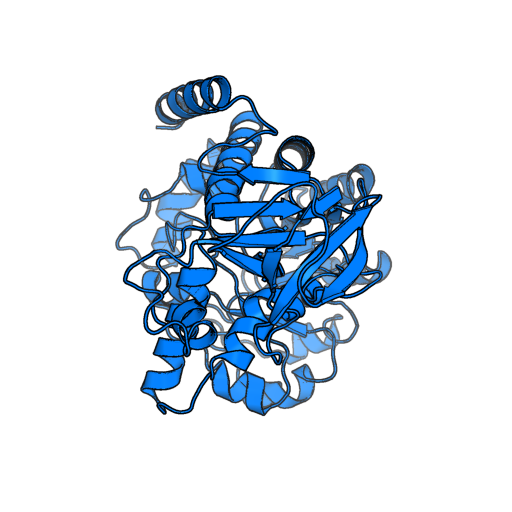 A C 1
ATOM 2868 O O . ALA A 1 363 ? 17.424 91.995 9.797 1.00 21.29 363 ALA A O 1
ATOM 2870 N N . PHE A 1 364 ? 17.280 92.529 7.614 1.00 22.25 364 PHE A N 1
ATOM 2871 C CA . PHE A 1 364 ? 18.404 93.464 7.633 1.00 23.38 364 PHE A CA 1
ATOM 2872 C C . PHE A 1 364 ? 18.299 94.476 8.765 1.00 23.99 364 PHE A C 1
ATOM 2873 O O . PHE A 1 364 ? 17.275 95.135 8.929 1.00 23.96 364 PHE A O 1
ATOM 2881 N N . SER A 1 365 ? 19.379 94.605 9.531 1.00 25.08 365 SER A N 1
ATOM 2882 C CA . SER A 1 365 ? 19.425 95.524 10.663 1.00 26.18 365 SER A CA 1
ATOM 2883 C C . SER A 1 365 ? 19.152 96.969 10.261 1.00 26.34 365 SER A C 1
ATOM 2884 O O . SER A 1 365 ? 18.508 97.712 10.999 1.00 27.21 365 SER A O 1
ATOM 2887 N N . GLY A 1 366 ? 19.649 97.364 9.093 1.00 26.12 366 GLY A N 1
ATOM 2888 C CA . GLY A 1 366 ? 19.455 98.725 8.627 1.00 25.69 366 GLY A CA 1
ATOM 2889 C C . GLY A 1 366 ? 20.761 99.499 8.579 1.00 25.40 366 GLY A C 1
ATOM 2890 O O . GLY A 1 366 ? 20.832 100.579 7.997 1.00 25.22 366 GLY A O 1
ATOM 2891 N N . GLU A 1 367 ? 21.799 98.947 9.196 1.00 25.23 367 GLU A N 1
ATOM 2892 C CA . GLU A 1 367 ? 23.109 99.590 9.212 1.00 25.28 367 GLU A CA 1
ATOM 2893 C C . GLU A 1 367 ? 23.910 99.149 7.988 1.00 24.33 367 GLU A C 1
ATOM 2894 O O . GLU A 1 367 ? 24.346 98.002 7.906 1.00 24.22 367 GLU A O 1
ATOM 2900 N N . VAL A 1 368 ? 24.099 100.061 7.038 1.00 23.07 368 VAL A N 1
ATOM 2901 C CA . VAL A 1 368 ? 24.841 99.750 5.820 1.00 22.21 368 VAL A CA 1
ATOM 2902 C C . VAL A 1 368 ? 26.344 99.871 6.035 1.00 21.74 368 VAL A C 1
ATOM 2903 O O . VAL A 1 368 ? 26.800 100.412 7.045 1.00 21.74 368 VAL A O 1
ATOM 2907 N N . PHE A 1 369 ? 27.112 99.359 5.078 1.00 21.69 369 PHE A N 1
ATOM 2908 C CA . PHE A 1 369 ? 28.564 99.422 5.157 1.00 21.45 369 PHE A CA 1
ATOM 2909 C C . PHE A 1 369 ? 29.062 100.745 4.578 1.00 20.90 369 PHE A C 1
ATOM 2910 O O . PHE A 1 369 ? 30.006 101.345 5.097 1.00 21.32 369 PHE A O 1
ATOM 2918 N N . ALA A 1 370 ? 28.423 101.200 3.505 1.00 20.45 370 ALA A N 1
ATOM 2919 C CA . ALA A 1 370 ? 28.810 102.452 2.861 1.00 19.64 370 ALA A CA 1
ATOM 2920 C C . ALA A 1 370 ? 27.698 103.025 1.986 1.00 19.24 370 ALA A C 1
ATOM 2921 O O . ALA A 1 370 ? 26.835 102.298 1.488 1.00 18.46 370 ALA A O 1
ATOM 2923 N N . THR A 1 371 ? 27.735 104.341 1.801 1.00 18.97 371 THR A N 1
ATOM 2924 C CA . THR A 1 371 ? 26.754 105.032 0.982 1.00 18.82 371 THR A CA 1
ATOM 2925 C C . THR A 1 371 ? 27.469 106.014 0.063 1.00 18.80 371 THR A C 1
ATOM 2926 O O . THR A 1 371 ? 28.334 106.771 0.504 1.00 18.86 371 THR A O 1
ATOM 2930 N N . MET A 1 372 ? 27.100 105.989 -1.213 1.00 18.91 372 MET A N 1
ATOM 2931 C CA . MET A 1 372 ? 27.691 106.858 -2.222 1.00 19.43 372 MET A CA 1
ATOM 2932 C C . MET A 1 372 ? 26.627 107.695 -2.918 1.00 19.71 372 MET A C 1
ATOM 2933 O O . MET A 1 372 ? 25.537 107.210 -3.212 1.00 19.45 372 MET A O 1
ATOM 2938 N N . VAL A 1 373 ? 26.952 108.957 -3.173 1.00 20.04 373 VAL A N 1
ATOM 2939 C CA . VAL A 1 373 ? 26.044 109.854 -3.871 1.00 20.59 373 VAL A CA 1
ATOM 2940 C C . VAL A 1 373 ? 26.851 110.720 -4.816 1.00 20.70 373 VAL A C 1
ATOM 2941 O O . VAL A 1 373 ? 27.873 111.285 -4.430 1.00 20.47 373 VAL A O 1
ATOM 2945 N N . ALA A 1 374 ? 26.396 110.807 -6.061 1.00 20.99 374 ALA A N 1
ATOM 2946 C CA . ALA A 1 374 ? 27.089 111.596 -7.066 1.00 21.52 374 ALA A CA 1
ATOM 2947 C C . ALA A 1 374 ? 28.506 111.052 -7.234 1.00 21.87 374 ALA A C 1
ATOM 2948 O O . ALA A 1 374 ? 29.433 111.798 -7.545 1.00 21.86 374 ALA A O 1
ATOM 2950 N N . GLY A 1 375 ? 28.664 109.751 -7.006 1.00 22.17 375 GLY A N 1
ATOM 2951 C CA . GLY A 1 375 ? 29.964 109.119 -7.146 1.00 22.71 375 GLY A CA 1
ATOM 2952 C C . GLY A 1 375 ? 30.925 109.386 -6.003 1.00 23.20 375 GLY A C 1
ATOM 2953 O O . GLY A 1 375 ? 32.105 109.051 -6.090 1.00 23.39 375 GLY A O 1
ATOM 2954 N N . LYS A 1 376 ? 30.426 109.977 -4.923 1.00 23.35 376 LYS A N 1
ATOM 2955 C CA . LYS A 1 376 ? 31.271 110.284 -3.777 1.00 23.98 376 LYS A CA 1
ATOM 2956 C C . LYS A 1 376 ? 30.795 109.585 -2.508 1.00 23.56 376 LYS A C 1
ATOM 2957 O O . LYS A 1 376 ? 29.597 109.537 -2.229 1.00 23.21 376 LYS A O 1
ATOM 2963 N N . TRP A 1 377 ? 31.737 109.042 -1.741 1.00 23.16 377 TRP A N 1
ATOM 2964 C CA . TRP A 1 377 ? 31.401 108.350 -0.503 1.00 22.95 377 TRP A CA 1
ATOM 2965 C C . TRP A 1 377 ? 31.039 109.345 0.594 1.00 22.49 377 TRP A C 1
ATOM 2966 O O . TRP A 1 377 ? 31.846 110.205 0.952 1.00 22.63 377 TRP A O 1
ATOM 2977 N N . ILE A 1 378 ? 29.824 109.230 1.125 1.00 21.72 378 ILE A N 1
ATOM 2978 C CA . ILE A 1 378 ? 29.386 110.114 2.202 1.00 21.05 378 ILE A CA 1
ATOM 2979 C C . ILE A 1 378 ? 29.397 109.344 3.521 1.00 20.63 378 ILE A C 1
ATOM 2980 O O . ILE A 1 378 ? 29.245 109.919 4.596 1.00 20.28 378 ILE A O 1
ATOM 2985 N N . TYR A 1 379 ? 29.572 108.031 3.419 1.00 20.72 379 TYR A N 1
ATOM 2986 C CA . TYR A 1 379 ? 29.640 107.154 4.582 1.00 20.95 379 TYR A CA 1
ATOM 2987 C C . TYR A 1 379 ? 30.396 105.909 4.145 1.00 21.35 379 TYR A C 1
ATOM 2988 O O . TYR A 1 379 ? 30.094 105.331 3.102 1.00 21.07 379 TYR A O 1
ATOM 2997 N N . PHE A 1 380 ? 31.382 105.502 4.935 1.00 22.21 380 PHE A N 1
ATOM 2998 C CA . PHE A 1 380 ? 32.164 104.323 4.593 1.00 23.25 380 PHE A CA 1
ATOM 2999 C C . PHE A 1 380 ? 32.772 103.684 5.835 1.00 23.86 380 PHE A C 1
ATOM 3000 O O . PHE A 1 380 ? 33.580 104.296 6.536 1.00 23.66 380 PHE A O 1
ATOM 3008 N N . ASP A 1 381 ? 32.356 102.451 6.102 1.00 24.82 381 ASP A N 1
ATOM 3009 C CA . ASP A 1 381 ? 32.839 101.681 7.241 1.00 26.01 381 ASP A CA 1
ATOM 3010 C C . ASP A 1 381 ? 32.877 102.476 8.546 1.00 26.22 381 ASP A C 1
ATOM 3011 O O . ASP A 1 381 ? 33.916 102.567 9.205 1.00 26.32 381 ASP A O 1
ATOM 3016 N N . GLY A 1 382 ? 31.735 103.059 8.904 1.00 26.24 382 GLY A N 1
ATOM 3017 C CA . GLY A 1 382 ? 31.630 103.820 10.137 1.00 26.30 382 GLY A CA 1
ATOM 3018 C C . GLY A 1 382 ? 32.162 105.241 10.142 1.00 26.37 382 GLY A C 1
ATOM 3019 O O . GLY A 1 382 ? 32.086 105.918 11.167 1.00 26.49 382 GLY A O 1
ATOM 3020 N N . GLU A 1 383 ? 32.695 105.706 9.018 1.00 26.42 383 GLU A N 1
ATOM 3021 C CA . GLU A 1 383 ? 33.232 107.061 8.961 1.00 26.62 383 GLU A CA 1
ATOM 3022 C C . GLU A 1 383 ? 32.556 107.965 7.934 1.00 25.98 383 GLU A C 1
ATOM 3023 O O . GLU A 1 383 ? 31.987 107.495 6.949 1.00 25.55 383 GLU A O 1
ATOM 3029 N N . TYR A 1 384 ? 32.621 109.270 8.188 1.00 25.46 384 TYR A N 1
ATOM 3030 C CA . TYR A 1 384 ? 32.029 110.282 7.316 1.00 25.10 384 TYR A CA 1
ATOM 3031 C C . TYR A 1 384 ? 33.150 111.093 6.678 1.00 24.72 384 TYR A C 1
ATOM 3032 O O . TYR A 1 384 ? 33.594 112.091 7.236 1.00 24.60 384 TYR A O 1
ATOM 3041 N N . PRO A 1 385 ? 33.609 110.677 5.490 1.00 24.75 385 PRO A N 1
ATOM 3042 C CA . PRO A 1 385 ? 34.690 111.327 4.739 1.00 24.67 385 PRO A CA 1
ATOM 3043 C C . PRO A 1 385 ? 34.508 112.789 4.334 1.00 24.53 385 PRO A C 1
ATOM 3044 O O . PRO A 1 385 ? 35.493 113.484 4.075 1.00 24.62 385 PRO A O 1
ATOM 3048 N N . THR A 1 386 ? 33.267 113.262 4.280 1.00 24.20 386 THR A N 1
ATOM 3049 C CA . THR A 1 386 ? 33.009 114.635 3.853 1.00 24.06 386 THR A CA 1
ATOM 3050 C C . THR A 1 386 ? 32.940 115.690 4.951 1.00 24.38 386 THR A C 1
ATOM 3051 O O . THR A 1 386 ? 32.819 116.882 4.659 1.00 24.40 386 THR A O 1
ATOM 3055 N N . ILE A 1 387 ? 33.021 115.267 6.208 1.00 24.70 387 ILE A N 1
ATOM 3056 C CA . ILE A 1 387 ? 32.951 116.215 7.316 1.00 25.50 387 ILE A CA 1
ATOM 3057 C C . ILE A 1 387 ? 33.978 115.941 8.404 1.00 26.19 387 ILE A C 1
ATOM 3058 O O . ILE A 1 387 ? 34.649 114.912 8.403 1.00 26.09 387 ILE A O 1
ATOM 3063 N N . ASP A 1 388 ? 34.086 116.885 9.333 1.00 27.16 388 ASP A N 1
ATOM 3064 C CA . ASP A 1 388 ? 34.995 116.769 10.467 1.00 28.19 388 ASP A CA 1
ATOM 3065 C C . ASP A 1 388 ? 34.161 116.241 11.634 1.00 28.57 388 ASP A C 1
ATOM 3066 O O . ASP A 1 388 ? 33.585 117.018 12.394 1.00 28.39 388 ASP A O 1
ATOM 3071 N N . SER A 1 389 ? 34.097 114.917 11.758 1.00 29.35 389 SER A N 1
ATOM 3072 C CA . SER A 1 389 ? 33.327 114.261 12.813 1.00 30.08 389 SER A CA 1
ATOM 3073 C C . SER A 1 389 ? 33.555 114.840 14.201 1.00 30.38 389 SER A C 1
ATOM 3074 O O . SER A 1 389 ? 32.598 115.167 14.904 1.00 30.24 389 SER A O 1
ATOM 3077 N N . GLU A 1 390 ? 34.819 114.948 14.601 1.00 30.71 390 GLU A N 1
ATOM 3078 C CA . GLU A 1 390 ? 35.151 115.482 15.917 1.00 31.13 390 GLU A CA 1
ATOM 3079 C C . GLU A 1 390 ? 34.591 116.885 16.102 1.00 30.64 390 GLU A C 1
ATOM 3080 O O . GLU A 1 390 ? 33.996 117.191 17.134 1.00 30.38 390 GLU A O 1
ATOM 3086 N N . GLU A 1 391 ? 34.789 117.733 15.098 1.00 30.15 391 GLU A N 1
ATOM 3087 C CA . GLU A 1 391 ? 34.308 119.108 15.144 1.00 29.93 391 GLU A CA 1
ATOM 3088 C C . GLU A 1 391 ? 32.789 119.134 15.285 1.00 29.02 391 GLU A C 1
ATOM 3089 O O . GLU A 1 391 ? 32.249 119.833 16.140 1.00 28.73 391 GLU A O 1
ATOM 3095 N N . VAL A 1 392 ? 32.106 118.364 14.444 1.00 28.14 392 VAL A N 1
ATOM 3096 C CA . VAL A 1 392 ? 30.651 118.301 14.483 1.00 27.29 392 VAL A CA 1
ATOM 3097 C C . VAL A 1 392 ? 30.142 117.836 15.844 1.00 27.03 392 VAL A C 1
ATOM 3098 O O . VAL A 1 392 ? 29.210 118.420 16.396 1.00 26.57 392 VAL A O 1
ATOM 3102 N N . LYS A 1 393 ? 30.754 116.789 16.388 1.00 26.94 393 LYS A N 1
ATOM 3103 C CA . LYS A 1 393 ? 30.335 116.273 17.685 1.00 27.10 393 LYS A CA 1
ATOM 3104 C C . LYS A 1 393 ? 30.525 117.291 18.808 1.00 26.96 393 LYS A C 1
ATOM 3105 O O . LYS A 1 393 ? 29.702 117.372 19.720 1.00 26.76 393 LYS A O 1
ATOM 3111 N N . ARG A 1 394 ? 31.601 118.073 18.746 1.00 27.14 394 ARG A N 1
ATOM 3112 C CA . ARG A 1 394 ? 31.841 119.081 19.776 1.00 27.18 394 ARG A CA 1
ATOM 3113 C C . ARG A 1 394 ? 30.777 120.167 19.676 1.00 26.48 394 ARG A C 1
ATOM 3114 O O . ARG A 1 394 ? 30.265 120.644 20.685 1.00 26.21 394 ARG A O 1
ATOM 3122 N N . GLU A 1 395 ? 30.450 120.555 18.447 1.00 25.86 395 GLU A N 1
ATOM 3123 C CA . GLU A 1 3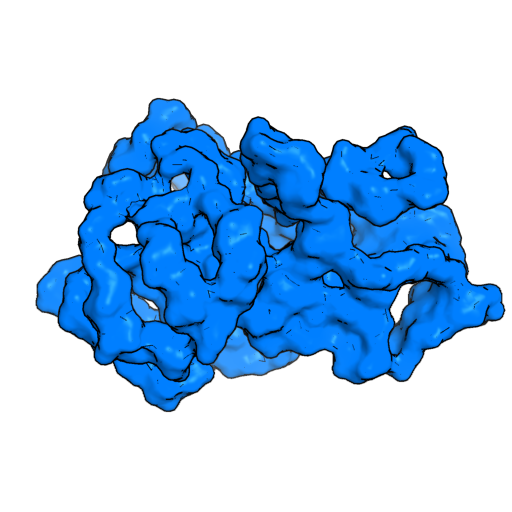95 ? 29.447 121.586 18.218 1.00 25.36 395 GLU A CA 1
ATOM 3124 C C . GLU A 1 395 ? 28.072 121.106 18.667 1.00 24.50 395 GLU A C 1
ATOM 3125 O O . GLU A 1 395 ? 27.304 121.865 19.257 1.00 24.00 395 GLU A O 1
ATOM 3131 N N . LEU A 1 396 ? 27.757 119.845 18.393 1.00 23.83 396 LEU A N 1
ATOM 3132 C CA . LEU A 1 396 ? 26.464 119.308 18.796 1.00 23.28 396 LEU A CA 1
ATOM 3133 C C . LEU A 1 396 ? 26.338 119.289 20.316 1.00 23.38 396 LEU A C 1
ATOM 3134 O O . LEU A 1 396 ? 25.274 119.586 20.857 1.00 23.05 396 LEU A O 1
ATOM 3139 N N . ALA A 1 397 ? 27.427 118.948 21.003 1.00 23.59 397 ALA A N 1
ATOM 3140 C CA . ALA A 1 397 ? 27.416 118.907 22.463 1.00 23.82 397 ALA A CA 1
ATOM 3141 C C . ALA A 1 397 ? 27.133 120.298 23.027 1.00 24.12 397 ALA A C 1
ATOM 3142 O O . ALA A 1 397 ? 26.382 120.452 23.989 1.00 23.96 397 ALA A O 1
ATOM 3144 N N . ARG A 1 398 ? 27.742 121.311 22.424 1.00 24.62 398 ARG A N 1
ATOM 3145 C CA . ARG A 1 398 ? 27.540 122.683 22.866 1.00 25.23 398 ARG A CA 1
ATOM 3146 C C . ARG A 1 398 ? 26.097 123.097 22.609 1.00 24.81 398 ARG A C 1
ATOM 3147 O O . ARG A 1 398 ? 25.497 123.821 23.401 1.00 24.86 398 ARG A O 1
ATOM 3155 N N . ILE A 1 399 ? 25.543 122.625 21.496 1.00 24.62 399 ILE A N 1
ATOM 3156 C CA . ILE A 1 399 ? 24.169 122.946 21.135 1.00 24.56 399 ILE A CA 1
ATOM 3157 C C . ILE A 1 399 ? 23.157 122.377 22.125 1.00 24.77 399 ILE A C 1
ATOM 3158 O O . ILE A 1 399 ? 22.172 123.032 22.453 1.00 24.54 399 ILE A O 1
ATOM 3163 N N . GLU A 1 400 ? 23.399 121.163 22.611 1.00 25.20 400 GLU A N 1
ATOM 3164 C CA . GLU A 1 400 ? 22.479 120.560 23.566 1.00 26.04 400 GLU A CA 1
ATOM 3165 C C . GLU A 1 400 ? 22.434 121.391 24.843 1.00 26.63 400 GLU A C 1
ATOM 3166 O O . GLU A 1 400 ? 21.369 121.604 25.420 1.00 26.61 400 GLU A O 1
ATOM 3172 N N . LYS A 1 401 ? 23.596 121.861 25.281 1.00 27.74 401 LYS A N 1
ATOM 3173 C CA . LYS A 1 401 ? 23.685 122.671 26.493 1.00 28.81 401 LYS A CA 1
ATOM 3174 C C . LYS A 1 401 ? 23.032 124.029 26.262 1.00 28.98 401 LYS A C 1
ATOM 3175 O O . LYS A 1 401 ? 22.367 124.573 27.141 1.00 29.05 401 LYS A O 1
ATOM 3181 N N . GLU A 1 402 ? 23.222 124.567 25.063 1.00 29.03 402 GLU A N 1
ATOM 3182 C CA . GLU A 1 402 ? 22.668 125.861 24.699 1.00 29.35 402 GLU A CA 1
ATOM 3183 C C . GLU A 1 402 ? 21.156 125.821 24.495 1.00 28.75 402 GLU A C 1
ATOM 3184 O O . GLU A 1 402 ? 20.430 126.689 24.982 1.00 28.67 402 GLU A O 1
ATOM 3190 N N . LEU A 1 403 ? 20.682 124.804 23.782 1.00 28.01 403 LEU A N 1
ATOM 3191 C CA . LEU A 1 403 ? 19.257 124.670 23.501 1.00 27.26 403 LEU A CA 1
ATOM 3192 C C . LEU A 1 403 ? 18.439 124.269 24.724 1.00 26.91 403 LEU A C 1
ATOM 3193 O O . LEU A 1 403 ? 17.333 124.769 24.926 1.00 26.68 403 LEU A O 1
ATOM 3198 N N . TYR A 1 404 ? 18.983 123.368 25.538 1.00 26.72 404 TYR A N 1
ATOM 3199 C CA . TYR A 1 404 ? 18.288 122.901 26.733 1.00 26.64 404 TYR A CA 1
ATOM 3200 C C . TYR A 1 404 ? 19.032 123.262 28.007 1.00 27.34 404 TYR A C 1
ATOM 3201 O O . TYR A 1 404 ? 20.072 123.944 27.912 1.00 28.18 404 TYR A O 1
#

Foldseek 3Di:
DKEFQDWEAFFLVGDTAGWIFDDDQQFTAATGHDDDDGPHYPHQWYKFFFFEAEAAAQLCLLVFPQQADDAPVCRPVPTPPVLVVLQDLVSLQLSLLVSCLQAQQLRHQEYEHEDPNQVSNLVNCVLLHGAYAYEYEFFADPQHGVCRVVRLVVCQVPDACVVVRYHYAYEHAEPVRHDLVRVLVRLVVCLVVLGAYEYAYPLAPVDDDDCVSVVVSHQQPHQYEYERCQVPDLVCLQVQQPGNYEYAYAVQLSVRNVRDARQVQSSVVSRHHYAYHNYYCHRNVHGFLLVRLLSNLVVNCVVPVVGDDLSNSLCRGWVSSCVSVPAQTRGNRRPHGPWMFMARCPDPLNPPVSCNSVSSRHRDPSRTQWTDGSRHTCHHRHDGVSDDVVVSVVVSVVVSVSSD

Sequence (404 aa):
MIIGNCLILKDFSSEPFWGAVEIENGTIKRVLQGEVKVDLDLSGKLVMPALFNTHTHAPMTLLRGVAEDLSFEEWLFSKVLPIEDRLTEKMAYYGTILAQMEMARHGIAGFVDMYFHEEWIAKAVRDFGMRALLTRGLVDSNGDDGGRLEENLKLYNEWNGFEGRIFVGFGPHSPYLCSEEYLKRVFDTAKSLNAPVTIHLYETSKEEYDLEDILNIGLKEVKTIAAHCVHLPERYFGVLKDIPFFVSHNPASNLKLGNGIAPVQRMIEHGMKVTLGTDGAASNNSLNLFFEMRLASLLQKAQNPRNLDVNTCLKMVTYDGAQAMGFKSGKIEEGWNADLVVIDLDLPEMFPVQNIKNHLVHAFSGEVFATMVAGKWIYFDGEYPTIDSEEVKRELARIEKELY

Nearest PDB structures (foldseek):
  1j6p-assembly1_A  TM=1.002E+00  e=4.407E-87  Thermotoga maritima
  4f0r-assembly1_A  TM=9.457E-01  e=7.947E-39  Chromobacterium violaceum ATCC 12472
  4dzh-assembly1_A-2  TM=9.371E-01  e=4.473E-37  Xanthomonas campestris pv. campestris str. ATCC 33913
  7ww2-assembly1_B  TM=9.355E-01  e=1.453E-36  Obesumbacterium proteus
  3hpa-assembly1_A  TM=9.185E-01  e=8.700E-35  unidentified

Radius of gyration: 20.31 Å; Cα contacts (8 Å, |Δi|>4): 937; chains: 1; bounding box: 53×55×44 Å